Protein AF-A0A6P4FR26-F1 (afdb_monomer)

Sequence (409 aa):
MDYQFRILGRDRRLNGTLTLTEDVGGEHFSEEFQTYIDSSGSGEYKLLPFSLPRQPVCEAIESYWRYFAASVKFGENTNGPFGNDTCPLLKGHYFFKDIIINSDDWPLVMPRVCQCNGHARRCRFNLELYKLSGRVSGGVCYNCQHDTTGRYCHYCREGYYRDATKPPNHRKVCKRCDCHPVGSTGKTCNHLSGQCPCKEGVTGLTCNRCARGYQQTRSHVAPCIKVPTNANMIQAESAGGGGGGATGDYKEGGGSQVEEMKKYCGKCKASPKKLNLNKFCMEDYAILAKVIGHDRASQDISTEKFSIERQNEIYKYEINIQTIFKRNPMSGTTSSLLGRGNMMLLVPRKSIECQCPKIKLNKSYLILGRDSEAAPGYLAIGPSSVVLEWKDEWSLRMKRFQRRARKCS

Foldseek 3Di:
DWDWFFWDFPVLQWGWIWIWDQDPQQQWTFIDIDTFGPPPPPPDTDGDPDGDPTHGPLCVLAVCVVVCVVPWDDPPQWPAPRDNPRPPPDADWIGHRRTIGGCPVPLPDDPDPQQQLQQAPDWDFDPVVCVVVVNPGRIAGDDGALQFDDRNSQFHHWQWAADPVDDSSDSNRIDGQQADQLFAPDSTADRYQSAGHGDPQFDDSRSPGGDPQWDADPDSNPRIDGHDDDDDDDDDDDDDDDDDDDDDDDDDDDPPDPVVLPVLLDDQLQADPDDDLLLVLPFQWKFKKAFAAWDPPPPDDDDDDDDDDPDFDKIKTKIFTDDTLHHHCDPQFQRVVDDGGIAIEIETVSCVVSPHPVDDHRFIWIKTHYSVQDDGRYHYRDRSMYIGGDDPVVVVVSVVSSVCSVVSD

Secondary structure (DSSP, 8-state):
-EEEEEEE-TTSSSEEEEEEEE-TTSS-EEEEEEEEB-SSSSS--B-----PPP--HHHHHHHHHHHHGGG--BTTTB-S--STT--SPPSSEEEETTEEEE-TTS-----PPP--TTS-SEEEE-HHHHHHTTSS--EEEES--TTEETTTT-EEPTTEEE-TTS-TT-TT-EEE----TTTBS-SPPPTTT----BPTTEESTTS-EEPTTEEE-S-SSS-EEEPP---------------------------SHHHHHHHHS---SSS-S---HHHHHHSSEEEEEEEEEE----S--------S----PEEEEEEEEEEEEE---STTSGGGG--SEEEEEEEEHHHHHTT-S---TT-EEEEEE-GGGS-TT-EE--TT-EEEE--TTHHHHHHHHHHHGGG--

Structure (mmCIF, N/CA/C/O backbone):
data_AF-A0A6P4FR26-F1
#
_entry.id   AF-A0A6P4FR26-F1
#
loop_
_atom_site.group_PDB
_atom_site.id
_atom_site.type_symbol
_atom_site.label_atom_id
_atom_site.label_alt_id
_atom_site.label_comp_id
_atom_site.label_asym_id
_atom_site.label_entity_id
_atom_site.label_seq_id
_atom_site.pdbx_PDB_ins_code
_atom_site.Cartn_x
_atom_site.Cartn_y
_atom_site.Cartn_z
_atom_site.occupancy
_atom_site.B_iso_or_equiv
_atom_site.auth_seq_id
_atom_site.auth_comp_id
_atom_site.auth_asym_id
_atom_site.auth_atom_id
_atom_site.pdbx_PDB_model_num
ATOM 1 N N . MET A 1 1 ? -19.668 -15.085 22.085 1.00 39.44 1 MET A N 1
ATOM 2 C CA . MET A 1 1 ? -19.333 -13.837 22.802 1.00 39.44 1 MET A CA 1
ATOM 3 C C . MET A 1 1 ? -20.265 -13.821 23.985 1.00 39.44 1 MET A C 1
ATOM 5 O O . MET A 1 1 ? -21.469 -13.852 23.767 1.00 39.44 1 MET A O 1
ATOM 9 N N . ASP A 1 2 ? -19.721 -13.865 25.195 1.00 33.06 2 ASP A N 1
ATOM 10 C CA . ASP A 1 2 ? -20.525 -14.104 26.393 1.00 33.06 2 ASP A CA 1
ATOM 11 C C . ASP A 1 2 ? -20.702 -12.763 27.103 1.00 33.06 2 ASP A C 1
ATOM 13 O O . ASP A 1 2 ? -19.756 -12.198 27.650 1.00 33.06 2 ASP A O 1
ATOM 17 N N . TYR A 1 3 ? -21.902 -12.204 27.014 1.00 41.03 3 TYR A N 1
ATOM 18 C CA . TYR A 1 3 ? -22.288 -10.977 27.690 1.00 41.03 3 TYR A CA 1
ATOM 19 C C . TYR A 1 3 ? -22.886 -11.355 29.044 1.00 41.03 3 TYR A C 1
ATOM 21 O O . TYR A 1 3 ? -23.990 -11.890 29.110 1.00 41.03 3 TYR A O 1
ATOM 29 N N . GLN A 1 4 ? -22.158 -11.097 30.129 1.00 37.16 4 GLN A N 1
ATOM 30 C CA . GLN A 1 4 ? -22.671 -11.273 31.487 1.00 37.16 4 GLN A CA 1
ATOM 31 C C . GLN A 1 4 ? -23.270 -9.960 31.997 1.00 37.16 4 GLN A C 1
ATOM 33 O O . GLN A 1 4 ? -22.576 -8.954 32.137 1.00 37.16 4 GLN A O 1
ATOM 38 N N . PHE A 1 5 ? -24.561 -9.982 32.310 1.00 45.19 5 PHE A N 1
ATOM 39 C CA . PHE A 1 5 ? -25.280 -8.910 32.980 1.00 45.19 5 PHE A CA 1
ATOM 40 C C . PHE A 1 5 ? -25.512 -9.344 34.423 1.00 45.19 5 PHE A C 1
ATOM 42 O O . PHE A 1 5 ? -26.142 -10.369 34.691 1.00 45.19 5 PHE A O 1
ATOM 49 N N . ARG A 1 6 ? -25.014 -8.558 35.374 1.00 40.16 6 ARG A N 1
ATOM 50 C CA . ARG A 1 6 ? -25.309 -8.765 36.790 1.00 40.16 6 ARG A CA 1
ATOM 51 C C . ARG A 1 6 ? -26.491 -7.882 37.170 1.00 40.16 6 ARG A C 1
ATOM 53 O O . ARG A 1 6 ? -26.342 -6.669 37.269 1.00 40.16 6 ARG A O 1
ATOM 60 N N . ILE A 1 7 ? -27.653 -8.492 37.376 1.00 43.62 7 ILE A N 1
ATOM 61 C CA . ILE A 1 7 ? -28.880 -7.802 37.775 1.00 43.62 7 ILE A CA 1
ATOM 62 C C . ILE A 1 7 ? -28.896 -7.741 39.304 1.00 43.62 7 ILE A C 1
ATOM 64 O O . ILE A 1 7 ? -29.010 -8.766 39.979 1.00 43.62 7 ILE A O 1
ATOM 68 N N . LEU A 1 8 ? -28.741 -6.534 39.848 1.00 39.59 8 LEU A N 1
ATOM 69 C CA . LEU A 1 8 ? -28.839 -6.253 41.280 1.00 39.59 8 LEU A CA 1
ATOM 70 C C . LEU A 1 8 ? -30.077 -5.387 41.517 1.00 39.59 8 LEU A C 1
ATOM 72 O O . LEU A 1 8 ? -30.038 -4.184 41.270 1.00 39.59 8 LEU A O 1
ATOM 76 N N . GLY A 1 9 ? -31.174 -6.004 41.961 1.00 36.12 9 GLY A N 1
ATOM 77 C CA . GLY A 1 9 ? -32.396 -5.285 42.318 1.00 36.12 9 GLY A CA 1
ATOM 78 C C . GLY A 1 9 ? -32.255 -4.527 43.642 1.00 36.12 9 GLY A C 1
ATOM 79 O O . GLY A 1 9 ? -31.671 -5.039 44.600 1.00 36.12 9 GLY A O 1
ATOM 80 N N . ARG A 1 10 ? -32.843 -3.327 43.720 1.00 38.12 10 ARG A N 1
ATOM 81 C CA . ARG A 1 10 ? -32.767 -2.424 44.889 1.00 38.12 10 ARG A CA 1
ATOM 82 C C . ARG A 1 10 ? -33.295 -3.044 46.198 1.00 38.12 10 ARG A C 1
ATOM 84 O O . ARG A 1 10 ? -32.745 -2.756 47.255 1.00 38.12 10 ARG A O 1
ATOM 91 N N . ASP A 1 11 ? -34.253 -3.974 46.107 1.00 43.12 11 ASP A N 1
ATOM 92 C CA . ASP A 1 11 ? -34.912 -4.634 47.252 1.00 43.12 11 ASP A CA 1
ATOM 93 C C . ASP A 1 11 ? -34.631 -6.149 47.363 1.00 43.12 11 ASP A C 1
ATOM 95 O O . ASP A 1 11 ? -35.394 -6.879 47.991 1.00 43.12 11 ASP A O 1
ATOM 99 N N . ARG A 1 12 ? -33.578 -6.675 46.713 1.00 43.28 12 ARG A N 1
ATOM 100 C CA . ARG A 1 12 ? -33.248 -8.126 46.665 1.00 43.28 12 ARG A CA 1
ATOM 101 C C . ARG A 1 12 ? -34.364 -9.055 46.143 1.00 43.28 12 ARG A C 1
ATOM 103 O O . ARG A 1 12 ? -34.221 -10.270 46.221 1.00 43.28 12 ARG A O 1
ATOM 110 N N . ARG A 1 13 ? -35.446 -8.512 45.572 1.00 38.38 13 ARG A N 1
ATOM 111 C CA . ARG A 1 13 ? -36.573 -9.281 45.002 1.00 38.38 13 ARG A CA 1
ATOM 112 C C . ARG A 1 13 ? -36.241 -9.981 43.683 1.00 38.38 13 ARG A C 1
ATOM 114 O O . ARG A 1 13 ? -36.980 -10.867 43.271 1.00 38.38 13 ARG A O 1
ATOM 121 N N . LEU A 1 14 ? -35.164 -9.559 43.022 1.00 44.47 14 LEU A N 1
ATOM 122 C CA . LEU A 1 14 ? -34.669 -10.146 41.784 1.00 44.47 14 LEU A CA 1
ATOM 123 C C . LEU A 1 14 ? -33.152 -9.952 41.744 1.00 44.47 14 LEU A C 1
ATOM 125 O O . LEU A 1 14 ? -32.647 -8.897 41.364 1.00 44.47 14 LEU A O 1
ATOM 129 N N . ASN A 1 15 ? -32.428 -10.955 42.226 1.00 43.19 15 ASN A N 1
ATOM 130 C CA . ASN A 1 15 ? -30.992 -11.058 41.996 1.00 43.19 15 ASN A CA 1
ATOM 131 C C . ASN A 1 15 ? -30.774 -12.052 40.866 1.00 43.19 15 ASN A C 1
ATOM 133 O O . ASN A 1 15 ? -31.484 -13.053 40.789 1.00 43.19 15 ASN A O 1
ATOM 137 N N . GLY A 1 16 ? -29.805 -11.796 39.998 1.00 50.44 16 GLY A N 1
ATOM 138 C CA . GLY A 1 16 ? -29.464 -12.783 38.995 1.00 50.44 16 GLY A CA 1
ATOM 139 C C . GLY A 1 16 ? -28.285 -12.438 38.119 1.00 50.44 16 GLY A C 1
ATOM 140 O O . GLY A 1 16 ? -27.919 -11.273 37.967 1.00 50.44 16 GLY A O 1
ATOM 141 N N . THR A 1 17 ? -27.698 -13.475 37.536 1.00 44.38 17 THR A N 1
ATOM 142 C CA . THR A 1 17 ? -26.745 -13.326 36.440 1.00 44.38 17 THR A CA 1
ATOM 143 C C . THR A 1 17 ? -27.475 -13.738 35.179 1.00 44.38 17 THR A C 1
ATOM 145 O O . THR A 1 17 ? -27.977 -14.858 35.090 1.00 44.38 17 THR A O 1
ATOM 148 N N . LEU A 1 18 ? -27.563 -12.812 34.235 1.00 49.94 18 LEU A N 1
ATOM 149 C CA . LEU A 1 18 ? -28.014 -13.099 32.892 1.00 49.94 18 LEU A CA 1
ATOM 150 C C . LEU A 1 18 ? -26.780 -13.244 32.014 1.00 49.94 18 LEU A C 1
ATOM 152 O O . LEU A 1 18 ? -26.007 -12.299 31.895 1.00 49.94 18 LEU A O 1
ATOM 156 N N . THR A 1 19 ? -26.578 -14.415 31.420 1.00 44.03 19 THR A N 1
ATOM 157 C CA . THR A 1 19 ? -25.500 -14.601 30.443 1.00 44.03 19 THR A CA 1
ATOM 158 C C . THR A 1 19 ? -26.120 -14.725 29.059 1.00 44.03 19 THR A C 1
ATOM 160 O O . THR A 1 19 ? -26.747 -15.738 28.755 1.00 44.03 19 THR A O 1
ATOM 163 N N . LEU A 1 20 ? -25.961 -13.696 28.222 1.00 48.22 20 LEU A N 1
ATOM 164 C CA . LEU A 1 20 ? -26.293 -13.774 26.801 1.00 48.22 20 LEU A CA 1
ATOM 165 C C . LEU A 1 20 ? -25.066 -14.277 26.055 1.00 48.22 20 LEU A C 1
ATOM 167 O O . LEU A 1 20 ? -24.058 -13.582 25.944 1.00 48.22 20 LEU A O 1
ATOM 171 N N . THR A 1 21 ? -25.155 -15.488 25.529 1.00 41.09 21 THR A N 1
ATOM 172 C CA . THR A 1 21 ? -24.112 -16.048 24.668 1.00 41.09 21 THR A CA 1
ATOM 173 C C . THR A 1 21 ? -24.523 -15.862 23.212 1.00 41.09 21 THR A C 1
ATOM 175 O O . THR A 1 21 ? -25.489 -16.461 22.743 1.00 41.09 21 THR A O 1
ATOM 178 N N . GLU A 1 22 ? -23.827 -14.971 22.505 1.00 39.78 22 GLU A N 1
ATOM 179 C CA . GLU A 1 22 ? -24.005 -14.754 21.066 1.00 39.78 22 GLU A CA 1
ATOM 180 C C . GLU A 1 22 ? -23.028 -15.655 20.302 1.00 39.78 22 GLU A C 1
ATOM 182 O O . GLU A 1 22 ? -21.804 -15.526 20.459 1.00 39.78 22 GLU A O 1
ATOM 187 N N . ASP A 1 23 ? -23.547 -16.570 19.480 1.00 36.34 23 ASP A N 1
ATOM 188 C CA . ASP A 1 23 ? -22.703 -17.342 18.570 1.00 36.34 23 ASP A CA 1
ATOM 189 C C . ASP A 1 23 ? -22.172 -16.427 17.454 1.00 36.34 23 ASP A C 1
ATOM 191 O O . ASP A 1 23 ? -22.858 -15.541 16.947 1.00 36.34 23 ASP A O 1
ATOM 195 N N . VAL A 1 24 ? -20.925 -16.653 17.048 1.00 36.19 24 VAL A N 1
ATOM 196 C CA . VAL A 1 24 ? -20.094 -15.797 16.183 1.00 36.19 24 VAL A CA 1
ATOM 197 C C . VAL A 1 24 ? -20.706 -15.584 14.778 1.00 36.19 24 VAL A C 1
ATOM 199 O O . VAL A 1 24 ? -20.211 -14.770 13.994 1.00 36.19 24 VAL A O 1
ATOM 202 N N . GLY A 1 25 ? -21.786 -16.301 14.448 1.00 38.84 25 GLY A N 1
ATOM 203 C CA . GLY A 1 25 ? -22.571 -16.174 13.219 1.00 38.84 25 GLY A CA 1
ATOM 204 C C . GLY A 1 25 ? -23.761 -15.205 13.268 1.00 38.84 25 GLY A C 1
ATOM 205 O O . GLY A 1 25 ? -24.284 -14.896 12.202 1.00 38.84 25 GLY A O 1
ATOM 206 N N . GLY A 1 26 ? -24.183 -14.715 14.440 1.00 45.25 26 GLY A N 1
ATOM 207 C CA . GLY A 1 26 ? -25.345 -13.820 14.569 1.00 45.25 26 GLY A CA 1
ATOM 208 C C . GLY A 1 26 ? -26.707 -14.472 14.277 1.00 45.25 26 GLY A C 1
ATOM 209 O O . GLY A 1 26 ? -27.694 -13.762 14.114 1.00 45.25 26 GLY A O 1
ATOM 210 N N . GLU A 1 27 ? -26.775 -15.806 14.186 1.00 40.19 27 GLU A N 1
ATOM 211 C CA . GLU A 1 27 ? -28.015 -16.533 13.864 1.00 40.19 27 GLU A CA 1
ATOM 212 C C . GLU A 1 27 ? -28.794 -16.981 15.113 1.00 40.19 27 GLU A C 1
ATOM 214 O O . GLU A 1 27 ? -30.000 -17.189 15.033 1.00 40.19 27 GLU A O 1
ATOM 219 N N . HIS A 1 28 ? -28.144 -17.108 16.276 1.00 43.34 28 HIS A N 1
ATOM 220 C CA . HIS A 1 28 ? -28.774 -17.621 17.495 1.00 43.34 28 HIS A CA 1
ATOM 221 C C . HIS A 1 28 ? -28.118 -17.037 18.757 1.00 43.34 28 HIS A C 1
ATOM 223 O O . HIS A 1 28 ? -26.892 -16.924 18.822 1.00 43.34 28 HIS A O 1
ATOM 229 N N . PHE A 1 29 ? -28.925 -16.731 19.780 1.00 47.97 29 PHE A N 1
ATOM 230 C CA . PHE A 1 29 ? -28.448 -16.568 21.157 1.00 47.97 29 PHE A CA 1
ATOM 231 C C . PHE A 1 29 ? -28.978 -17.708 22.029 1.00 47.97 29 PHE A C 1
ATOM 233 O O . PHE A 1 29 ? -30.074 -18.223 21.785 1.00 47.97 29 PHE A O 1
ATOM 240 N N . SER A 1 30 ? -28.210 -18.103 23.042 1.00 38.31 30 SER A N 1
ATOM 241 C CA . SER A 1 30 ? -28.735 -18.841 24.192 1.00 38.31 30 SER A CA 1
ATOM 242 C C . SER A 1 30 ? -28.571 -18.017 25.455 1.00 38.31 30 SER A C 1
ATOM 244 O O . SER A 1 30 ? -27.558 -17.337 25.650 1.00 38.31 30 SER A O 1
ATOM 246 N N . GLU A 1 31 ? -29.599 -18.076 26.287 1.00 47.34 31 GLU A N 1
ATOM 247 C CA . GLU A 1 31 ? -29.729 -17.292 27.498 1.00 47.34 31 GLU A CA 1
ATOM 248 C C . GLU A 1 31 ? -29.866 -18.235 28.684 1.00 47.34 31 GLU A C 1
ATOM 250 O O . GLU A 1 31 ? -30.699 -19.142 28.673 1.00 47.34 31 GLU A O 1
ATOM 255 N N . GLU A 1 32 ? -29.026 -18.028 29.692 1.00 41.38 32 GLU A N 1
ATOM 256 C CA . GLU A 1 32 ? -29.137 -18.716 30.971 1.00 41.38 32 GLU A CA 1
ATOM 257 C C . GLU A 1 32 ? -29.489 -17.682 32.039 1.00 41.38 32 GLU A C 1
ATOM 259 O O . GLU A 1 32 ? -28.725 -16.747 32.308 1.00 41.38 32 GLU A O 1
ATOM 264 N N . PHE A 1 33 ? -30.683 -17.836 32.611 1.00 48.94 33 PHE A N 1
ATOM 265 C CA . PHE A 1 33 ? -31.174 -17.015 33.704 1.00 48.94 33 PHE A CA 1
ATOM 266 C C . PHE A 1 33 ? -30.990 -17.754 35.019 1.00 48.94 33 PHE A C 1
ATOM 268 O O . PHE A 1 33 ? -31.602 -18.795 35.250 1.00 48.94 33 PHE A O 1
ATOM 275 N N . GLN A 1 34 ? -30.238 -17.161 35.936 1.00 45.53 34 GLN A N 1
ATOM 276 C CA . GLN A 1 34 ? -30.389 -17.477 37.350 1.00 45.53 34 GLN A CA 1
ATOM 277 C C . GLN A 1 34 ? -31.103 -16.306 37.999 1.00 45.53 34 GLN A C 1
ATOM 279 O O . GLN A 1 34 ? -30.451 -15.347 38.382 1.00 45.53 34 GLN A O 1
ATOM 284 N N . THR A 1 35 ? -32.432 -16.334 38.075 1.00 47.00 35 THR A N 1
ATOM 285 C CA . THR A 1 35 ? -33.188 -15.336 38.846 1.00 47.00 35 THR A CA 1
ATOM 286 C C . THR A 1 35 ? -33.545 -15.908 40.211 1.00 47.00 35 THR A C 1
ATOM 288 O O . THR A 1 35 ? -34.102 -17.001 40.287 1.00 47.00 35 THR A O 1
ATOM 291 N N . TYR A 1 36 ? -33.296 -15.151 41.272 1.00 51.28 36 TYR A N 1
ATOM 292 C CA . TYR A 1 36 ? -33.743 -15.447 42.628 1.00 51.28 36 TYR A CA 1
ATOM 293 C C . TYR A 1 36 ? -34.931 -14.533 42.941 1.00 51.28 36 TYR A C 1
ATOM 295 O O . TYR A 1 36 ? -34.740 -13.326 43.095 1.00 51.28 36 TYR A O 1
ATOM 303 N N . ILE A 1 37 ? -36.144 -15.089 43.003 1.00 44.00 37 ILE A N 1
ATOM 304 C CA . ILE A 1 37 ? -37.329 -14.387 43.512 1.00 44.00 37 ILE A CA 1
ATOM 305 C C . ILE A 1 37 ? -37.726 -15.030 44.838 1.00 44.00 37 ILE A C 1
ATOM 307 O O . ILE A 1 37 ? -38.008 -16.224 44.884 1.00 44.00 37 ILE A O 1
ATOM 311 N N . ASP A 1 38 ? -37.770 -14.227 45.900 1.00 48.78 38 ASP A N 1
ATOM 312 C CA . ASP A 1 38 ? -38.436 -14.571 47.158 1.00 48.78 38 ASP A CA 1
ATOM 313 C C . ASP A 1 38 ? -39.694 -13.701 47.281 1.00 48.78 38 ASP A C 1
ATOM 315 O O . ASP A 1 38 ? -39.681 -12.613 47.856 1.00 48.78 38 ASP A O 1
ATOM 319 N N . SER A 1 39 ? -40.777 -14.141 46.640 1.00 45.34 39 SER A N 1
ATOM 320 C CA . SER A 1 39 ? -42.051 -13.412 46.611 1.00 45.34 39 SER A CA 1
ATOM 321 C C . SER A 1 39 ? -42.808 -13.464 47.942 1.00 45.34 39 SER A C 1
ATOM 323 O O . SER A 1 39 ? -43.712 -12.659 48.149 1.00 45.34 39 SER A O 1
ATOM 325 N N . SER A 1 40 ? -42.458 -14.401 48.829 1.00 50.25 40 SER A N 1
ATOM 326 C CA . SER A 1 40 ? -43.128 -14.662 50.112 1.00 50.25 40 SER A CA 1
ATOM 327 C C . SER A 1 40 ? -42.325 -14.221 51.340 1.00 50.25 40 SER A C 1
ATOM 329 O O . SER A 1 40 ? -42.866 -14.248 52.442 1.00 50.25 40 SER A O 1
ATOM 331 N N . GLY A 1 41 ? -41.062 -13.807 51.179 1.00 50.12 41 GLY A N 1
ATOM 332 C CA . GLY A 1 41 ? -40.163 -13.492 52.297 1.00 50.12 41 GLY A CA 1
ATOM 333 C C . GLY A 1 41 ? -39.760 -14.727 53.110 1.00 50.12 41 GLY A C 1
ATOM 334 O O . GLY A 1 41 ? -39.411 -14.609 54.283 1.00 50.12 41 GLY A O 1
ATOM 335 N N . SER A 1 42 ? -39.868 -15.916 52.512 1.00 50.75 42 SER A N 1
ATOM 336 C CA . SER A 1 42 ? -39.685 -17.214 53.171 1.00 50.75 42 SER A CA 1
ATOM 337 C C . SER A 1 42 ? -38.234 -17.699 53.183 1.00 50.75 42 SER A C 1
ATOM 339 O O . SER A 1 42 ? -37.941 -18.692 53.842 1.00 50.75 42 SER A O 1
ATOM 341 N N . GLY A 1 43 ? -37.328 -17.050 52.443 1.00 49.19 43 GLY A N 1
ATOM 342 C CA . GLY A 1 43 ? -35.930 -17.479 52.321 1.00 49.19 43 GLY A CA 1
ATOM 343 C C . GLY A 1 43 ? -35.704 -18.741 51.473 1.00 49.19 43 GLY A C 1
ATOM 344 O O . GLY A 1 43 ? -34.567 -19.188 51.353 1.00 49.19 43 GLY A O 1
ATOM 345 N N . GLU A 1 44 ? -36.749 -19.311 50.864 1.00 45.19 44 GLU A N 1
ATOM 346 C CA . GLU A 1 44 ? -36.656 -20.413 49.897 1.00 45.19 44 GLU A CA 1
ATOM 347 C C . GLU A 1 44 ? -36.673 -19.869 48.458 1.00 45.19 44 GLU A C 1
ATOM 349 O O . GLU A 1 44 ? -37.654 -19.277 48.006 1.00 45.19 44 GLU A O 1
ATOM 354 N N . TYR A 1 45 ? -35.567 -20.060 47.734 1.00 50.28 45 TYR A N 1
ATOM 355 C CA . TYR A 1 45 ? -35.316 -19.453 46.423 1.00 50.28 45 TYR A CA 1
ATOM 356 C C . TYR A 1 45 ? -35.669 -20.412 45.270 1.00 50.28 45 TYR A C 1
ATOM 358 O O . TYR A 1 45 ? -35.211 -21.554 45.261 1.00 50.28 45 TYR A O 1
ATOM 366 N N . LYS A 1 46 ? -36.427 -19.955 44.258 1.00 43.59 46 LYS A N 1
ATOM 367 C CA . LYS A 1 46 ? -36.763 -20.745 43.052 1.00 43.59 46 LYS A CA 1
ATOM 368 C C . LYS A 1 46 ? -36.239 -20.096 41.767 1.00 43.59 46 LYS A C 1
ATOM 370 O O . LYS A 1 46 ? -36.434 -18.901 41.558 1.00 43.59 46 LYS A O 1
ATOM 375 N N . LEU A 1 47 ? -35.627 -20.905 40.894 1.00 47.09 47 LEU A N 1
ATOM 376 C CA . LEU A 1 47 ? -35.295 -20.531 39.513 1.00 47.09 47 LEU A CA 1
ATOM 377 C C . LEU A 1 47 ? -36.592 -20.348 38.709 1.00 47.09 47 LEU A C 1
ATOM 379 O O . LEU A 1 47 ? -37.453 -21.228 38.734 1.00 47.09 47 LEU A O 1
ATOM 383 N N . LEU A 1 48 ? -36.730 -19.240 37.977 1.00 46.84 48 LEU A N 1
ATOM 384 C CA . LEU A 1 48 ? -37.826 -19.076 37.021 1.00 46.84 48 LEU A CA 1
ATOM 385 C C . LEU A 1 48 ? -37.482 -19.786 35.701 1.00 46.84 48 LEU A C 1
ATOM 387 O O . LEU A 1 48 ? -36.481 -19.431 35.077 1.00 46.84 48 LEU A O 1
ATOM 391 N N . PRO A 1 49 ? -38.310 -20.729 35.220 1.00 44.97 49 PRO A N 1
ATOM 392 C CA . PRO A 1 49 ? -38.116 -21.362 33.928 1.00 44.97 49 PRO A CA 1
ATOM 393 C C . PRO A 1 49 ? -38.868 -20.559 32.861 1.00 44.97 49 PRO A C 1
ATOM 395 O O . PRO A 1 49 ? -39.971 -20.926 32.464 1.00 44.97 49 PRO A O 1
ATOM 398 N N . PHE A 1 50 ? -38.310 -19.440 32.405 1.00 47.16 50 PHE A N 1
ATOM 399 C CA . PHE A 1 50 ? -38.776 -18.827 31.161 1.00 47.16 50 PHE A CA 1
ATOM 400 C C . PHE A 1 50 ? -37.682 -18.937 30.103 1.00 47.16 50 PHE A C 1
ATOM 402 O O . PHE A 1 50 ? -36.520 -18.638 30.355 1.00 47.16 50 PHE A O 1
ATOM 409 N N . SER A 1 51 ? -38.059 -19.420 28.921 1.00 46.97 51 SER A N 1
ATOM 410 C CA . SER A 1 51 ? -37.187 -19.506 27.752 1.00 46.97 51 SER A CA 1
ATOM 411 C C . SER A 1 51 ? -37.627 -18.452 26.745 1.00 46.97 51 SER A C 1
ATOM 413 O O . SER A 1 51 ? -38.755 -18.521 26.250 1.00 46.97 51 SER A O 1
ATOM 415 N N . LEU A 1 52 ? -36.764 -17.489 26.426 1.00 53.16 52 LEU A N 1
ATOM 416 C CA . LEU A 1 52 ? -37.021 -16.575 25.317 1.00 53.16 52 LEU A CA 1
ATOM 417 C C . LEU A 1 52 ? -36.717 -17.288 23.981 1.00 53.16 52 LEU A C 1
ATOM 419 O O . LEU A 1 52 ? -35.782 -18.092 23.908 1.00 53.16 52 LEU A O 1
ATOM 423 N N . PRO A 1 53 ? -37.502 -17.045 22.915 1.00 48.59 53 PRO A N 1
ATOM 424 C CA . PRO A 1 53 ? -37.190 -17.554 21.583 1.00 48.59 53 PRO A CA 1
ATOM 425 C C . PRO A 1 53 ? -35.843 -17.001 21.098 1.00 48.59 53 PRO A C 1
ATOM 427 O O . PRO A 1 53 ? -35.492 -15.859 21.387 1.00 48.59 53 PRO A O 1
ATOM 430 N N . ARG A 1 54 ? -35.088 -17.809 20.344 1.00 47.19 54 ARG A N 1
ATOM 431 C CA . ARG A 1 54 ? -33.776 -17.420 19.800 1.00 47.19 54 ARG A CA 1
ATOM 432 C C . ARG A 1 54 ? -33.953 -16.371 18.689 1.00 47.19 54 ARG A C 1
ATOM 434 O O . ARG A 1 54 ? -34.569 -16.671 17.674 1.00 47.19 54 ARG A O 1
ATOM 441 N N . GLN A 1 55 ? -33.405 -15.173 18.882 1.00 47.22 55 GLN A N 1
ATOM 442 C CA . GLN A 1 55 ? -33.503 -13.986 18.010 1.00 47.22 55 GLN A CA 1
ATOM 443 C C . GLN A 1 55 ? -32.371 -12.961 18.297 1.00 47.22 55 GLN A C 1
ATOM 445 O O . GLN A 1 55 ? -31.999 -12.771 19.444 1.00 47.22 55 GLN A O 1
ATOM 450 N N . PRO A 1 56 ? -31.789 -12.254 17.322 1.00 47.06 56 PRO A N 1
ATOM 451 C CA . PRO A 1 56 ? -30.730 -11.260 17.567 1.00 47.06 56 PRO A CA 1
ATOM 452 C C . PRO A 1 56 ? -31.026 -10.284 18.731 1.00 47.06 56 PRO A C 1
ATOM 454 O O . PRO A 1 56 ? -32.161 -9.844 18.890 1.00 47.06 56 PRO A O 1
ATOM 457 N N . VAL A 1 57 ? -30.014 -9.890 19.525 1.00 50.16 57 VAL A N 1
ATOM 458 C CA . VAL A 1 57 ? -30.189 -9.039 20.734 1.00 50.16 57 VAL A CA 1
ATOM 459 C C . VAL A 1 57 ? -30.966 -7.752 20.442 1.00 50.16 57 VAL A C 1
ATOM 461 O O . VAL A 1 57 ? -31.817 -7.357 21.233 1.00 50.16 57 VAL A O 1
ATOM 464 N N . CYS A 1 58 ? -30.722 -7.113 19.298 1.00 54.41 58 CYS A N 1
ATOM 465 C CA . CYS A 1 58 ? -31.452 -5.907 18.902 1.00 54.41 58 CYS A CA 1
ATOM 466 C C . CYS A 1 58 ? -32.937 -6.194 18.630 1.00 54.41 58 CYS A C 1
ATOM 468 O O . CYS A 1 58 ? -33.793 -5.420 19.038 1.00 54.41 58 CYS A O 1
ATOM 470 N N . GLU A 1 59 ? -33.245 -7.329 18.003 1.00 59.53 59 GLU A N 1
ATOM 471 C CA . GLU A 1 59 ? -34.618 -7.766 17.730 1.00 59.53 59 GLU A CA 1
ATOM 472 C C . GLU A 1 59 ? -35.332 -8.180 19.027 1.00 59.53 59 GLU A C 1
ATOM 474 O O . GLU A 1 59 ? -36.510 -7.880 19.219 1.00 59.53 59 GLU A O 1
ATOM 479 N N . ALA A 1 60 ? -34.606 -8.773 19.981 1.00 59.94 60 ALA A N 1
ATOM 480 C CA . ALA A 1 60 ? -35.102 -9.015 21.334 1.00 59.94 60 ALA A CA 1
ATOM 481 C C . ALA A 1 60 ? -35.409 -7.703 22.071 1.00 59.94 60 ALA A C 1
ATOM 483 O O . ALA A 1 60 ? -36.502 -7.538 22.607 1.00 59.94 60 ALA A O 1
ATOM 484 N N . ILE A 1 61 ? -34.476 -6.748 22.071 1.00 62.19 61 ILE A N 1
ATOM 485 C CA . ILE A 1 61 ? -34.683 -5.445 22.708 1.00 62.19 61 ILE A CA 1
ATOM 486 C C . ILE A 1 61 ? -35.893 -4.751 22.083 1.00 62.19 61 ILE A C 1
ATOM 488 O O . ILE A 1 61 ? -36.780 -4.365 22.830 1.00 62.19 61 ILE A O 1
ATOM 492 N N . GLU A 1 62 ? -35.999 -4.656 20.756 1.00 62.81 62 GLU A N 1
ATOM 493 C CA . GLU A 1 62 ? -37.137 -4.013 20.081 1.00 62.81 62 GLU A CA 1
ATOM 494 C C . GLU A 1 62 ? -38.477 -4.724 20.324 1.00 62.81 62 GLU A C 1
ATOM 496 O O . GLU A 1 62 ? -39.492 -4.068 20.586 1.00 62.81 62 GLU A O 1
ATOM 501 N N . SER A 1 63 ? -38.500 -6.060 20.256 1.00 65.31 63 SER A N 1
ATOM 502 C CA . SER A 1 63 ? -39.720 -6.849 20.467 1.00 65.31 63 SER A CA 1
ATOM 503 C C . SER A 1 63 ? -40.236 -6.708 21.896 1.00 65.31 63 SER A C 1
ATOM 505 O O . SER A 1 63 ? -41.432 -6.471 22.098 1.00 65.31 63 SER A O 1
ATOM 507 N N . TYR A 1 64 ? -39.341 -6.766 22.886 1.00 65.88 64 TYR A N 1
ATOM 508 C CA . TYR A 1 64 ? -39.721 -6.641 24.288 1.00 65.88 64 TYR A CA 1
ATOM 509 C C . TYR A 1 64 ? -39.857 -5.190 24.762 1.00 65.88 64 TYR A C 1
ATOM 511 O O . TYR A 1 64 ? -40.587 -4.930 25.722 1.00 65.88 64 TYR A O 1
ATOM 519 N N . TRP A 1 65 ? -39.240 -4.224 24.071 1.00 68.19 65 TRP A N 1
ATOM 520 C CA . TRP A 1 65 ? -39.309 -2.800 24.407 1.00 68.19 65 TRP A CA 1
ATOM 521 C C . TRP A 1 65 ? -40.749 -2.312 24.528 1.00 68.19 65 TRP A C 1
ATOM 523 O O . TRP A 1 65 ? -41.081 -1.573 25.453 1.00 68.19 65 TRP A O 1
ATOM 533 N N . ARG A 1 66 ? -41.638 -2.793 23.651 1.00 69.50 66 ARG A N 1
ATOM 534 C CA . ARG A 1 66 ? -43.064 -2.433 23.648 1.00 69.50 66 ARG A CA 1
ATOM 535 C C . ARG A 1 66 ? -43.769 -2.721 24.977 1.00 69.50 66 ARG A C 1
ATOM 537 O O . ARG A 1 66 ? -44.651 -1.954 25.351 1.00 69.50 66 ARG A O 1
ATOM 544 N N . TYR A 1 67 ? -43.370 -3.764 25.709 1.00 65.94 67 TYR A N 1
ATOM 545 C CA . TYR A 1 67 ? -43.962 -4.088 27.015 1.00 65.94 67 TYR A CA 1
ATOM 546 C C . TYR A 1 67 ? -43.536 -3.115 28.113 1.00 65.94 67 TYR A C 1
ATOM 548 O O . TYR A 1 67 ? -44.274 -2.897 29.073 1.00 65.94 67 TYR A O 1
ATOM 556 N N . PHE A 1 68 ? -42.352 -2.518 27.984 1.00 68.44 68 PHE A N 1
ATOM 557 C CA . PHE A 1 68 ? -41.802 -1.635 29.005 1.00 68.44 68 PHE A CA 1
ATOM 558 C C . PHE A 1 68 ? -41.947 -0.152 28.664 1.00 68.44 68 PHE A C 1
ATOM 560 O O . PHE A 1 68 ? -42.001 0.656 29.590 1.00 68.44 68 PHE A O 1
ATOM 567 N N . ALA A 1 69 ? -42.075 0.203 27.383 1.00 69.38 69 ALA A N 1
ATOM 568 C CA . ALA A 1 69 ? -42.067 1.574 26.872 1.00 69.38 69 ALA A CA 1
ATOM 569 C C . ALA A 1 69 ? -43.028 2.516 27.617 1.00 69.38 69 ALA A C 1
ATOM 571 O O . ALA A 1 69 ? -42.648 3.630 27.961 1.00 69.38 69 ALA A O 1
ATOM 572 N N . ALA A 1 70 ? -44.241 2.060 27.947 1.00 74.31 70 ALA A N 1
ATOM 573 C CA . ALA A 1 70 ? -45.235 2.872 28.664 1.00 74.31 70 ALA A CA 1
ATOM 574 C C . ALA A 1 70 ? -44.847 3.196 30.121 1.00 74.31 70 ALA A C 1
ATOM 576 O O . ALA A 1 70 ? -45.383 4.117 30.730 1.00 74.31 70 ALA A O 1
ATOM 577 N N . SER A 1 71 ? -43.928 2.422 30.694 1.00 71.94 71 SER A N 1
ATOM 578 C CA . SER A 1 71 ? -43.539 2.480 32.106 1.00 71.94 71 SER A CA 1
ATOM 579 C C . SER A 1 71 ? -42.129 3.027 32.331 1.00 71.94 71 SER A C 1
ATOM 581 O O . SER A 1 71 ? -41.664 3.046 33.470 1.00 71.94 71 SER A O 1
ATOM 583 N N . VAL A 1 72 ? -41.433 3.436 31.267 1.00 70.44 72 VAL A N 1
ATOM 584 C CA . VAL A 1 72 ? -40.040 3.890 31.303 1.00 70.44 72 VAL A CA 1
ATOM 585 C C . VAL A 1 72 ? -39.979 5.360 30.898 1.00 70.44 72 VAL A C 1
ATOM 587 O O . VAL A 1 72 ? -40.489 5.750 29.854 1.00 70.44 72 VAL A O 1
ATOM 590 N N . LYS A 1 73 ? -39.352 6.180 31.738 1.00 74.00 73 LYS A N 1
ATOM 591 C CA . LYS A 1 73 ? -39.221 7.627 31.600 1.00 74.00 73 LYS A CA 1
ATOM 592 C C . LYS A 1 73 ? -37.777 8.040 31.863 1.00 74.00 73 LYS A C 1
ATOM 594 O O . LYS A 1 73 ? -37.243 7.839 32.959 1.00 74.00 73 LYS A O 1
ATOM 599 N N . PHE A 1 74 ? -37.156 8.621 30.842 1.00 72.00 74 PHE A N 1
ATOM 600 C CA . PHE A 1 74 ? -35.789 9.125 30.920 1.00 72.00 74 PHE A CA 1
ATOM 601 C C . PHE A 1 74 ? -35.666 10.216 31.994 1.00 72.00 74 PHE A C 1
ATOM 603 O O . PHE A 1 74 ? -36.490 11.124 32.055 1.00 72.00 74 PHE A O 1
ATOM 610 N N . GLY A 1 75 ? -34.650 10.112 32.848 1.00 69.62 75 GLY A N 1
ATOM 611 C CA . GLY A 1 75 ? -34.407 11.003 33.984 1.00 69.62 75 GLY A CA 1
ATOM 612 C C . GLY A 1 75 ? -35.168 10.649 35.268 1.00 69.62 75 GLY A C 1
ATOM 613 O O . GLY A 1 75 ? -34.742 11.075 36.336 1.00 69.62 75 GLY A O 1
ATOM 614 N N . GLU A 1 76 ? -36.237 9.846 35.202 1.00 77.94 76 GLU A N 1
ATOM 615 C CA . GLU A 1 76 ? -36.981 9.392 36.391 1.00 77.94 76 GLU A CA 1
ATOM 616 C C . GLU A 1 76 ? -36.565 7.976 36.796 1.00 77.94 76 GLU A C 1
ATOM 618 O O . GLU A 1 76 ? -36.015 7.751 37.871 1.00 77.94 76 GLU A O 1
ATOM 623 N N . ASN A 1 77 ? -36.820 7.007 35.918 1.00 69.00 77 ASN A N 1
ATOM 624 C CA . ASN A 1 77 ? -36.569 5.593 36.182 1.00 69.00 77 ASN A CA 1
ATOM 625 C C . ASN A 1 77 ? -35.662 4.958 35.124 1.00 69.00 77 ASN A C 1
ATOM 627 O O . ASN A 1 77 ? -35.480 3.748 35.115 1.00 69.00 77 ASN A O 1
ATOM 631 N N . THR A 1 78 ? -35.049 5.757 34.253 1.00 73.94 78 THR A N 1
ATOM 632 C CA . THR A 1 78 ? -33.902 5.326 33.459 1.00 73.94 78 THR A CA 1
ATOM 633 C C . THR A 1 78 ? -32.993 6.495 33.082 1.00 73.94 78 THR A C 1
ATOM 635 O O . THR A 1 78 ? -33.460 7.623 32.975 1.00 73.94 78 THR A O 1
ATOM 638 N N . ASN A 1 79 ? -31.709 6.243 32.831 1.00 72.19 79 ASN A N 1
ATOM 639 C CA . ASN A 1 79 ? -30.772 7.195 32.210 1.00 72.19 79 ASN A CA 1
ATOM 640 C C . ASN A 1 79 ? -30.200 6.697 30.868 1.00 72.19 79 ASN A C 1
ATOM 642 O O . ASN A 1 79 ? -29.284 7.320 30.332 1.00 72.19 79 ASN A O 1
ATOM 646 N N . GLY A 1 80 ? -30.680 5.566 30.345 1.00 69.56 80 GLY A N 1
ATOM 647 C CA . GLY A 1 80 ? -30.206 5.009 29.078 1.00 69.56 80 GLY A CA 1
ATOM 648 C C . GLY A 1 80 ? -31.151 5.308 27.915 1.00 69.56 80 GLY A C 1
ATOM 649 O O . GLY A 1 80 ? -32.353 5.470 28.133 1.00 69.56 80 GLY A O 1
ATOM 650 N N . PRO A 1 81 ? -30.638 5.371 26.671 1.00 62.50 81 PRO A N 1
ATOM 651 C CA . PRO A 1 81 ? -31.438 5.600 25.470 1.00 62.50 81 PRO A CA 1
ATOM 652 C C . PRO A 1 81 ? -32.156 4.309 25.039 1.00 62.50 81 PRO A C 1
ATOM 654 O O . PRO A 1 81 ? -31.969 3.814 23.929 1.00 62.50 81 PRO A O 1
ATOM 657 N N . PHE A 1 82 ? -32.933 3.712 25.940 1.00 64.88 82 PHE A N 1
ATOM 658 C CA . PHE A 1 82 ? -33.693 2.496 25.666 1.00 64.88 82 PHE A CA 1
ATOM 659 C C . PHE A 1 82 ? -34.915 2.850 24.769 1.00 64.88 82 PHE A C 1
ATOM 661 O O . PHE A 1 82 ? -35.631 3.802 25.073 1.00 64.88 82 PHE A O 1
ATOM 668 N N . GLY A 1 83 ? -35.089 2.198 23.608 1.00 59.84 83 GLY A N 1
ATOM 669 C CA . GLY A 1 83 ? -35.873 2.684 22.457 1.00 59.84 83 GLY A CA 1
A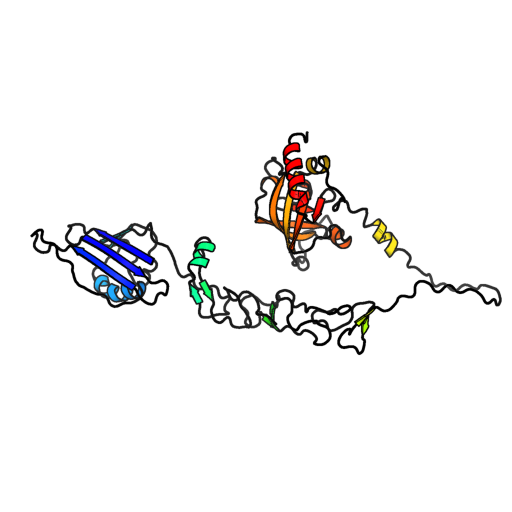TOM 670 C C . GLY A 1 83 ? -35.465 2.107 21.080 1.00 59.84 83 GLY A C 1
ATOM 671 O O . GLY A 1 83 ? -34.727 1.132 20.993 1.00 59.84 83 GLY A O 1
ATOM 672 N N . ASN A 1 84 ? -35.936 2.729 19.987 1.00 51.88 84 ASN A N 1
ATOM 673 C CA . ASN A 1 84 ? -35.679 2.286 18.597 1.00 51.88 84 ASN A CA 1
ATOM 674 C C . ASN A 1 84 ? -34.210 2.430 18.136 1.00 51.88 84 ASN A C 1
ATOM 676 O O . ASN A 1 84 ? -33.844 1.860 17.118 1.00 51.88 84 ASN A O 1
ATOM 680 N N . ASP A 1 85 ? -33.371 3.166 18.875 1.00 53.47 85 ASP A N 1
ATOM 681 C CA . ASP A 1 85 ? -31.959 3.425 18.537 1.00 53.47 85 ASP A CA 1
ATOM 682 C C . ASP A 1 85 ? -31.002 3.043 19.689 1.00 53.47 85 ASP A C 1
ATOM 684 O O . ASP A 1 85 ? -29.902 3.579 19.822 1.00 53.47 85 ASP A O 1
ATOM 688 N N . THR A 1 86 ? -31.410 2.124 20.572 1.00 54.09 86 THR A N 1
ATOM 689 C CA . THR A 1 86 ? -30.634 1.730 21.772 1.00 54.09 86 THR A CA 1
ATOM 690 C C . THR A 1 86 ? -29.323 1.036 21.456 1.00 54.09 86 THR A C 1
ATOM 692 O O . THR A 1 86 ? -28.436 0.961 22.310 1.00 54.09 86 THR A O 1
ATOM 695 N N . CYS A 1 87 ? -29.197 0.497 20.247 1.00 50.31 87 CYS A N 1
ATOM 696 C CA . CYS A 1 87 ? -28.094 -0.367 19.893 1.00 50.31 87 CYS A CA 1
ATOM 697 C C . CYS A 1 87 ? -27.079 0.323 18.963 1.00 50.31 87 CYS A C 1
ATOM 699 O O . CYS A 1 87 ? -27.455 0.864 17.924 1.00 50.31 87 CYS A O 1
ATOM 701 N N . PRO A 1 88 ? -25.773 0.217 19.270 1.00 53.72 88 PRO A N 1
ATOM 702 C CA . PRO A 1 88 ? -25.210 -0.405 20.468 1.00 53.72 88 PRO A CA 1
ATOM 703 C C . PRO A 1 88 ? -25.193 0.553 21.664 1.00 53.72 88 PRO A C 1
ATOM 705 O O . PRO A 1 88 ? -24.847 1.729 21.530 1.00 53.72 88 PRO A O 1
ATOM 708 N N . LEU A 1 89 ? -25.487 -0.002 22.843 1.00 55.75 89 LEU A N 1
ATOM 709 C CA . LEU A 1 89 ? -25.362 0.692 24.119 1.00 55.75 89 LEU A CA 1
ATOM 710 C C . LEU A 1 89 ? -23.901 1.145 24.278 1.00 55.75 89 LEU A C 1
ATOM 712 O O . LEU A 1 89 ? -22.978 0.329 24.191 1.00 55.75 89 LEU A O 1
ATOM 716 N N . LEU A 1 90 ? -23.682 2.452 24.438 1.00 57.47 90 LEU A N 1
ATOM 717 C CA . LEU A 1 90 ? -22.345 2.994 24.681 1.00 57.47 90 LEU A CA 1
ATOM 718 C C . LEU A 1 90 ? -21.832 2.510 26.041 1.00 57.47 90 LEU A C 1
ATOM 720 O O . LEU A 1 90 ? -22.606 2.043 26.863 1.00 57.47 90 LEU A O 1
ATOM 724 N N . LYS A 1 91 ? -20.524 2.623 26.284 1.00 60.28 91 LYS A N 1
ATOM 725 C CA . LYS A 1 91 ? -19.973 2.332 27.611 1.00 60.28 91 LYS A CA 1
ATOM 726 C C . LYS A 1 91 ? -20.541 3.298 28.647 1.00 60.28 91 LYS A C 1
ATOM 728 O O . LYS A 1 91 ? -20.585 4.505 28.404 1.00 60.28 91 LYS A O 1
ATOM 733 N N . GLY A 1 92 ? -20.905 2.759 29.799 1.00 65.62 92 GLY A N 1
ATOM 734 C CA . GLY A 1 92 ? -21.355 3.519 30.948 1.00 65.62 92 GLY A CA 1
ATOM 735 C C . GLY A 1 92 ? -22.241 2.721 31.896 1.00 65.62 92 GLY A C 1
ATOM 736 O O . GLY A 1 92 ? -22.550 1.540 31.686 1.00 65.62 92 GLY A O 1
ATOM 737 N N . HIS A 1 93 ? -22.665 3.422 32.945 1.00 71.88 93 HIS A N 1
ATOM 738 C CA . HIS A 1 93 ? -23.575 2.931 33.967 1.00 71.88 93 HIS A CA 1
ATOM 739 C C . HIS A 1 93 ? -24.993 3.393 33.665 1.00 71.88 93 HIS A C 1
ATOM 741 O O . HIS A 1 93 ? -25.335 4.567 33.840 1.00 71.88 93 HIS A O 1
ATOM 747 N N . TYR A 1 94 ? -25.827 2.454 33.245 1.00 69.44 94 TYR A N 1
ATOM 748 C CA . TYR A 1 94 ? -27.234 2.706 33.015 1.00 69.44 94 TYR A CA 1
ATOM 749 C C . TYR A 1 94 ? -28.071 2.127 34.144 1.00 69.44 94 TYR A C 1
ATOM 751 O O . TYR A 1 94 ? -27.757 1.069 34.679 1.00 69.44 94 TYR A O 1
ATOM 759 N N . PHE A 1 95 ? -29.157 2.798 34.495 1.00 69.19 95 PHE A N 1
ATOM 760 C CA . PHE A 1 95 ? -30.229 2.223 35.282 1.00 69.19 95 PHE A CA 1
ATOM 761 C C . PHE A 1 95 ? -31.490 2.140 34.430 1.00 69.19 95 PHE A C 1
ATOM 763 O O . PHE A 1 95 ? -31.764 3.003 33.594 1.00 69.19 95 PHE A O 1
ATOM 770 N N . PHE A 1 96 ? -32.244 1.072 34.626 1.00 67.06 96 PHE A N 1
ATOM 771 C CA . PHE A 1 96 ? -33.512 0.796 33.979 1.00 67.06 96 PHE A CA 1
ATOM 772 C C . PHE A 1 96 ? -34.459 0.241 35.038 1.00 67.06 96 PHE A C 1
ATOM 774 O O . PHE A 1 96 ? -34.338 -0.907 35.461 1.00 67.06 96 PHE A O 1
ATOM 781 N N . LYS A 1 97 ? -35.377 1.082 35.509 1.00 68.75 97 LYS A N 1
ATOM 782 C CA . LYS A 1 97 ? -36.147 0.883 36.739 1.00 68.75 97 LYS A CA 1
ATOM 783 C C . LYS A 1 97 ? -35.215 0.485 37.890 1.00 68.75 97 LYS A C 1
ATOM 785 O O . LYS A 1 97 ? -34.343 1.267 38.257 1.00 68.75 97 LYS A O 1
ATOM 790 N N . ASP A 1 98 ? -35.360 -0.734 38.401 1.00 58.16 98 ASP A N 1
ATOM 791 C CA . ASP A 1 98 ? -34.562 -1.279 39.503 1.00 58.16 98 ASP A CA 1
ATOM 792 C C . ASP A 1 98 ? -33.330 -2.073 39.035 1.00 58.16 98 ASP A C 1
ATOM 794 O O . ASP A 1 98 ? -32.669 -2.713 39.848 1.00 58.16 98 ASP A O 1
ATOM 798 N N . ILE A 1 99 ? -33.026 -2.063 37.732 1.00 53.56 99 ILE A N 1
ATOM 799 C CA . ILE A 1 99 ? -31.905 -2.785 37.119 1.00 53.56 99 ILE A CA 1
ATOM 800 C C . ILE A 1 99 ? -30.750 -1.817 36.875 1.00 53.56 99 ILE A C 1
ATOM 802 O O . ILE A 1 99 ? -30.953 -0.734 36.332 1.00 53.56 99 ILE A O 1
ATOM 806 N N . ILE A 1 100 ? -29.528 -2.228 37.212 1.00 57.34 100 ILE A N 1
ATOM 807 C CA . ILE A 1 100 ? -28.293 -1.520 36.856 1.00 57.34 100 ILE A CA 1
ATOM 808 C C . ILE A 1 100 ? -27.575 -2.310 35.757 1.00 57.34 100 ILE A C 1
ATOM 810 O O . 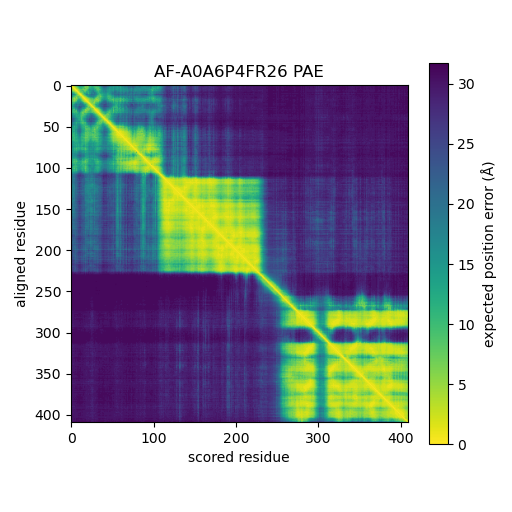ILE A 1 100 ? -27.349 -3.509 35.891 1.00 57.34 100 ILE A O 1
ATOM 814 N 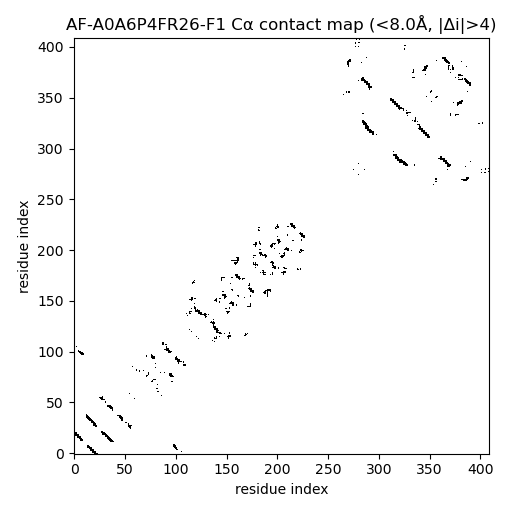N . ILE A 1 101 ? -27.196 -1.627 34.681 1.00 59.25 101 ILE A N 1
ATOM 815 C CA . ILE A 1 101 ? -26.434 -2.154 33.550 1.00 59.25 101 ILE A CA 1
ATOM 816 C C . ILE A 1 101 ? -25.080 -1.443 33.540 1.00 59.25 101 ILE A C 1
ATOM 818 O O . ILE A 1 101 ? -25.006 -0.247 33.266 1.00 59.25 101 ILE A O 1
ATOM 822 N N . ASN A 1 102 ? -24.005 -2.176 33.833 1.00 61.03 102 ASN A N 1
ATOM 823 C CA . ASN A 1 102 ? -22.641 -1.691 33.636 1.00 61.03 102 ASN A CA 1
ATOM 824 C C . ASN A 1 102 ? -22.087 -2.266 32.327 1.00 61.03 102 ASN A C 1
ATOM 826 O O . ASN A 1 102 ? -21.978 -3.483 32.180 1.00 61.03 102 ASN A O 1
ATOM 830 N N . SER A 1 103 ? -21.755 -1.380 31.393 1.00 58.94 103 SER A N 1
ATOM 831 C CA . SER A 1 103 ? -21.248 -1.727 30.063 1.00 58.94 103 SER A CA 1
ATOM 832 C C . SER A 1 103 ? -19.777 -1.350 29.849 1.00 58.94 103 SER A C 1
ATOM 834 O O . SER A 1 103 ? -19.279 -1.439 28.727 1.00 58.94 103 SER A O 1
ATOM 836 N N . ASP A 1 104 ? -19.050 -0.959 30.901 1.00 58.34 104 ASP A N 1
ATOM 837 C CA . ASP A 1 104 ? -17.654 -0.500 30.810 1.00 58.34 104 ASP A CA 1
ATOM 838 C C . ASP A 1 104 ? -16.712 -1.541 30.189 1.00 58.34 104 ASP A C 1
ATOM 840 O O . ASP A 1 104 ? -15.804 -1.194 29.421 1.00 58.34 104 ASP A O 1
ATOM 844 N N . ASP A 1 105 ? -16.980 -2.822 30.439 1.00 51.25 105 ASP A N 1
ATOM 845 C CA . ASP A 1 105 ? -16.196 -3.949 29.929 1.00 51.25 105 ASP A CA 1
ATOM 846 C C . ASP A 1 105 ? -16.754 -4.538 28.623 1.00 51.25 105 ASP A C 1
ATOM 848 O O . ASP A 1 105 ? -16.195 -5.492 28.074 1.00 51.25 105 ASP A O 1
ATOM 852 N N . TRP A 1 106 ? -17.836 -3.973 28.074 1.00 55.53 106 TRP A N 1
ATOM 853 C CA . TRP A 1 106 ? -18.465 -4.522 26.877 1.00 55.53 106 TRP A CA 1
ATOM 854 C C . TRP A 1 106 ? -17.658 -4.210 25.607 1.00 55.53 106 TRP A C 1
ATOM 856 O O . TRP A 1 106 ? -17.139 -3.098 25.420 1.00 55.53 106 TRP A O 1
ATOM 866 N N . PRO A 1 107 ? -17.555 -5.178 24.679 1.00 47.03 107 PRO A N 1
ATOM 867 C CA . PRO A 1 107 ? -16.936 -4.957 23.384 1.00 47.03 107 PRO A CA 1
ATOM 868 C C . PRO A 1 107 ? -17.850 -4.090 22.503 1.00 47.03 107 PRO A C 1
ATOM 870 O O . PRO A 1 107 ? -18.821 -4.567 21.924 1.00 47.03 107 PRO A O 1
ATOM 873 N N . LEU A 1 108 ? -17.508 -2.804 22.376 1.00 49.16 108 LEU A N 1
ATOM 874 C CA . LEU A 1 108 ? -18.091 -1.845 21.426 1.00 49.16 108 LEU A CA 1
ATOM 875 C C . LEU A 1 108 ? -17.855 -2.297 19.972 1.00 49.16 108 LEU A C 1
ATOM 877 O O . LEU A 1 108 ? -16.900 -1.862 19.327 1.00 49.16 108 LEU A O 1
ATOM 881 N N . VAL A 1 109 ? -18.716 -3.146 19.415 1.00 47.97 109 VAL A N 1
ATOM 882 C CA . VAL A 1 109 ? -18.745 -3.392 17.966 1.00 47.97 109 VAL A CA 1
ATOM 883 C C . VAL A 1 109 ? -20.004 -2.751 17.386 1.00 47.97 109 VAL A C 1
ATOM 885 O O . VAL A 1 109 ? -21.019 -3.403 17.194 1.00 47.97 109 VAL A O 1
ATOM 888 N N . MET A 1 110 ? -19.930 -1.449 17.082 1.00 43.16 110 MET A N 1
ATOM 889 C CA . MET A 1 110 ? -20.850 -0.832 16.117 1.00 43.16 110 MET A CA 1
ATOM 890 C C . MET A 1 110 ? -20.551 -1.394 14.723 1.00 43.16 110 MET A C 1
ATOM 892 O O . MET A 1 110 ? -19.420 -1.222 14.243 1.00 43.16 110 MET A O 1
ATOM 896 N N . PRO A 1 111 ? -21.531 -1.965 14.004 1.00 48.19 111 PRO A N 1
ATOM 897 C CA . PRO A 1 111 ? -21.417 -2.140 12.569 1.00 48.19 111 PRO A CA 1
ATOM 898 C C . PRO A 1 111 ? -21.477 -0.750 11.926 1.00 48.19 111 PRO A C 1
ATOM 900 O O . PRO A 1 111 ? -22.542 -0.197 11.672 1.00 48.19 111 PRO A O 1
ATOM 903 N N . ARG A 1 112 ? -20.318 -0.144 11.653 1.00 52.12 112 ARG A N 1
ATOM 904 C CA . ARG A 1 112 ? -20.269 0.941 10.666 1.00 52.12 112 ARG A CA 1
ATOM 905 C C . ARG A 1 112 ? -20.730 0.370 9.328 1.00 52.12 112 ARG A C 1
ATOM 907 O O . ARG A 1 112 ? -20.370 -0.764 8.998 1.00 52.12 112 ARG A O 1
ATOM 914 N N . VAL A 1 113 ? -21.476 1.159 8.550 1.00 66.00 113 VAL A N 1
ATOM 915 C CA . VAL A 1 113 ? -21.834 0.790 7.173 1.00 66.00 113 VAL A CA 1
ATOM 916 C C . VAL A 1 113 ? -20.565 0.334 6.454 1.00 66.00 113 VAL A C 1
ATOM 918 O O . VAL A 1 113 ? -19.535 1.011 6.486 1.00 66.00 113 VAL A O 1
ATOM 921 N N . CYS A 1 114 ? -20.612 -0.853 5.855 1.00 79.38 114 CYS A N 1
ATOM 922 C CA . CYS A 1 114 ? -19.441 -1.424 5.213 1.00 79.38 114 CYS A CA 1
ATOM 923 C C . CYS A 1 114 ? -18.959 -0.540 4.063 1.00 79.38 114 CYS A C 1
ATOM 925 O O . CYS A 1 114 ? -19.694 -0.255 3.117 1.00 79.38 114 CYS A O 1
ATOM 927 N N . GLN A 1 115 ? -17.685 -0.159 4.117 1.00 86.94 115 GLN A N 1
ATOM 928 C CA . GLN A 1 115 ? -17.059 0.649 3.081 1.00 86.94 115 GLN A CA 1
ATOM 929 C C . GLN A 1 115 ? -16.717 -0.217 1.863 1.00 86.94 115 GLN A C 1
ATOM 931 O O . GLN A 1 115 ? -15.611 -0.733 1.748 1.00 86.94 115 GLN A O 1
ATOM 936 N N . CYS A 1 116 ? -17.668 -0.376 0.943 1.00 93.06 116 CYS A N 1
ATOM 937 C CA . CYS A 1 116 ? -17.496 -1.179 -0.274 1.00 93.06 116 CYS A CA 1
ATOM 938 C C . CYS A 1 116 ? -17.313 -0.346 -1.551 1.00 93.06 116 CYS A C 1
ATOM 940 O O . CYS A 1 116 ? -17.543 -0.861 -2.643 1.00 93.06 116 CYS A O 1
ATOM 942 N N . ASN A 1 117 ? -16.986 0.948 -1.431 1.00 92.38 117 ASN A N 1
ATOM 943 C CA . ASN A 1 117 ? -16.827 1.886 -2.555 1.00 92.38 117 ASN A CA 1
ATOM 944 C C . ASN A 1 117 ? -18.020 1.896 -3.537 1.00 92.38 117 ASN A C 1
ATOM 946 O O . ASN A 1 117 ? -17.859 2.130 -4.726 1.00 92.38 117 ASN A O 1
ATOM 950 N N . GLY A 1 118 ? -19.238 1.608 -3.068 1.00 93.50 118 GLY A N 1
ATOM 951 C CA . GLY A 1 118 ? -20.414 1.512 -3.946 1.00 93.50 118 GLY A CA 1
ATOM 952 C C . GLY A 1 118 ? -20.367 0.339 -4.938 1.00 93.50 118 GLY A C 1
ATOM 953 O O . GLY A 1 118 ? -21.045 0.364 -5.965 1.00 93.50 118 GLY A O 1
ATOM 954 N N . HIS A 1 119 ? -19.556 -0.685 -4.668 1.00 96.06 119 HIS A N 1
ATOM 955 C CA . HIS A 1 119 ? -19.383 -1.857 -5.530 1.00 96.06 119 HIS A CA 1
ATOM 956 C C . HIS A 1 119 ? -19.926 -3.152 -4.930 1.00 96.06 119 HIS A C 1
ATOM 958 O O . HIS A 1 119 ? -20.005 -4.154 -5.629 1.00 96.06 119 HIS A O 1
ATOM 964 N N . ALA A 1 120 ? -20.363 -3.143 -3.674 1.00 94.12 120 ALA A N 1
ATOM 965 C CA . ALA A 1 120 ? -21.119 -4.238 -3.082 1.00 94.12 120 ALA A CA 1
ATOM 966 C C . ALA A 1 120 ? -22.260 -3.684 -2.228 1.00 94.12 120 ALA A C 1
ATOM 968 O O . ALA A 1 120 ? -22.131 -2.622 -1.620 1.00 94.12 120 ALA A O 1
ATOM 969 N N . ARG A 1 121 ? -23.375 -4.419 -2.192 1.00 86.12 121 ARG A N 1
ATOM 970 C CA . ARG A 1 121 ? -24.547 -4.116 -1.349 1.00 86.12 121 ARG A CA 1
ATOM 971 C C . ARG A 1 121 ? -24.614 -4.970 -0.082 1.00 86.12 121 ARG A C 1
ATOM 973 O O . ARG A 1 121 ? -25.471 -4.740 0.757 1.00 86.12 121 ARG A O 1
ATOM 980 N N . ARG A 1 122 ? -23.755 -5.986 0.027 1.00 83.56 122 ARG A N 1
ATOM 981 C CA . ARG A 1 122 ? -23.712 -6.934 1.143 1.00 83.56 122 ARG A CA 1
ATOM 982 C C . ARG A 1 122 ? -22.289 -7.036 1.675 1.00 83.56 122 ARG A C 1
ATOM 984 O O . ARG A 1 122 ? -21.325 -6.949 0.911 1.00 83.56 122 ARG A O 1
ATOM 991 N N . CYS A 1 123 ? -22.164 -7.251 2.975 1.00 85.19 123 CYS A N 1
ATOM 992 C CA . CYS A 1 123 ? -20.896 -7.479 3.649 1.00 85.19 123 CYS A CA 1
ATOM 993 C C . CYS A 1 123 ? -21.091 -8.402 4.856 1.00 85.19 123 CYS A C 1
ATOM 995 O O . CYS A 1 123 ? -22.213 -8.593 5.315 1.00 85.19 123 CYS A O 1
ATOM 997 N N . ARG A 1 124 ? -19.991 -8.955 5.368 1.00 81.25 124 ARG A N 1
ATOM 998 C CA . ARG A 1 124 ? -19.948 -9.749 6.602 1.00 81.25 124 ARG A CA 1
ATOM 999 C C . ARG A 1 124 ? -18.932 -9.147 7.557 1.00 81.25 124 ARG A C 1
ATOM 1001 O O . ARG A 1 124 ? -17.917 -8.595 7.125 1.00 81.25 124 ARG A O 1
ATOM 1008 N N . PHE A 1 125 ? -19.176 -9.302 8.848 1.00 75.56 125 PHE A N 1
ATOM 1009 C CA . PHE A 1 125 ? -18.196 -8.987 9.873 1.00 75.56 125 PHE A CA 1
ATOM 1010 C C . PHE A 1 125 ? -17.159 -10.110 10.032 1.00 75.56 125 PHE A C 1
ATOM 1012 O O . PHE A 1 125 ? -17.477 -11.296 9.956 1.00 75.56 125 PHE A O 1
ATOM 1019 N N . ASN A 1 126 ? -15.904 -9.729 10.263 1.00 76.38 126 ASN A N 1
ATOM 1020 C CA . ASN A 1 126 ? -14.810 -10.627 10.597 1.00 76.38 126 ASN A CA 1
ATOM 1021 C C . ASN A 1 126 ? -14.085 -10.108 11.852 1.00 76.38 126 ASN A C 1
ATOM 1023 O O . ASN A 1 126 ? -13.454 -9.044 11.828 1.00 76.38 126 ASN A O 1
ATOM 1027 N N . LEU A 1 127 ? -14.175 -10.881 12.938 1.00 70.75 127 LEU A N 1
ATOM 1028 C CA . LEU A 1 127 ? -13.628 -10.531 14.251 1.00 70.75 127 LEU A CA 1
ATOM 1029 C C . LEU A 1 127 ? -12.097 -10.422 14.255 1.00 70.75 127 LEU A C 1
ATOM 1031 O O . LEU A 1 127 ? -11.540 -9.541 14.908 1.00 70.75 127 LEU A O 1
ATOM 1035 N N . GLU A 1 128 ? -11.412 -11.287 13.513 1.00 75.69 128 GLU A N 1
ATOM 1036 C CA . GLU A 1 128 ? -9.949 -11.305 13.463 1.00 75.69 128 GLU A CA 1
ATOM 1037 C C . GLU A 1 128 ? -9.410 -10.040 12.790 1.00 75.69 128 GLU A C 1
ATOM 1039 O O . GLU A 1 128 ? -8.543 -9.343 13.318 1.00 75.69 128 GLU A O 1
ATOM 1044 N N . LEU A 1 129 ? -10.018 -9.659 11.665 1.00 76.94 129 LEU A N 1
ATOM 1045 C CA . LEU A 1 129 ? -9.692 -8.418 10.968 1.00 76.94 129 LEU A CA 1
ATOM 1046 C C . LEU A 1 129 ? -10.000 -7.175 11.807 1.00 76.94 129 LEU A C 1
ATOM 1048 O O . LEU A 1 129 ? -9.271 -6.186 11.720 1.00 76.94 129 LEU A O 1
ATOM 1052 N N . TYR A 1 130 ? -11.049 -7.221 12.627 1.00 71.00 130 TYR A N 1
ATOM 1053 C CA . TYR A 1 130 ? -11.362 -6.151 13.566 1.00 71.00 130 TYR A CA 1
ATOM 1054 C C . TYR A 1 130 ? -10.265 -5.991 14.625 1.00 71.00 130 TYR A C 1
ATOM 1056 O O . TYR A 1 130 ? -9.759 -4.881 14.805 1.00 71.00 130 TYR A O 1
ATOM 1064 N N . LYS A 1 131 ? -9.830 -7.086 15.262 1.00 67.12 131 LYS A N 1
ATOM 1065 C CA . LYS A 1 131 ? -8.722 -7.067 16.233 1.00 67.12 131 LYS A CA 1
ATOM 1066 C C . LYS A 1 131 ? -7.436 -6.524 15.603 1.00 67.12 131 LYS A C 1
ATOM 1068 O O . LYS A 1 131 ? -6.846 -5.592 16.148 1.00 67.12 131 LYS A O 1
ATOM 1073 N N . LEU A 1 132 ? -7.063 -7.028 14.424 1.00 75.62 132 LEU A N 1
ATOM 1074 C CA . LEU A 1 132 ? -5.870 -6.594 13.685 1.00 75.62 132 LEU A CA 1
ATOM 1075 C C . LEU A 1 132 ? -5.923 -5.122 13.258 1.00 75.62 132 LEU A C 1
ATOM 1077 O O . LEU A 1 132 ? -4.892 -4.463 13.191 1.00 75.62 132 LEU A O 1
ATOM 1081 N N . SER A 1 133 ? -7.117 -4.584 13.003 1.00 70.19 133 SER A N 1
ATOM 1082 C CA . SER A 1 133 ? -7.302 -3.166 12.669 1.00 70.19 133 SER A CA 1
ATOM 1083 C C . SER A 1 133 ? -7.184 -2.215 13.867 1.00 70.19 133 SER A C 1
ATOM 1085 O O . SER A 1 133 ? -7.477 -1.033 13.721 1.00 70.19 133 SER A O 1
ATOM 1087 N N . GLY A 1 134 ? -6.824 -2.710 15.057 1.00 66.56 134 GLY A N 1
ATOM 1088 C CA . GLY A 1 134 ? -6.841 -1.911 16.282 1.00 66.56 134 GLY A CA 1
ATOM 1089 C C . GLY A 1 134 ? -8.261 -1.623 16.766 1.00 66.56 134 GLY A C 1
ATOM 1090 O O . GLY A 1 134 ? -8.511 -0.558 17.316 1.00 66.56 134 GLY A O 1
ATOM 1091 N N . ARG A 1 135 ? -9.192 -2.565 16.547 1.00 63.78 135 ARG A N 1
ATOM 1092 C CA . ARG A 1 135 ? -10.620 -2.424 16.881 1.00 63.78 135 ARG A CA 1
ATOM 1093 C C . ARG A 1 135 ? -11.323 -1.291 16.117 1.00 63.78 135 ARG A C 1
ATOM 1095 O O . ARG A 1 135 ? -12.244 -0.662 16.629 1.00 63.78 135 ARG A O 1
ATOM 1102 N N . VAL A 1 136 ? -10.911 -1.051 14.868 1.00 67.06 136 VAL A N 1
ATOM 1103 C CA . VAL A 1 136 ? -11.462 0.016 14.013 1.00 67.06 136 VAL A CA 1
ATOM 1104 C C . VAL A 1 136 ? -12.480 -0.512 12.997 1.00 67.06 136 VAL A C 1
ATOM 1106 O O . VAL A 1 136 ? -13.543 0.081 12.831 1.00 67.06 136 VAL A O 1
ATOM 1109 N N . SER A 1 137 ? -12.184 -1.605 12.285 1.00 72.38 137 SER A N 1
ATOM 1110 C CA . SER A 1 137 ? -13.062 -2.142 11.235 1.00 72.38 137 SER A CA 1
ATOM 1111 C C . SER A 1 137 ? -12.862 -3.640 11.011 1.00 72.38 137 SER A C 1
ATOM 1113 O O . SER A 1 137 ? -11.752 -4.096 10.733 1.00 72.38 137 SER A O 1
ATOM 1115 N N . GLY A 1 138 ? -13.961 -4.403 11.051 1.00 78.44 138 GLY A N 1
ATOM 1116 C CA . GLY A 1 138 ? -14.021 -5.842 10.746 1.00 78.44 138 GLY A CA 1
ATOM 1117 C C . GLY A 1 138 ? -14.785 -6.196 9.467 1.00 78.44 138 GLY A C 1
ATOM 1118 O O . GLY A 1 138 ? -14.848 -7.362 9.102 1.00 78.44 138 GLY A O 1
ATOM 1119 N N . GLY A 1 139 ? -15.361 -5.215 8.764 1.00 83.69 139 GLY A N 1
ATOM 1120 C CA . GLY A 1 139 ? -16.237 -5.475 7.614 1.00 83.69 139 GLY A CA 1
ATOM 1121 C C . GLY A 1 139 ? -15.490 -6.003 6.386 1.00 83.69 139 GLY A C 1
ATOM 1122 O O . GLY A 1 139 ? -14.402 -5.518 6.065 1.00 83.69 139 GLY A O 1
ATOM 1123 N N . VAL A 1 140 ? -16.081 -6.981 5.698 1.00 88.69 140 VAL A N 1
ATOM 1124 C CA . VAL A 1 140 ? -15.602 -7.560 4.435 1.00 88.69 140 VAL A CA 1
ATOM 1125 C C . VAL A 1 140 ? -16.755 -7.590 3.434 1.00 88.69 140 VAL A C 1
ATOM 1127 O O . VAL A 1 140 ? -17.802 -8.174 3.703 1.00 88.69 140 VAL A O 1
ATOM 1130 N N . CYS A 1 141 ? -16.577 -6.949 2.283 1.00 90.94 141 CYS A N 1
ATOM 1131 C CA . CYS A 1 141 ? -17.580 -6.878 1.223 1.00 90.94 141 CYS A CA 1
ATOM 1132 C C . CYS A 1 141 ? -17.738 -8.220 0.495 1.00 90.94 141 CYS A C 1
ATOM 1134 O O . CYS A 1 141 ? -16.755 -8.920 0.258 1.00 90.94 141 CYS A O 1
ATOM 1136 N N . TYR A 1 142 ? -18.971 -8.550 0.103 1.00 89.62 142 TYR A N 1
ATOM 1137 C CA . TYR A 1 142 ? -19.299 -9.755 -0.664 1.00 89.62 142 TYR A CA 1
ATOM 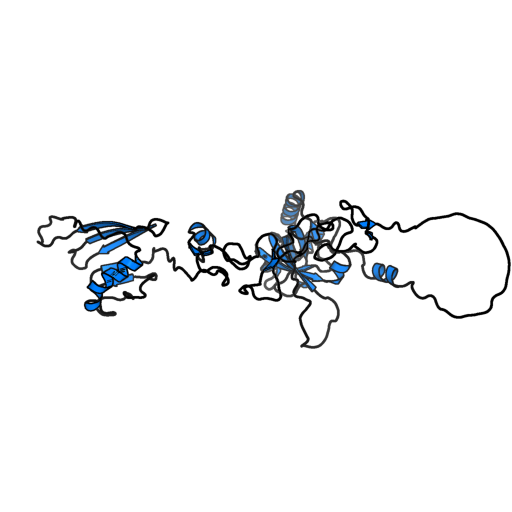1138 C C . TYR A 1 142 ? -19.782 -9.403 -2.067 1.00 89.62 142 TYR A C 1
ATOM 1140 O O . TYR A 1 142 ? -20.505 -8.425 -2.251 1.00 89.62 142 TYR A O 1
ATOM 1148 N N . ASN A 1 143 ? -19.427 -10.241 -3.046 1.00 92.75 143 ASN A N 1
ATOM 1149 C CA . ASN A 1 143 ? -19.826 -10.101 -4.450 1.00 92.75 143 ASN A CA 1
ATOM 1150 C C . ASN A 1 143 ? -19.545 -8.699 -5.013 1.00 92.75 143 ASN A C 1
ATOM 1152 O O . ASN A 1 143 ? -20.454 -8.015 -5.487 1.00 92.75 143 ASN A O 1
ATOM 1156 N N . CYS A 1 144 ? -18.279 -8.272 -4.942 1.00 95.50 144 CYS A N 1
ATOM 1157 C CA . CYS A 1 144 ? -17.828 -7.026 -5.554 1.00 95.50 144 CYS A CA 1
ATOM 1158 C C . CYS A 1 144 ? -18.194 -6.994 -7.049 1.00 95.50 144 CYS A C 1
ATOM 1160 O O . CYS A 1 144 ? -17.824 -7.876 -7.823 1.00 95.50 144 CYS A O 1
ATOM 1162 N N . GLN A 1 145 ? -18.947 -5.971 -7.438 1.00 96.38 145 GLN A N 1
ATOM 1163 C CA . GLN A 1 145 ? -19.379 -5.702 -8.806 1.00 96.38 145 GLN A CA 1
ATOM 1164 C C . GLN A 1 145 ? -18.369 -4.789 -9.516 1.00 96.38 145 GLN A C 1
ATOM 1166 O O . GLN A 1 145 ? -17.370 -4.363 -8.933 1.00 96.38 145 GLN A O 1
ATOM 1171 N N . HIS A 1 146 ? -18.639 -4.462 -10.782 1.00 97.12 146 HIS A N 1
ATOM 1172 C CA . HIS A 1 146 ? -17.827 -3.522 -11.571 1.00 97.12 146 HIS A CA 1
ATOM 1173 C C . HIS A 1 146 ? -16.360 -3.952 -11.744 1.00 97.12 146 HIS A C 1
ATOM 1175 O O . HIS A 1 146 ? -15.461 -3.112 -11.783 1.00 97.12 146 HIS A O 1
ATOM 1181 N N . ASP A 1 147 ? -16.124 -5.267 -11.804 1.00 96.81 147 ASP A N 1
ATOM 1182 C CA . ASP A 1 147 ? -14.798 -5.886 -11.934 1.00 96.81 147 ASP A CA 1
ATOM 1183 C C . ASP A 1 147 ? -13.807 -5.499 -10.824 1.00 96.81 147 ASP A C 1
ATOM 1185 O O . ASP A 1 147 ? -12.589 -5.627 -10.969 1.00 96.81 147 ASP A O 1
ATOM 1189 N N . THR A 1 148 ? -14.339 -5.060 -9.684 1.00 95.75 148 THR A N 1
ATOM 1190 C CA . THR A 1 148 ? -13.570 -4.777 -8.472 1.00 95.75 148 THR A CA 1
ATOM 1191 C C . THR A 1 148 ? -13.454 -6.020 -7.594 1.00 95.75 148 THR A C 1
ATOM 1193 O O . THR A 1 148 ? -14.219 -6.976 -7.717 1.00 95.75 148 THR A O 1
ATOM 1196 N N . THR A 1 149 ? -12.468 -6.035 -6.705 1.00 94.12 149 THR A N 1
ATOM 1197 C CA . THR A 1 149 ? -12.246 -7.112 -5.745 1.00 94.12 149 THR A CA 1
ATOM 1198 C C . THR A 1 149 ? -11.513 -6.603 -4.496 1.00 94.12 149 THR A C 1
ATOM 1200 O O . THR A 1 149 ? -11.203 -5.413 -4.348 1.00 94.12 149 THR A O 1
ATOM 1203 N N . GLY A 1 150 ? -11.289 -7.513 -3.552 1.00 91.88 150 GLY A N 1
ATOM 1204 C CA . GLY A 1 150 ? -10.703 -7.242 -2.249 1.00 91.88 150 GLY A CA 1
ATOM 1205 C C . GLY A 1 150 ? -11.721 -6.849 -1.185 1.00 91.88 150 GLY A C 1
ATOM 1206 O O . GLY A 1 150 ? -12.895 -6.615 -1.456 1.00 91.88 150 GLY A O 1
ATOM 1207 N N . ARG A 1 151 ? -11.232 -6.726 0.053 1.00 90.75 151 ARG A N 1
ATOM 1208 C CA . ARG A 1 151 ? -12.043 -6.513 1.264 1.00 90.75 151 ARG A CA 1
ATOM 1209 C C . ARG A 1 151 ? -13.056 -5.371 1.165 1.00 90.75 151 ARG A C 1
ATOM 1211 O O . ARG A 1 151 ? -14.158 -5.495 1.681 1.00 90.75 151 ARG A O 1
ATOM 1218 N N . TYR A 1 152 ? -12.656 -4.283 0.517 1.00 91.50 152 TYR A N 1
ATOM 1219 C CA . TYR A 1 152 ? -13.452 -3.066 0.337 1.00 91.50 152 TYR A CA 1
ATOM 1220 C C . TYR A 1 152 ? -13.870 -2.834 -1.121 1.00 91.50 152 TYR A C 1
ATOM 1222 O O . TYR A 1 152 ? -14.250 -1.723 -1.473 1.00 91.50 152 TYR A O 1
ATOM 1230 N N . CYS A 1 153 ? -13.725 -3.838 -1.996 1.00 95.19 153 CYS A N 1
ATOM 1231 C CA . CYS A 1 153 ? -13.897 -3.675 -3.443 1.00 95.19 153 CYS A CA 1
ATOM 1232 C C . CYS A 1 153 ? -13.062 -2.497 -3.996 1.00 95.19 153 CYS A C 1
ATOM 1234 O O . CYS A 1 153 ? -13.565 -1.636 -4.705 1.00 95.19 153 CYS A O 1
ATOM 1236 N N . HIS A 1 154 ? -11.798 -2.389 -3.575 1.00 91.81 154 HIS A N 1
ATOM 1237 C CA . HIS A 1 154 ? -10.980 -1.173 -3.737 1.00 91.81 154 HIS A CA 1
ATOM 1238 C C . HIS A 1 154 ? -9.914 -1.285 -4.832 1.00 91.81 154 HIS A C 1
ATOM 1240 O O . HIS A 1 154 ? -9.271 -0.292 -5.167 1.00 91.81 154 HIS A O 1
ATOM 1246 N N . TYR A 1 155 ? -9.718 -2.474 -5.399 1.00 92.81 155 TYR A N 1
ATOM 1247 C CA . TYR A 1 155 ? -8.827 -2.694 -6.535 1.00 92.81 155 TYR A CA 1
ATOM 1248 C C . TYR A 1 155 ? -9.501 -3.576 -7.581 1.00 92.81 155 TYR A C 1
ATOM 1250 O O . TYR A 1 155 ? -10.530 -4.193 -7.318 1.00 92.81 155 TYR A O 1
ATOM 1258 N N . CYS A 1 156 ? -8.941 -3.609 -8.786 1.00 95.19 156 CYS A N 1
ATOM 1259 C CA . CYS A 1 156 ? -9.506 -4.362 -9.900 1.00 95.19 156 CYS A CA 1
ATOM 1260 C C . CYS A 1 156 ? -9.122 -5.836 -9.839 1.00 95.19 156 CYS A C 1
ATOM 1262 O O . CYS A 1 156 ? -8.016 -6.186 -9.425 1.00 95.19 156 CYS A O 1
ATOM 1264 N N . ARG A 1 157 ? -10.042 -6.702 -10.267 1.00 94.44 157 ARG A N 1
ATOM 1265 C CA . ARG A 1 157 ? -9.774 -8.132 -10.406 1.00 94.44 157 ARG A CA 1
ATOM 1266 C C . ARG A 1 157 ? -8.729 -8.397 -11.489 1.00 94.44 157 ARG A C 1
ATOM 1268 O O . ARG A 1 157 ? -8.474 -7.564 -12.356 1.00 94.44 157 ARG A O 1
ATOM 1275 N N . GLU A 1 158 ? -8.151 -9.590 -11.458 1.00 92.69 158 GLU A N 1
ATOM 1276 C CA . GLU A 1 158 ? -7.175 -10.018 -12.455 1.00 92.69 158 GLU A CA 1
ATOM 1277 C C . GLU A 1 158 ? -7.737 -9.927 -13.888 1.00 92.69 158 GLU A C 1
ATOM 1279 O O . GLU A 1 158 ? -8.897 -10.254 -14.141 1.00 92.69 158 GLU A O 1
ATOM 1284 N N . GLY A 1 159 ? -6.919 -9.429 -14.822 1.00 93.06 159 GLY A N 1
ATOM 1285 C CA . GLY A 1 159 ? -7.353 -9.109 -16.188 1.00 93.06 159 GLY A CA 1
ATOM 1286 C C . GLY A 1 159 ? -7.997 -7.724 -16.344 1.00 93.06 159 GLY A C 1
ATOM 1287 O O . GLY A 1 159 ? -8.391 -7.366 -17.455 1.00 93.06 159 GLY A O 1
ATOM 1288 N N . TYR A 1 160 ? -8.065 -6.932 -15.271 1.00 95.69 160 TYR A N 1
ATOM 1289 C CA . TYR A 1 160 ? -8.501 -5.538 -15.275 1.00 95.69 160 TYR A CA 1
ATOM 1290 C C . TYR A 1 160 ? -7.483 -4.643 -14.557 1.00 95.69 160 TYR A C 1
ATOM 1292 O O . TYR A 1 160 ? -6.723 -5.091 -13.699 1.00 95.69 160 TYR A O 1
ATOM 1300 N N . TYR A 1 161 ? -7.485 -3.356 -14.892 1.00 93.19 161 TYR A N 1
ATOM 1301 C CA . TYR A 1 161 ? -6.640 -2.340 -14.276 1.00 93.19 161 TYR A CA 1
ATOM 1302 C C . TYR A 1 161 ? -7.427 -1.076 -13.928 1.00 93.19 161 TYR A C 1
ATOM 1304 O O . TYR A 1 161 ? -8.505 -0.814 -14.468 1.00 93.19 161 TYR A O 1
ATOM 1312 N N . ARG A 1 162 ? -6.885 -0.292 -12.998 1.00 92.81 162 ARG A N 1
ATOM 1313 C CA . ARG A 1 162 ? -7.501 0.925 -12.471 1.00 92.81 162 ARG A CA 1
ATOM 1314 C C . ARG A 1 162 ? -7.453 2.069 -13.491 1.00 92.81 162 ARG A C 1
ATOM 1316 O O . ARG A 1 162 ? -6.381 2.502 -13.897 1.00 92.81 162 ARG A O 1
ATOM 1323 N N . ASP A 1 163 ? -8.614 2.620 -13.840 1.00 91.44 163 ASP A N 1
ATOM 1324 C CA . ASP A 1 163 ? -8.739 3.809 -14.696 1.00 91.44 163 ASP A CA 1
ATOM 1325 C C . ASP A 1 163 ? -8.637 5.101 -13.871 1.00 91.44 163 ASP A C 1
ATOM 1327 O O . ASP A 1 163 ? -9.644 5.604 -13.371 1.00 91.44 163 ASP A O 1
ATOM 1331 N N . ALA A 1 164 ? -7.425 5.636 -13.715 1.00 89.31 164 ALA A N 1
ATOM 1332 C CA . ALA A 1 164 ? -7.136 6.789 -12.853 1.00 89.31 164 ALA A CA 1
ATOM 1333 C C . ALA A 1 164 ? -7.997 8.042 -13.123 1.00 89.31 164 ALA A C 1
ATOM 1335 O O . ALA A 1 164 ? -8.143 8.867 -12.228 1.00 89.31 164 ALA A O 1
ATOM 1336 N N . THR A 1 165 ? -8.614 8.161 -14.304 1.00 91.62 165 THR A N 1
ATOM 1337 C CA . THR A 1 165 ? -9.500 9.285 -14.657 1.00 91.62 165 THR A CA 1
ATOM 1338 C C . THR A 1 165 ? -10.834 9.276 -13.905 1.00 91.62 165 THR A C 1
ATOM 1340 O O . THR A 1 165 ? -11.548 10.274 -13.886 1.00 91.62 165 THR A O 1
ATOM 1343 N N . LYS A 1 166 ? -11.195 8.146 -13.286 1.00 90.75 166 LYS A N 1
ATOM 1344 C CA . LYS A 1 166 ? -12.489 7.950 -12.623 1.00 90.75 166 LYS A CA 1
ATOM 1345 C C . LYS A 1 166 ? -12.323 7.820 -11.120 1.00 90.75 166 LYS A C 1
ATOM 1347 O O . LYS A 1 166 ? -11.337 7.221 -10.683 1.00 90.75 166 LYS A O 1
ATOM 1352 N N . PRO A 1 167 ? -13.286 8.293 -10.314 1.00 92.50 167 PRO A N 1
ATOM 1353 C CA . PRO A 1 167 ? -13.225 8.130 -8.870 1.00 92.50 167 PRO A CA 1
ATOM 1354 C C . PRO A 1 167 ? -13.361 6.648 -8.463 1.00 92.50 167 PRO A C 1
ATOM 1356 O O . PRO A 1 167 ? -13.917 5.848 -9.223 1.00 92.50 167 PRO A O 1
ATOM 1359 N N . PRO A 1 168 ? -12.874 6.260 -7.267 1.00 88.56 168 PRO A N 1
ATOM 1360 C CA . PRO A 1 168 ? -12.879 4.870 -6.803 1.00 88.56 168 PRO A CA 1
ATOM 1361 C C . PRO A 1 168 ? -14.254 4.206 -6.711 1.00 88.56 168 PRO A C 1
ATOM 1363 O O . PRO A 1 168 ? -14.309 2.990 -6.687 1.00 88.56 168 PRO A O 1
ATOM 1366 N N . ASN A 1 169 ? -15.339 4.980 -6.650 1.00 91.56 169 ASN A N 1
ATOM 1367 C CA . ASN A 1 169 ? -16.713 4.483 -6.552 1.00 91.56 169 ASN A CA 1
ATOM 1368 C C . ASN A 1 169 ? -17.427 4.342 -7.909 1.00 91.56 169 ASN A C 1
ATOM 1370 O O . ASN A 1 169 ? -18.600 3.968 -7.973 1.00 91.56 169 ASN A O 1
ATOM 1374 N N . HIS A 1 170 ? -16.750 4.655 -9.016 1.00 96.69 170 HIS A N 1
ATOM 1375 C CA . HIS A 1 170 ? -17.364 4.671 -10.337 1.00 96.69 170 HIS A CA 1
ATOM 1376 C C . HIS A 1 170 ? -17.605 3.252 -10.888 1.00 96.69 170 HIS A C 1
ATOM 1378 O O . HIS A 1 170 ? -16.735 2.390 -10.839 1.00 96.69 170 HIS A O 1
ATOM 1384 N N . ARG A 1 171 ? -18.740 2.999 -11.552 1.00 95.69 171 ARG A N 1
ATOM 1385 C CA . ARG A 1 171 ? -19.080 1.662 -12.107 1.00 95.69 171 ARG A CA 1
ATOM 1386 C C . ARG A 1 171 ? -18.124 1.115 -13.177 1.00 95.69 171 ARG A C 1
ATOM 1388 O O . ARG A 1 171 ? -18.168 -0.053 -13.526 1.00 95.69 171 ARG A O 1
ATOM 1395 N N . LYS A 1 172 ? -17.311 1.990 -13.761 1.00 95.50 172 LYS A N 1
ATOM 1396 C CA . LYS A 1 172 ? -16.310 1.682 -14.803 1.00 95.50 172 LYS A CA 1
ATOM 1397 C C . LYS A 1 172 ? -14.893 2.034 -14.347 1.00 95.50 172 LYS A C 1
ATOM 1399 O O . LYS A 1 172 ? -14.084 2.458 -15.164 1.00 95.50 172 LYS A O 1
ATOM 1404 N N . VAL A 1 173 ? -14.656 1.972 -13.036 1.00 94.56 173 VAL A N 1
ATOM 1405 C CA . VAL A 1 173 ? -13.362 2.251 -12.397 1.00 94.56 173 VAL A CA 1
ATOM 1406 C C . VAL A 1 173 ? -12.282 1.248 -12.822 1.00 94.56 173 VAL A C 1
ATOM 1408 O O . VAL A 1 173 ? -11.099 1.591 -12.850 1.00 94.56 173 VAL A O 1
ATOM 1411 N N . CYS A 1 174 ? -12.702 0.036 -13.193 1.00 96.06 174 CYS A N 1
ATOM 1412 C CA . CYS A 1 174 ? -11.857 -1.026 -13.715 1.00 96.06 174 CYS A CA 1
ATOM 1413 C C . CYS A 1 174 ? -12.031 -1.163 -15.225 1.00 96.06 174 CYS A C 1
ATOM 1415 O O . CYS A 1 174 ? -13.141 -1.327 -15.732 1.00 96.06 174 CYS A O 1
ATOM 1417 N N . LYS A 1 175 ? -10.912 -1.097 -15.946 1.00 95.19 175 LYS A N 1
ATOM 1418 C CA . LYS A 1 175 ? -10.841 -1.257 -17.396 1.00 95.19 175 LYS A CA 1
ATOM 1419 C C . LYS A 1 175 ? -10.149 -2.572 -17.728 1.00 95.19 175 LYS A C 1
ATOM 1421 O O . LYS A 1 175 ? -9.175 -2.944 -17.083 1.00 95.19 175 LYS A O 1
ATOM 1426 N N . ARG A 1 176 ? -10.669 -3.294 -18.717 1.00 96.25 176 ARG A N 1
ATOM 1427 C CA . ARG A 1 176 ? -10.128 -4.595 -19.124 1.00 96.25 176 ARG A CA 1
ATOM 1428 C C . ARG A 1 176 ? -8.722 -4.435 -19.708 1.00 96.25 176 ARG A C 1
ATOM 1430 O O . ARG A 1 176 ? -8.472 -3.497 -20.464 1.00 96.25 176 ARG A O 1
ATOM 1437 N N . CYS A 1 177 ? -7.826 -5.355 -19.367 1.00 95.19 177 CYS A N 1
ATOM 1438 C CA . CYS A 1 177 ? -6.521 -5.473 -20.004 1.00 95.19 177 CYS A CA 1
ATOM 1439 C C . CYS A 1 177 ? -6.702 -5.901 -21.465 1.00 95.19 177 CYS A C 1
ATOM 1441 O O . CYS A 1 177 ? -7.381 -6.891 -21.741 1.00 95.19 177 CYS A O 1
ATOM 1443 N N . ASP A 1 178 ? -6.059 -5.186 -22.381 1.00 96.00 178 ASP A N 1
ATOM 1444 C CA . ASP A 1 178 ? -6.084 -5.484 -23.815 1.00 96.00 178 ASP A CA 1
ATOM 1445 C C . ASP A 1 178 ? -4.677 -5.848 -24.302 1.00 96.00 178 ASP A C 1
ATOM 1447 O O . ASP A 1 178 ? -4.057 -5.149 -25.097 1.00 96.00 178 ASP A O 1
ATOM 1451 N N . CYS A 1 179 ? -4.096 -6.893 -23.709 1.00 96.50 179 CYS A N 1
ATOM 1452 C CA . CYS A 1 179 ? -2.730 -7.299 -24.026 1.00 96.50 179 CYS A CA 1
ATOM 1453 C C . CYS A 1 179 ? -2.657 -7.981 -25.393 1.00 96.50 179 CYS A C 1
ATOM 1455 O O . CYS A 1 179 ? -3.383 -8.940 -25.656 1.00 96.50 179 CYS A O 1
ATOM 1457 N N . HIS A 1 180 ? -1.729 -7.526 -26.235 1.00 96.69 180 HIS A N 1
ATOM 1458 C CA . HIS A 1 180 ? -1.550 -8.046 -27.582 1.00 96.69 180 HIS A CA 1
ATOM 1459 C C . HIS A 1 180 ? -1.120 -9.524 -27.544 1.00 96.69 180 HIS A C 1
ATOM 1461 O O . HIS A 1 180 ? -0.078 -9.829 -26.957 1.00 96.69 180 HIS A O 1
ATOM 1467 N N . PRO A 1 181 ? -1.844 -10.445 -28.210 1.00 94.94 181 PRO A N 1
ATOM 1468 C CA . PRO A 1 181 ? -1.675 -11.891 -28.026 1.00 94.94 181 PRO A CA 1
ATOM 1469 C C . PRO A 1 181 ? -0.291 -12.406 -28.434 1.00 94.94 181 PRO A C 1
ATOM 1471 O O . PRO A 1 181 ? 0.208 -13.370 -27.863 1.00 94.94 181 PRO A O 1
ATOM 1474 N N . VAL A 1 182 ? 0.343 -11.756 -29.413 1.00 95.75 182 VAL A N 1
ATOM 1475 C CA . VAL A 1 182 ? 1.689 -12.120 -29.881 1.00 95.75 182 VAL A CA 1
ATOM 1476 C C . VAL A 1 182 ? 2.777 -11.351 -29.133 1.00 95.75 182 VAL A C 1
ATOM 1478 O O . VAL A 1 182 ? 3.865 -11.881 -28.918 1.00 95.75 182 VAL A O 1
ATOM 1481 N N . GLY A 1 183 ? 2.497 -10.105 -28.749 1.00 93.62 183 GLY A N 1
ATOM 1482 C CA . GLY A 1 183 ? 3.503 -9.168 -28.244 1.00 93.62 183 GLY A CA 1
ATOM 1483 C C . GLY A 1 183 ? 3.683 -9.211 -26.729 1.00 93.62 183 GLY A C 1
ATOM 1484 O O . GLY A 1 183 ? 4.739 -8.819 -26.229 1.00 93.62 183 GLY A O 1
ATOM 1485 N N . SER A 1 184 ? 2.687 -9.707 -25.993 1.00 95.94 184 SER A N 1
ATOM 1486 C CA . SER A 1 184 ? 2.791 -9.948 -24.557 1.00 95.94 184 SER A CA 1
ATOM 1487 C C . SER A 1 184 ? 3.106 -11.415 -24.247 1.00 95.94 184 SER A C 1
ATOM 1489 O O . SER A 1 184 ? 2.929 -12.313 -25.072 1.00 95.94 184 SER A O 1
ATOM 1491 N N . THR A 1 185 ? 3.594 -11.663 -23.036 1.00 93.25 185 THR A N 1
ATOM 1492 C CA . THR A 1 185 ? 3.767 -13.007 -22.473 1.00 93.25 185 THR A CA 1
ATOM 1493 C C . THR A 1 185 ? 2.510 -13.511 -21.759 1.00 93.25 185 THR A C 1
ATOM 1495 O O . THR A 1 185 ? 2.441 -14.684 -21.406 1.00 93.25 185 THR A O 1
ATOM 1498 N N . GLY A 1 186 ? 1.504 -12.654 -21.553 1.00 91.06 186 GLY A N 1
ATOM 1499 C CA . GLY A 1 186 ? 0.283 -12.990 -20.822 1.00 91.06 186 GLY A CA 1
ATOM 1500 C C . GLY A 1 186 ? -0.860 -11.993 -21.032 1.00 91.06 186 GLY A C 1
ATOM 1501 O O . GLY A 1 186 ? -0.652 -10.854 -21.452 1.00 91.06 186 GLY A O 1
ATOM 1502 N N . LYS A 1 187 ? -2.089 -12.430 -20.730 1.00 90.69 187 LYS A N 1
ATOM 1503 C CA . LYS A 1 187 ? -3.318 -11.621 -20.872 1.00 90.69 187 LYS A CA 1
ATOM 1504 C C . LYS A 1 187 ? -3.578 -10.693 -19.679 1.00 90.69 187 LYS A C 1
ATOM 1506 O O . LYS A 1 187 ? -4.436 -9.818 -19.755 1.00 90.69 187 LYS A O 1
ATOM 1511 N N . THR A 1 188 ? -2.864 -10.898 -18.576 1.00 91.56 188 THR A N 1
ATOM 1512 C CA . THR A 1 188 ? -3.012 -10.134 -17.339 1.00 91.56 188 THR A CA 1
ATOM 1513 C C . THR A 1 188 ? -2.028 -8.973 -17.335 1.00 91.56 188 THR A C 1
ATOM 1515 O O . THR A 1 188 ? -0.834 -9.138 -17.573 1.00 91.56 188 THR A O 1
ATOM 1518 N N . CYS A 1 189 ? -2.548 -7.771 -17.115 1.00 91.19 189 CYS A N 1
ATOM 1519 C CA . CYS A 1 189 ? -1.759 -6.552 -17.035 1.00 91.19 189 CYS A CA 1
ATOM 1520 C C . CYS A 1 189 ? -1.593 -6.104 -15.580 1.00 91.19 189 CYS A C 1
ATOM 1522 O O . CYS A 1 189 ? -2.260 -6.597 -14.669 1.00 91.19 189 CYS A O 1
ATOM 1524 N N . ASN A 1 190 ? -0.684 -5.162 -15.349 1.00 87.75 190 ASN A N 1
ATOM 1525 C CA . ASN A 1 190 ? -0.513 -4.552 -14.039 1.00 87.75 190 ASN A CA 1
ATOM 1526 C C . ASN A 1 190 ? -1.812 -3.843 -13.602 1.00 87.75 190 ASN A C 1
ATOM 1528 O O . ASN A 1 190 ? -2.286 -2.943 -14.289 1.00 87.75 190 ASN A O 1
ATOM 1532 N N . HIS A 1 191 ? -2.353 -4.209 -12.437 1.00 82.00 191 HIS A N 1
ATOM 1533 C CA . HIS A 1 191 ? -3.643 -3.714 -11.941 1.00 82.00 191 HIS A CA 1
ATOM 1534 C C . HIS A 1 191 ? -3.682 -2.195 -11.667 1.00 82.00 191 HIS A C 1
ATOM 1536 O O . HIS A 1 191 ? -4.768 -1.621 -11.616 1.00 82.00 191 HIS A O 1
ATOM 1542 N N . LEU A 1 192 ? -2.528 -1.533 -11.507 1.00 81.19 192 LEU A N 1
ATOM 1543 C CA . LEU A 1 192 ? -2.430 -0.080 -11.319 1.00 81.19 192 LEU A CA 1
ATOM 1544 C C . LEU A 1 192 ? -2.131 0.657 -12.625 1.00 81.19 192 LEU A C 1
ATOM 1546 O O . LEU A 1 192 ? -2.779 1.652 -12.919 1.00 81.19 192 LEU A O 1
ATOM 1550 N N . SER A 1 193 ? -1.133 0.205 -13.392 1.00 85.81 193 SER A N 1
ATOM 1551 C CA . SER A 1 193 ? -0.684 0.934 -14.588 1.00 85.81 193 SER A CA 1
ATOM 1552 C C . SER A 1 193 ? -1.359 0.500 -15.884 1.00 85.81 193 SER A C 1
ATOM 1554 O O . SER A 1 193 ? -1.253 1.212 -16.875 1.00 85.81 193 SER A O 1
ATOM 1556 N N . GLY A 1 194 ? -1.985 -0.677 -15.919 1.00 90.25 194 GLY A N 1
ATOM 1557 C CA . GLY A 1 194 ? -2.489 -1.291 -17.148 1.00 90.25 194 GLY A CA 1
ATOM 1558 C C . GLY A 1 194 ? -1.400 -1.849 -18.067 1.00 90.25 194 GLY A C 1
ATOM 1559 O O . GLY A 1 194 ? -1.713 -2.334 -19.150 1.00 90.25 194 GLY A O 1
ATOM 1560 N N . GLN A 1 195 ? -0.124 -1.803 -17.661 1.00 93.19 195 GLN A N 1
ATOM 1561 C CA . GLN A 1 195 ? 0.987 -2.284 -18.482 1.00 93.19 195 GLN A CA 1
ATOM 1562 C C . GLN A 1 195 ? 0.956 -3.808 -18.599 1.00 93.19 195 GLN A C 1
ATOM 1564 O O . GLN A 1 195 ? 1.041 -4.521 -17.596 1.00 93.19 195 GLN A O 1
ATOM 1569 N N . CYS A 1 196 ? 0.876 -4.294 -19.832 1.00 94.50 196 CYS A N 1
ATOM 1570 C CA . CYS A 1 196 ? 0.999 -5.705 -20.160 1.00 94.50 196 CYS A CA 1
ATOM 1571 C C . CYS A 1 196 ? 2.463 -6.171 -20.077 1.00 94.50 196 CYS A C 1
ATOM 1573 O O . CYS A 1 196 ? 3.381 -5.380 -20.328 1.00 94.50 196 CYS A O 1
ATOM 1575 N N . PRO A 1 197 ? 2.710 -7.447 -19.742 1.00 94.06 197 PRO A N 1
ATOM 1576 C CA . PRO A 1 197 ? 4.056 -8.000 -19.703 1.00 94.06 197 PRO A CA 1
ATOM 1577 C C . PRO A 1 197 ? 4.548 -8.246 -21.136 1.00 94.06 197 PRO A C 1
ATOM 1579 O O . PRO A 1 197 ? 4.130 -9.197 -21.789 1.00 94.06 197 PRO A O 1
ATOM 1582 N N . CYS A 1 198 ? 5.388 -7.354 -21.660 1.00 95.75 198 CYS A N 1
ATOM 1583 C CA . CYS A 1 198 ? 5.841 -7.420 -23.052 1.00 95.75 198 CYS A CA 1
ATOM 1584 C C . CYS A 1 198 ? 6.996 -8.406 -23.249 1.00 95.75 198 CYS A C 1
ATOM 1586 O O . CYS A 1 198 ? 7.842 -8.567 -22.369 1.00 95.75 198 CYS A O 1
ATOM 1588 N N . LYS A 1 199 ? 7.040 -9.040 -24.427 1.00 94.12 199 LYS A N 1
ATOM 1589 C CA . LYS A 1 199 ? 8.187 -9.839 -24.879 1.00 94.12 199 LYS A CA 1
ATOM 1590 C C . LYS A 1 199 ? 9.397 -8.950 -25.181 1.00 94.12 199 LYS A C 1
ATOM 1592 O O . LYS A 1 199 ? 9.279 -7.730 -25.309 1.00 94.12 199 LYS A O 1
ATOM 1597 N N . GLU A 1 200 ? 10.569 -9.566 -25.303 1.00 94.25 200 GLU A N 1
ATOM 1598 C CA . GLU A 1 200 ? 11.811 -8.857 -25.612 1.00 94.25 200 GLU A CA 1
ATOM 1599 C C . GLU A 1 200 ? 11.691 -8.050 -26.913 1.00 94.25 200 GLU A C 1
ATOM 1601 O O . GLU A 1 200 ? 11.117 -8.504 -27.903 1.00 94.25 200 GLU A O 1
ATOM 1606 N N . GLY A 1 201 ? 12.174 -6.807 -26.887 1.00 92.19 201 GLY A N 1
ATOM 1607 C CA . GLY A 1 201 ? 12.070 -5.897 -28.026 1.00 92.19 201 GLY A CA 1
ATOM 1608 C C . GLY A 1 201 ? 10.667 -5.346 -28.302 1.00 92.19 201 GLY A C 1
ATOM 1609 O O . GLY A 1 201 ? 10.534 -4.522 -29.202 1.00 92.19 201 GLY A O 1
ATOM 1610 N N . VAL A 1 202 ? 9.632 -5.739 -27.548 1.00 96.19 202 VAL A N 1
ATOM 1611 C CA . VAL A 1 202 ? 8.253 -5.235 -27.672 1.00 96.19 202 VAL A CA 1
ATOM 1612 C C . VAL A 1 202 ? 7.985 -4.152 -26.620 1.00 96.19 202 VAL A C 1
ATOM 1614 O O . VAL A 1 202 ? 8.460 -4.218 -25.489 1.00 96.19 202 VAL A O 1
ATOM 1617 N N . THR A 1 203 ? 7.211 -3.128 -26.975 1.00 93.50 203 THR A N 1
ATOM 1618 C CA . THR A 1 203 ? 6.849 -2.006 -26.102 1.00 93.50 203 THR A CA 1
ATOM 1619 C C . THR A 1 203 ? 5.405 -1.530 -26.334 1.00 93.50 203 THR A C 1
ATOM 1621 O O . THR A 1 203 ? 4.680 -2.053 -27.182 1.00 93.50 203 THR A O 1
ATOM 1624 N N . GLY A 1 204 ? 4.981 -0.518 -25.572 1.00 92.44 204 GLY A N 1
ATOM 1625 C CA . GLY A 1 204 ? 3.611 -0.001 -25.524 1.00 92.44 204 GLY A CA 1
ATOM 1626 C C . GLY A 1 204 ? 2.801 -0.589 -24.365 1.00 92.44 204 GLY A C 1
ATOM 1627 O O . GLY A 1 204 ? 3.120 -1.664 -23.861 1.00 92.44 204 GLY A O 1
ATOM 1628 N N . LEU A 1 205 ? 1.735 0.110 -23.955 1.00 90.56 205 LEU A N 1
ATOM 1629 C CA . LEU A 1 205 ? 0.875 -0.293 -22.830 1.00 90.56 205 LEU A CA 1
ATOM 1630 C C . LEU A 1 205 ? 0.313 -1.712 -23.018 1.00 90.56 205 LEU A C 1
ATOM 1632 O O . LEU A 1 205 ? 0.300 -2.514 -22.089 1.00 90.56 205 LEU A O 1
ATOM 1636 N N . THR A 1 206 ? -0.080 -2.021 -24.253 1.00 95.12 206 THR A N 1
ATOM 1637 C CA . THR A 1 206 ? -0.662 -3.297 -24.679 1.00 95.12 206 THR A CA 1
ATOM 1638 C C . THR A 1 206 ? 0.338 -4.222 -25.377 1.00 95.12 206 THR A C 1
ATOM 1640 O O . THR A 1 206 ? -0.052 -5.282 -25.850 1.00 95.12 206 THR A O 1
ATOM 1643 N N . CYS A 1 207 ? 1.629 -3.868 -25.434 1.00 97.12 207 CYS A N 1
ATOM 1644 C CA . CYS A 1 207 ? 2.669 -4.627 -26.146 1.00 97.12 207 CYS A CA 1
ATOM 1645 C C . CYS A 1 207 ? 2.407 -4.786 -27.655 1.00 97.12 207 CYS A C 1
ATOM 1647 O O . CYS A 1 207 ? 2.590 -5.861 -28.222 1.00 97.12 207 CYS A O 1
ATOM 1649 N N . ASN A 1 208 ? 1.954 -3.719 -28.312 1.00 95.69 208 ASN A N 1
ATOM 1650 C CA . ASN A 1 208 ? 1.504 -3.743 -29.704 1.00 95.69 208 ASN A CA 1
ATOM 1651 C C . ASN A 1 208 ? 2.544 -3.260 -30.733 1.00 95.69 208 ASN A C 1
ATOM 1653 O O . ASN A 1 208 ? 2.230 -3.196 -31.918 1.00 95.69 208 ASN A O 1
ATOM 1657 N N . ARG A 1 209 ? 3.766 -2.893 -30.324 1.00 94.81 209 ARG A N 1
ATOM 1658 C CA . ARG A 1 209 ? 4.800 -2.372 -31.241 1.00 94.81 209 ARG A CA 1
ATOM 1659 C C . ARG A 1 209 ? 6.213 -2.749 -30.811 1.00 94.81 209 ARG A C 1
ATOM 1661 O O . ARG A 1 209 ? 6.444 -2.986 -29.629 1.00 94.81 209 ARG A O 1
ATOM 1668 N N . CYS A 1 210 ? 7.170 -2.748 -31.738 1.00 94.50 210 CYS A N 1
ATOM 1669 C CA . CYS A 1 210 ? 8.581 -2.930 -31.388 1.00 94.50 210 CYS A CA 1
ATOM 1670 C C . CYS A 1 210 ? 9.183 -1.665 -30.760 1.00 94.50 210 CYS A C 1
ATOM 1672 O O . CYS A 1 210 ? 8.782 -0.537 -31.055 1.00 94.50 210 CYS A O 1
ATOM 1674 N N . ALA A 1 211 ? 10.149 -1.864 -29.868 1.00 93.00 211 ALA A N 1
ATOM 1675 C CA . ALA A 1 211 ? 10.972 -0.811 -29.300 1.00 93.00 211 ALA A CA 1
ATOM 1676 C C . ALA A 1 211 ? 11.905 -0.209 -30.365 1.00 93.00 211 ALA A C 1
ATOM 1678 O O . ALA A 1 211 ? 12.178 -0.813 -31.401 1.00 93.00 211 ALA A O 1
ATOM 1679 N N . ARG A 1 212 ? 12.427 0.994 -30.106 1.00 92.62 212 ARG A N 1
ATOM 1680 C CA . ARG A 1 212 ? 13.404 1.626 -31.007 1.00 92.62 212 ARG A CA 1
ATOM 1681 C C . ARG A 1 212 ? 14.647 0.739 -31.150 1.00 92.62 212 ARG A C 1
ATOM 1683 O O . ARG A 1 212 ? 15.140 0.212 -30.156 1.00 92.62 212 ARG A O 1
ATOM 1690 N N . GLY A 1 213 ? 15.142 0.591 -32.380 1.00 89.56 213 GLY A N 1
ATOM 1691 C CA . GLY A 1 213 ? 16.257 -0.308 -32.702 1.00 89.56 213 GLY A CA 1
ATOM 1692 C C . GLY A 1 213 ? 15.864 -1.785 -32.835 1.00 89.56 213 GLY A C 1
ATOM 1693 O O . GLY A 1 213 ? 16.750 -2.628 -32.948 1.00 89.56 213 GLY A O 1
ATOM 1694 N N . TYR A 1 214 ? 14.564 -2.102 -32.825 1.00 93.69 214 TYR A N 1
ATOM 1695 C CA . TYR A 1 214 ? 14.029 -3.431 -33.115 1.00 93.69 214 TYR A CA 1
ATOM 1696 C C . TYR A 1 214 ? 13.108 -3.390 -34.339 1.00 93.69 214 TYR A C 1
ATOM 1698 O O . TYR A 1 214 ? 12.406 -2.404 -34.559 1.00 93.69 214 TYR A O 1
ATOM 1706 N N . GLN A 1 215 ? 13.084 -4.477 -35.106 1.00 91.62 215 GLN A N 1
ATOM 1707 C CA . GLN A 1 215 ? 12.216 -4.667 -36.270 1.00 91.62 215 GLN A CA 1
ATOM 1708 C C . GLN A 1 215 ? 11.247 -5.832 -36.054 1.00 91.62 215 GLN A C 1
ATOM 1710 O O . GLN A 1 215 ? 11.603 -6.818 -35.402 1.00 91.62 215 GLN A O 1
ATOM 1715 N N . GLN A 1 216 ? 10.030 -5.717 -36.598 1.00 94.06 216 GLN A N 1
ATOM 1716 C CA . GLN A 1 216 ? 9.035 -6.788 -36.535 1.00 94.06 216 GLN A CA 1
ATOM 1717 C C . GLN A 1 216 ? 9.464 -7.985 -37.382 1.00 94.06 216 GLN A C 1
ATOM 1719 O O . GLN A 1 216 ? 10.000 -7.830 -38.477 1.00 94.06 216 GLN A O 1
ATOM 1724 N N . THR A 1 217 ? 9.184 -9.185 -36.886 1.00 93.06 217 THR A N 1
ATOM 1725 C CA . THR A 1 217 ? 9.391 -10.438 -37.614 1.00 93.06 217 THR A CA 1
ATOM 1726 C C . THR A 1 217 ? 8.071 -11.183 -37.789 1.00 93.06 217 THR A C 1
ATOM 1728 O O . THR A 1 217 ? 7.046 -10.826 -37.212 1.00 93.06 217 THR A O 1
ATOM 1731 N N . ARG A 1 218 ? 8.096 -12.264 -38.573 1.00 92.50 218 ARG A N 1
ATOM 1732 C CA . ARG A 1 218 ? 6.951 -13.178 -38.725 1.00 92.50 218 ARG A CA 1
ATOM 1733 C C . ARG A 1 218 ? 6.845 -14.211 -37.592 1.00 92.50 218 ARG A C 1
ATOM 1735 O O . ARG A 1 218 ? 5.932 -15.030 -37.604 1.00 92.50 218 ARG A O 1
ATOM 1742 N N . SER A 1 219 ? 7.770 -14.210 -36.629 1.00 91.19 219 SER A N 1
ATOM 1743 C CA . SER A 1 219 ? 7.766 -15.172 -35.524 1.00 91.19 219 SER A CA 1
ATOM 1744 C C . SER A 1 219 ? 6.798 -14.745 -34.424 1.00 91.19 219 SER A C 1
ATOM 1746 O O . SER A 1 219 ? 6.880 -13.641 -33.893 1.00 91.19 219 SER A O 1
ATOM 1748 N N . HIS A 1 220 ? 5.917 -15.655 -34.011 1.00 90.06 220 HIS A N 1
ATOM 1749 C CA . HIS A 1 220 ? 5.038 -15.447 -32.860 1.00 90.06 220 HIS A CA 1
ATOM 1750 C C . HIS A 1 220 ? 5.783 -15.589 -31.518 1.00 90.06 220 HIS A C 1
ATOM 1752 O O . HIS A 1 220 ? 5.334 -15.065 -30.495 1.00 90.06 220 HIS A O 1
ATOM 1758 N N . VAL A 1 221 ? 6.930 -16.279 -31.506 1.00 92.06 221 VAL A N 1
ATOM 1759 C CA . VAL A 1 221 ? 7.774 -16.457 -30.314 1.00 92.06 221 VAL A CA 1
ATOM 1760 C C . VAL A 1 221 ? 8.638 -15.219 -30.082 1.00 92.06 221 VAL A C 1
ATOM 1762 O O . VAL A 1 221 ? 8.639 -14.683 -28.976 1.00 92.06 221 VAL A O 1
ATOM 1765 N N . ALA A 1 222 ? 9.297 -14.724 -31.134 1.00 92.12 222 ALA A N 1
ATOM 1766 C CA . ALA A 1 222 ? 10.179 -13.557 -31.102 1.00 92.12 222 ALA A CA 1
ATOM 1767 C C . ALA A 1 222 ? 9.718 -12.493 -32.120 1.00 92.12 222 ALA A C 1
ATOM 1769 O O . ALA A 1 222 ? 10.333 -12.337 -33.179 1.00 92.12 222 ALA A O 1
ATOM 1770 N N . PRO A 1 223 ? 8.626 -11.761 -31.829 1.00 92.88 223 PRO A N 1
ATOM 1771 C CA . PRO A 1 223 ? 8.014 -10.841 -32.789 1.00 92.88 223 PRO A CA 1
ATOM 1772 C C . PRO A 1 223 ? 8.854 -9.599 -33.092 1.00 92.88 223 PRO A C 1
ATOM 1774 O O . PRO A 1 223 ? 8.596 -8.946 -34.096 1.00 92.88 223 PRO A O 1
ATOM 1777 N N . CYS A 1 224 ? 9.848 -9.267 -32.263 1.00 94.75 224 CYS A N 1
ATOM 1778 C CA . CYS A 1 224 ? 10.750 -8.136 -32.465 1.00 94.75 224 CYS A CA 1
ATOM 1779 C C . CYS A 1 224 ? 12.205 -8.581 -32.283 1.00 94.75 224 CYS A C 1
ATOM 1781 O O . CYS A 1 224 ? 12.537 -9.168 -31.257 1.00 94.75 224 CYS A O 1
ATOM 1783 N N . ILE A 1 225 ? 13.082 -8.264 -33.241 1.00 94.19 225 ILE A N 1
ATOM 1784 C CA . ILE A 1 225 ? 14.528 -8.550 -33.161 1.00 94.19 225 ILE A CA 1
ATOM 1785 C C . ILE A 1 225 ? 15.345 -7.270 -33.298 1.00 94.19 225 ILE A C 1
ATOM 1787 O O . ILE A 1 225 ? 14.927 -6.337 -33.982 1.00 94.19 225 ILE A O 1
ATOM 1791 N N . LYS A 1 226 ? 16.504 -7.214 -32.642 1.00 91.56 226 LYS A N 1
ATOM 1792 C CA . LYS A 1 226 ? 17.375 -6.036 -32.656 1.00 91.56 226 LYS A CA 1
ATOM 1793 C C . LYS A 1 226 ? 18.015 -5.860 -34.034 1.00 91.56 226 LYS A C 1
ATOM 1795 O O . LYS A 1 226 ? 18.535 -6.818 -34.600 1.00 91.56 226 LYS A O 1
ATOM 1800 N N . VAL A 1 227 ? 18.007 -4.637 -34.551 1.00 89.69 227 VAL A N 1
ATOM 1801 C CA . VAL A 1 227 ? 18.704 -4.290 -35.793 1.00 89.69 227 VAL A CA 1
ATOM 1802 C C . VAL A 1 227 ? 20.205 -4.165 -35.489 1.00 89.69 227 VAL A C 1
ATOM 1804 O O . VAL A 1 227 ? 20.566 -3.421 -34.569 1.00 89.69 227 VAL A O 1
ATOM 1807 N N . PRO A 1 228 ? 21.094 -4.891 -36.193 1.00 79.75 228 PRO A N 1
ATOM 1808 C CA . PRO A 1 228 ? 22.532 -4.736 -36.018 1.00 79.75 228 PRO A CA 1
ATOM 1809 C C . PRO A 1 228 ? 22.973 -3.352 -36.509 1.00 79.75 228 PRO A C 1
ATOM 1811 O O . PRO A 1 228 ? 22.693 -2.953 -37.635 1.00 79.75 228 PRO A O 1
ATOM 1814 N N . THR A 1 229 ? 23.655 -2.600 -35.647 1.00 65.12 229 THR A N 1
ATOM 1815 C CA . THR A 1 229 ? 24.321 -1.348 -36.019 1.00 65.12 229 THR A CA 1
ATOM 1816 C C . THR A 1 229 ? 25.735 -1.687 -36.479 1.00 65.12 229 THR A C 1
ATOM 1818 O O . THR A 1 229 ? 26.556 -2.076 -35.647 1.00 65.12 229 THR A O 1
ATOM 1821 N N . ASN A 1 230 ? 26.022 -1.568 -37.776 1.00 52.22 230 ASN A N 1
ATOM 1822 C CA . ASN A 1 230 ? 27.365 -1.787 -38.318 1.00 52.22 230 ASN A CA 1
ATOM 1823 C C . ASN A 1 230 ? 28.322 -0.694 -37.814 1.00 52.22 230 ASN A C 1
ATOM 1825 O O . ASN A 1 230 ? 28.411 0.381 -38.398 1.00 52.22 230 ASN A O 1
ATOM 1829 N N . ALA A 1 231 ? 29.043 -0.975 -36.730 1.00 51.91 231 ALA A N 1
ATOM 1830 C CA . ALA A 1 231 ? 30.299 -0.312 -36.408 1.00 51.91 231 ALA A CA 1
ATOM 1831 C C . ALA A 1 231 ? 31.422 -1.303 -36.747 1.00 51.91 231 ALA A C 1
ATOM 1833 O O . ALA A 1 231 ? 31.483 -2.372 -36.143 1.00 51.91 231 ALA A O 1
ATOM 1834 N N . ASN A 1 232 ? 32.270 -0.920 -37.708 1.00 44.47 232 ASN A N 1
ATOM 1835 C CA . ASN A 1 232 ? 33.431 -1.631 -38.270 1.00 44.47 232 ASN A CA 1
ATOM 1836 C C . ASN A 1 232 ? 33.161 -2.519 -39.500 1.00 44.47 232 ASN A C 1
ATOM 1838 O O . ASN A 1 232 ? 32.980 -3.727 -39.397 1.00 44.47 232 ASN A O 1
ATOM 1842 N N . MET A 1 233 ? 33.277 -1.906 -40.680 1.00 37.84 233 MET A N 1
ATOM 1843 C CA . MET A 1 233 ? 33.847 -2.541 -41.872 1.00 37.84 233 MET A CA 1
ATOM 1844 C C . MET A 1 233 ? 35.048 -1.681 -42.285 1.00 37.84 233 MET A C 1
ATOM 1846 O O . MET A 1 233 ? 34.873 -0.578 -42.793 1.00 37.84 233 MET A O 1
ATOM 1850 N N . ILE A 1 234 ? 36.261 -2.156 -41.987 1.00 44.47 234 ILE A N 1
ATOM 1851 C CA . ILE A 1 234 ? 37.489 -1.695 -42.642 1.00 44.47 234 ILE A CA 1
ATOM 1852 C C . ILE A 1 234 ? 37.650 -2.567 -43.883 1.00 44.47 234 ILE A C 1
ATOM 1854 O O . ILE A 1 234 ? 37.771 -3.782 -43.748 1.00 44.47 234 ILE A O 1
ATOM 1858 N N . GLN A 1 235 ? 37.710 -1.952 -45.060 1.00 39.88 235 GLN A N 1
ATOM 1859 C CA . GLN A 1 235 ? 38.511 -2.465 -46.166 1.00 3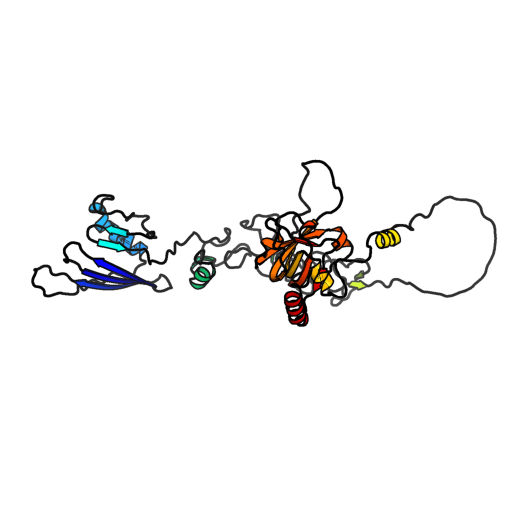9.88 235 GLN A CA 1
ATOM 1860 C C . GLN A 1 235 ? 38.972 -1.304 -47.044 1.00 39.88 235 GLN A C 1
ATOM 1862 O O . GLN A 1 235 ? 38.217 -0.378 -47.339 1.00 39.88 235 GLN A O 1
ATOM 1867 N N . ALA A 1 236 ? 40.260 -1.352 -47.355 1.00 37.59 236 ALA A N 1
ATOM 1868 C CA . ALA A 1 236 ? 41.024 -0.352 -48.063 1.00 37.59 236 ALA A CA 1
ATOM 1869 C C . ALA A 1 236 ? 40.953 -0.547 -49.590 1.00 37.59 236 ALA A C 1
ATOM 1871 O O . ALA A 1 236 ? 40.777 -1.661 -50.071 1.00 37.59 236 ALA A O 1
ATOM 1872 N N . GLU A 1 237 ? 41.189 0.575 -50.276 1.00 37.47 237 GLU A N 1
ATOM 1873 C CA . GLU A 1 237 ? 41.775 0.747 -51.614 1.00 37.47 237 GLU A CA 1
ATOM 1874 C C . GLU A 1 237 ? 40.978 0.371 -52.875 1.00 37.47 237 GLU A C 1
ATOM 1876 O O . GLU A 1 237 ? 40.857 -0.783 -53.273 1.00 37.47 237 GLU A O 1
ATOM 1881 N N . SER A 1 238 ? 40.614 1.412 -53.634 1.00 39.75 238 SER A N 1
ATOM 1882 C CA . SER A 1 238 ? 41.114 1.595 -55.005 1.00 39.75 238 SER A CA 1
ATOM 1883 C C . SER A 1 238 ? 41.086 3.078 -55.392 1.00 39.75 238 SER A C 1
ATOM 1885 O O . SER A 1 238 ? 40.122 3.794 -55.134 1.00 39.75 238 SER A O 1
ATOM 1887 N N . ALA A 1 239 ? 42.205 3.525 -55.956 1.00 34.56 239 ALA A N 1
ATOM 1888 C CA . ALA A 1 239 ? 42.533 4.891 -56.338 1.00 34.56 239 ALA A CA 1
ATOM 1889 C C . ALA A 1 239 ? 41.768 5.389 -57.577 1.00 34.56 239 ALA A C 1
ATOM 1891 O O . ALA A 1 239 ? 41.424 4.603 -58.457 1.00 34.56 239 ALA A O 1
ATOM 1892 N N . GLY A 1 240 ? 41.608 6.714 -57.692 1.00 31.62 240 GLY A N 1
ATOM 1893 C CA . GLY A 1 240 ? 41.217 7.345 -58.955 1.00 31.62 240 GLY A CA 1
ATOM 1894 C C . GLY A 1 240 ? 40.786 8.813 -58.874 1.00 31.62 240 GLY A C 1
ATOM 1895 O O . GLY A 1 240 ? 39.599 9.090 -58.930 1.00 31.62 240 GLY A O 1
ATOM 1896 N N . GLY A 1 241 ? 41.758 9.734 -58.829 1.00 29.98 241 GLY A N 1
ATOM 1897 C CA . GLY A 1 241 ? 41.726 10.982 -59.616 1.00 29.98 241 GLY A CA 1
ATOM 1898 C C . GLY A 1 241 ? 40.947 12.213 -59.114 1.00 29.98 241 GLY A C 1
ATOM 1899 O O . GLY A 1 241 ? 39.734 12.282 -59.235 1.00 29.98 241 GLY A O 1
ATOM 1900 N N . GLY A 1 242 ? 41.699 13.268 -58.767 1.00 28.80 242 GLY A N 1
ATOM 1901 C CA . GLY A 1 242 ? 41.548 14.575 -59.435 1.00 28.80 242 GLY A CA 1
ATOM 1902 C C . GLY A 1 242 ? 40.660 15.663 -58.810 1.00 28.80 242 GLY A C 1
ATOM 1903 O O . GLY A 1 242 ? 39.505 15.797 -59.178 1.00 28.80 242 GLY A O 1
ATOM 1904 N N . GLY A 1 243 ? 41.280 16.533 -58.001 1.00 28.19 243 GLY A N 1
ATOM 1905 C CA . GLY A 1 243 ? 41.392 17.977 -58.283 1.00 28.19 243 GLY A CA 1
ATOM 1906 C C . GLY A 1 243 ? 40.186 18.922 -58.121 1.00 28.19 243 GLY A C 1
ATOM 1907 O O . GLY A 1 243 ? 39.223 18.854 -58.869 1.00 28.19 243 GLY A O 1
ATOM 1908 N N . GLY A 1 244 ? 40.388 19.956 -57.289 1.00 28.62 244 GLY A N 1
ATOM 1909 C CA . GLY A 1 244 ? 39.912 21.322 -57.561 1.00 28.62 244 GLY A CA 1
ATOM 1910 C C . GLY A 1 244 ? 38.589 21.726 -56.911 1.00 28.62 244 GLY A C 1
ATOM 1911 O O . GLY A 1 244 ? 37.519 21.349 -57.369 1.00 28.62 244 GLY A O 1
ATOM 1912 N N . GLY A 1 245 ? 38.664 22.542 -55.858 1.00 29.06 245 GLY A N 1
ATOM 1913 C CA . GLY A 1 245 ? 37.493 23.074 -55.169 1.00 29.06 245 GLY A CA 1
ATOM 1914 C C . GLY A 1 245 ? 36.721 24.146 -55.943 1.00 29.06 245 GLY A C 1
ATOM 1915 O O . GLY A 1 245 ? 37.291 24.932 -56.693 1.00 29.06 245 GLY A O 1
ATOM 1916 N N . ALA A 1 246 ? 35.426 24.226 -55.645 1.00 28.05 246 ALA A N 1
ATOM 1917 C CA . ALA A 1 246 ? 34.665 25.466 -55.597 1.00 28.05 246 ALA A CA 1
ATOM 1918 C C . ALA A 1 246 ? 33.541 25.311 -54.559 1.00 28.05 246 ALA A C 1
ATOM 1920 O O . ALA A 1 246 ? 32.774 24.354 -54.559 1.00 28.05 246 ALA A O 1
ATOM 1921 N N . THR A 1 247 ? 33.539 26.264 -53.641 1.00 35.03 247 THR A N 1
ATOM 1922 C CA . THR A 1 247 ? 32.645 26.546 -52.515 1.00 35.03 247 THR A CA 1
ATOM 1923 C C . THR A 1 247 ? 31.149 26.288 -52.733 1.00 35.03 247 THR A C 1
ATOM 1925 O O . THR A 1 247 ? 30.562 26.783 -53.693 1.00 35.03 247 THR A O 1
ATOM 1928 N N . GLY A 1 248 ? 30.519 25.645 -51.745 1.00 30.53 248 GLY A N 1
ATOM 1929 C CA . GLY A 1 248 ? 29.069 25.600 -51.553 1.00 30.53 248 GLY A CA 1
ATOM 1930 C C . GLY A 1 248 ? 28.731 25.229 -50.107 1.00 30.53 248 GLY A C 1
ATOM 1931 O O . GLY A 1 248 ? 28.779 24.061 -49.737 1.00 30.53 248 GLY A O 1
ATOM 1932 N N . ASP A 1 249 ? 28.461 26.248 -49.293 1.00 40.22 249 ASP A N 1
ATOM 1933 C CA . ASP A 1 249 ? 28.036 26.205 -47.889 1.00 40.22 249 ASP A CA 1
ATOM 1934 C C . ASP A 1 249 ? 26.902 25.199 -47.617 1.00 40.22 249 ASP A C 1
ATOM 1936 O O . ASP A 1 249 ? 25.778 25.425 -48.047 1.00 40.22 249 ASP A O 1
ATOM 1940 N N . TYR A 1 250 ? 27.164 24.172 -46.801 1.00 29.61 250 TYR A N 1
ATOM 1941 C CA . TYR A 1 250 ? 26.181 23.586 -45.879 1.00 29.61 250 TYR A CA 1
ATOM 1942 C C . TYR A 1 250 ? 26.915 23.085 -44.629 1.00 29.61 250 TYR A C 1
ATOM 1944 O O . TYR A 1 250 ? 27.528 22.021 -44.615 1.00 29.61 250 TYR A O 1
ATOM 1952 N N . LYS A 1 251 ? 26.890 23.905 -43.572 1.00 32.91 251 LYS A N 1
ATOM 1953 C CA . LYS A 1 251 ? 27.503 23.618 -42.270 1.00 32.91 251 LYS A CA 1
ATOM 1954 C C . LYS A 1 251 ? 26.891 22.378 -41.620 1.00 32.91 251 LYS A C 1
ATOM 1956 O O . LYS A 1 251 ? 25.722 22.366 -41.239 1.00 32.91 251 LYS A O 1
ATOM 1961 N N . GLU A 1 252 ? 27.742 21.386 -41.412 1.00 31.25 252 GLU A N 1
ATOM 1962 C CA . GLU A 1 252 ? 27.547 20.260 -40.513 1.00 31.25 252 GLU A CA 1
ATOM 1963 C C . GLU A 1 252 ? 27.726 20.746 -39.061 1.00 31.25 252 GLU A C 1
ATOM 1965 O O . GLU A 1 252 ? 28.785 21.239 -38.671 1.00 31.25 252 GLU A O 1
ATOM 1970 N N . GLY A 1 253 ? 26.665 20.669 -38.257 1.00 41.41 253 GLY A N 1
ATOM 1971 C CA . GLY A 1 253 ? 26.668 21.067 -36.850 1.00 41.41 253 GLY A CA 1
ATOM 1972 C C . GLY A 1 253 ? 25.942 20.029 -36.007 1.00 41.41 253 GLY A C 1
ATOM 1973 O O . GLY A 1 253 ? 24.717 20.022 -35.954 1.00 41.41 253 GLY A O 1
ATOM 1974 N N . GLY A 1 254 ? 26.690 19.144 -35.345 1.00 37.44 254 GLY A N 1
ATOM 1975 C CA . GLY A 1 254 ? 26.097 18.074 -34.535 1.00 37.44 254 GLY A CA 1
ATOM 1976 C C . GLY A 1 254 ? 27.052 17.386 -33.560 1.00 37.44 254 GLY A C 1
ATOM 1977 O O . GLY A 1 254 ? 26.861 16.218 -33.248 1.00 37.44 254 GLY A O 1
ATOM 1978 N N . GLY A 1 255 ? 28.087 18.087 -33.091 1.00 44.50 255 GLY A N 1
ATOM 1979 C CA . GLY A 1 255 ? 29.128 17.555 -32.203 1.00 44.50 255 GLY A CA 1
ATOM 1980 C C . GLY A 1 255 ? 29.012 17.936 -30.720 1.00 44.50 255 GLY A C 1
ATOM 1981 O O . GLY A 1 255 ? 30.037 17.957 -30.053 1.00 44.50 255 GLY A O 1
ATOM 1982 N N . SER A 1 256 ? 27.831 18.273 -30.177 1.00 49.94 256 SER A N 1
ATOM 1983 C CA . SER A 1 256 ? 27.735 18.791 -28.790 1.00 49.94 256 SER A CA 1
ATOM 1984 C C . SER A 1 256 ? 27.048 17.878 -27.763 1.00 49.94 256 SER A C 1
ATOM 1986 O O . SER A 1 256 ? 27.464 17.849 -26.609 1.00 49.94 256 SER A O 1
ATOM 1988 N N . GLN A 1 257 ? 26.040 17.076 -28.119 1.00 45.59 257 GLN A N 1
ATOM 1989 C CA . GLN A 1 257 ? 25.154 16.502 -27.086 1.00 45.59 257 GLN A CA 1
ATOM 1990 C C . GLN A 1 257 ? 25.740 15.330 -26.275 1.00 45.59 257 GLN A C 1
ATOM 1992 O O . GLN A 1 257 ? 25.373 15.133 -25.115 1.00 45.59 257 GLN A O 1
ATOM 1997 N N . VAL A 1 258 ? 26.656 14.538 -26.839 1.00 48.22 258 VAL A N 1
ATOM 1998 C CA . VAL A 1 258 ? 27.205 13.354 -26.143 1.00 48.22 258 VAL A CA 1
ATOM 1999 C C . VAL A 1 258 ? 28.303 13.735 -25.143 1.00 48.22 258 VAL A C 1
ATOM 2001 O O . VAL A 1 258 ? 28.400 13.138 -24.066 1.00 48.22 258 VAL A O 1
ATOM 2004 N N . GLU A 1 259 ? 29.108 14.748 -25.459 1.00 49.31 259 GLU A N 1
ATOM 2005 C CA . GLU A 1 259 ? 30.126 15.270 -24.543 1.00 49.31 259 GLU A CA 1
ATOM 2006 C C . GLU A 1 259 ? 29.518 16.161 -23.458 1.00 49.31 259 GLU A C 1
ATOM 2008 O O . GLU A 1 259 ? 29.913 16.070 -22.294 1.00 49.31 259 GLU A O 1
ATOM 2013 N N . GLU A 1 260 ? 28.492 16.943 -23.795 1.00 47.56 260 GLU A N 1
ATOM 2014 C CA . GLU A 1 260 ? 27.791 17.804 -22.845 1.00 47.56 260 GLU A CA 1
ATOM 2015 C C . GLU A 1 260 ? 27.094 16.983 -21.747 1.00 47.56 260 GLU A C 1
ATOM 2017 O O . GLU A 1 260 ? 27.204 17.322 -20.570 1.00 47.56 260 GLU A O 1
ATOM 2022 N N . MET A 1 261 ? 26.514 15.823 -22.081 1.00 48.09 261 MET A N 1
ATOM 2023 C CA . MET A 1 261 ? 25.865 14.928 -21.110 1.00 48.09 261 MET A CA 1
ATOM 2024 C C . MET A 1 261 ? 26.862 14.186 -20.192 1.00 48.09 261 MET A C 1
ATOM 2026 O O . MET A 1 261 ? 26.569 13.958 -19.015 1.00 48.09 261 MET A O 1
ATOM 2030 N N . LYS A 1 262 ? 28.078 13.875 -20.675 1.00 52.69 262 LYS A N 1
ATOM 2031 C CA . LYS A 1 262 ? 29.188 13.350 -19.846 1.00 52.69 262 LYS A CA 1
ATOM 2032 C C . LYS A 1 262 ? 29.824 14.423 -18.954 1.00 52.69 262 LYS A C 1
ATOM 2034 O O . LYS A 1 262 ? 30.295 14.098 -17.866 1.00 52.69 262 LYS A O 1
ATOM 2039 N N . LYS A 1 263 ? 29.822 15.687 -19.387 1.00 52.44 263 LYS A N 1
ATOM 2040 C CA . LYS A 1 263 ? 30.235 16.848 -18.582 1.00 52.44 263 LYS A CA 1
ATOM 2041 C C . LYS A 1 263 ? 29.197 17.178 -17.497 1.00 52.44 263 LYS A C 1
ATOM 2043 O O . LYS A 1 263 ? 29.580 17.584 -16.403 1.00 52.44 263 LYS A O 1
ATOM 2048 N N . TYR A 1 264 ? 27.909 16.949 -17.782 1.00 55.97 264 TYR A N 1
ATOM 2049 C CA . TYR A 1 264 ? 26.776 17.209 -16.883 1.00 55.97 264 TYR A CA 1
ATOM 2050 C C . TYR A 1 264 ? 26.621 16.170 -15.763 1.00 55.97 264 TYR A C 1
ATOM 2052 O O . TYR A 1 264 ? 26.491 16.524 -14.591 1.00 55.97 264 TYR A O 1
ATOM 2060 N N . CYS A 1 265 ? 26.653 14.877 -16.097 1.00 61.69 265 CYS A N 1
ATOM 2061 C CA . CYS A 1 265 ? 26.624 13.804 -15.107 1.00 61.69 265 CYS A CA 1
ATOM 2062 C C . CYS A 1 265 ? 28.056 13.515 -14.627 1.00 61.69 265 CYS A C 1
ATOM 2064 O O . CYS A 1 265 ? 28.724 12.607 -15.119 1.00 61.69 265 CYS A O 1
ATOM 2066 N N . GLY A 1 266 ? 28.545 14.296 -13.658 1.00 63.81 266 GLY A N 1
ATOM 2067 C CA . GLY A 1 266 ? 29.817 14.018 -12.980 1.00 63.81 266 GLY A CA 1
ATOM 2068 C C . GLY A 1 266 ? 29.848 12.643 -12.279 1.00 63.81 266 GLY A C 1
ATOM 2069 O O . GLY A 1 266 ? 28.872 11.892 -12.268 1.00 63.81 266 GLY A O 1
ATOM 2070 N N . LYS A 1 267 ? 30.970 12.286 -11.629 1.00 60.56 267 LYS A N 1
ATOM 2071 C CA . LYS A 1 267 ? 31.063 11.033 -10.844 1.00 60.56 267 LYS A CA 1
ATOM 2072 C C . LYS A 1 267 ? 29.978 11.011 -9.752 1.00 60.56 267 LYS A C 1
ATOM 2074 O O . LYS A 1 267 ? 30.003 11.841 -8.847 1.00 60.56 267 LYS A O 1
ATOM 2079 N N . CYS A 1 268 ? 29.059 10.045 -9.824 1.00 62.75 268 CYS A N 1
ATOM 2080 C CA . CYS A 1 268 ? 27.959 9.872 -8.871 1.00 62.75 268 CYS A CA 1
ATOM 2081 C C . CYS A 1 268 ? 28.485 9.684 -7.436 1.00 62.75 268 CYS A C 1
ATOM 2083 O O . CYS A 1 268 ? 29.068 8.648 -7.108 1.00 62.75 268 CYS A O 1
ATOM 2085 N N . LYS A 1 269 ? 28.279 10.690 -6.575 1.00 61.38 269 LYS A N 1
ATOM 2086 C CA . LYS A 1 269 ? 28.690 10.659 -5.158 1.00 61.38 269 LYS A CA 1
ATOM 2087 C C . LYS A 1 269 ? 27.675 9.945 -4.256 1.00 61.38 269 LYS A C 1
ATOM 2089 O O . LYS A 1 269 ? 28.075 9.422 -3.221 1.00 61.38 269 LYS A O 1
ATOM 2094 N N . ALA A 1 270 ? 26.418 9.836 -4.706 1.00 58.81 270 ALA A N 1
ATOM 2095 C CA . ALA A 1 270 ? 25.326 9.173 -3.989 1.00 58.81 270 ALA A CA 1
ATOM 2096 C C . ALA A 1 270 ? 25.451 7.638 -3.919 1.00 58.81 270 ALA A C 1
ATOM 2098 O O . ALA A 1 270 ? 24.829 6.989 -3.080 1.00 58.81 270 ALA A O 1
ATOM 2099 N N . SER A 1 271 ? 26.270 7.035 -4.787 1.00 61.53 271 SER A N 1
ATOM 2100 C CA . SER A 1 271 ? 26.533 5.592 -4.817 1.00 61.53 271 SER A CA 1
ATOM 2101 C C . SER A 1 271 ? 28.028 5.304 -4.618 1.00 61.53 271 SER A C 1
ATOM 2103 O O . SER A 1 271 ? 28.721 4.917 -5.568 1.00 61.53 271 SER A O 1
ATOM 2105 N N . PRO A 1 272 ? 28.586 5.514 -3.413 1.00 60.12 272 PRO A N 1
ATOM 2106 C CA . PRO A 1 272 ? 29.968 5.137 -3.150 1.00 60.12 272 PRO A CA 1
ATOM 2107 C C . PRO A 1 272 ? 30.121 3.618 -3.267 1.00 60.12 272 PRO A C 1
ATOM 2109 O O . PRO A 1 272 ? 29.298 2.857 -2.775 1.00 60.12 272 PRO A O 1
ATOM 2112 N N . LYS A 1 273 ? 31.213 3.135 -3.868 1.00 58.44 273 LYS A N 1
ATOM 2113 C CA . LYS A 1 273 ? 31.458 1.684 -3.985 1.00 58.44 273 LYS A CA 1
ATOM 2114 C C . LYS A 1 273 ? 31.668 0.995 -2.622 1.00 58.44 273 LYS A C 1
ATOM 2116 O O . LYS A 1 273 ? 31.558 -0.226 -2.544 1.00 58.44 273 LYS A O 1
ATOM 2121 N N . LYS A 1 274 ? 32.003 1.743 -1.557 1.00 67.69 274 LYS A N 1
ATOM 2122 C CA . LYS A 1 274 ? 32.275 1.228 -0.200 1.00 67.69 274 LYS A CA 1
ATOM 2123 C C . LYS A 1 274 ? 31.899 2.263 0.876 1.00 67.69 274 LYS A C 1
ATOM 2125 O O . LYS A 1 274 ? 32.248 3.429 0.744 1.00 67.69 274 LYS A O 1
ATOM 2130 N N . LEU A 1 275 ? 31.262 1.819 1.965 1.00 84.88 275 LEU A N 1
ATOM 2131 C CA . LEU A 1 275 ? 30.948 2.630 3.155 1.00 84.88 275 LEU A CA 1
ATOM 2132 C C . LEU A 1 275 ? 31.978 2.389 4.273 1.00 84.88 275 LEU A C 1
ATOM 2134 O O . LEU A 1 275 ? 32.151 1.252 4.715 1.00 84.88 275 LEU A O 1
ATOM 2138 N N . ASN A 1 276 ? 32.655 3.430 4.758 1.00 87.38 276 ASN A N 1
ATOM 2139 C CA . ASN A 1 276 ? 33.599 3.355 5.883 1.00 87.38 276 ASN A CA 1
ATOM 2140 C C . ASN A 1 276 ? 33.053 4.074 7.135 1.00 87.38 276 ASN A C 1
ATOM 2142 O O . ASN A 1 276 ? 32.001 4.710 7.081 1.00 87.38 276 ASN A O 1
ATOM 2146 N N . LEU A 1 277 ? 33.754 3.942 8.269 1.00 88.31 277 LEU A N 1
ATOM 2147 C CA . LEU A 1 277 ? 33.309 4.525 9.539 1.00 88.31 277 LEU A CA 1
ATOM 2148 C C . LEU A 1 277 ? 33.280 6.058 9.490 1.00 88.31 277 LEU A C 1
ATOM 2150 O O . LEU A 1 277 ? 32.297 6.638 9.926 1.00 88.31 277 LEU A O 1
ATOM 2154 N N . ASN A 1 278 ? 34.300 6.704 8.918 1.00 87.69 278 ASN A N 1
ATOM 2155 C CA . ASN A 1 278 ? 34.352 8.168 8.826 1.00 87.69 278 ASN A CA 1
ATOM 2156 C C . ASN A 1 278 ? 33.169 8.717 8.023 1.00 87.69 278 ASN A C 1
ATOM 2158 O O . ASN A 1 278 ? 32.539 9.683 8.435 1.00 87.69 278 ASN A O 1
ATOM 2162 N N . LYS A 1 279 ? 32.800 8.051 6.923 1.00 87.50 279 LYS A N 1
ATOM 2163 C CA . LYS A 1 279 ? 31.616 8.423 6.152 1.00 87.50 279 LYS A CA 1
ATOM 2164 C C . LYS A 1 279 ? 30.339 8.230 6.969 1.00 87.50 279 LYS A C 1
ATOM 2166 O O . LYS A 1 279 ? 29.501 9.109 6.960 1.00 87.50 279 LYS A O 1
ATOM 2171 N N . PHE A 1 280 ? 30.215 7.148 7.740 1.00 90.06 280 PHE A N 1
ATOM 2172 C CA . PHE A 1 280 ? 29.096 6.972 8.679 1.00 90.06 280 PHE A CA 1
ATOM 2173 C C . PHE A 1 280 ? 29.058 8.051 9.788 1.00 90.06 280 PHE A C 1
ATOM 2175 O O . PHE A 1 280 ? 27.985 8.459 10.230 1.00 90.06 280 PHE A O 1
ATOM 2182 N N . CYS A 1 281 ? 30.218 8.536 10.240 1.00 88.62 281 CYS A N 1
ATOM 2183 C CA . CYS A 1 281 ? 30.324 9.611 11.228 1.00 88.62 281 CYS A CA 1
ATOM 2184 C C . CYS A 1 281 ? 29.841 10.966 10.697 1.00 88.62 281 CYS A C 1
ATOM 2186 O O . CYS A 1 281 ? 29.212 11.697 11.450 1.00 88.62 281 CYS A O 1
ATOM 2188 N N . MET A 1 282 ? 30.105 11.274 9.426 1.00 87.81 282 MET A N 1
ATOM 2189 C CA . MET A 1 282 ? 29.804 12.580 8.823 1.00 87.81 282 MET A CA 1
ATOM 2190 C C . MET A 1 282 ? 28.328 12.796 8.455 1.00 87.81 282 MET A C 1
ATOM 2192 O O . MET A 1 282 ? 27.933 13.931 8.219 1.00 87.81 282 MET A O 1
ATOM 2196 N N . GLU A 1 283 ? 27.527 11.733 8.367 1.00 89.06 283 GLU A N 1
ATOM 2197 C CA . GLU A 1 283 ? 26.106 11.824 7.993 1.00 89.06 283 GLU A CA 1
ATOM 2198 C C . GLU A 1 283 ? 25.215 11.963 9.230 1.00 89.06 283 GLU A C 1
ATOM 2200 O O . GLU A 1 283 ? 25.476 11.317 10.243 1.00 89.06 283 GLU A O 1
ATOM 2205 N N . ASP A 1 284 ? 24.142 12.744 9.161 1.00 90.00 284 ASP A N 1
ATOM 2206 C CA . ASP A 1 284 ? 23.266 13.003 10.314 1.00 90.00 284 ASP A CA 1
ATOM 2207 C C . ASP A 1 284 ? 22.417 11.777 10.669 1.00 90.00 284 ASP A C 1
ATOM 2209 O O . ASP A 1 284 ? 22.178 11.469 11.840 1.00 90.00 284 ASP A O 1
ATOM 2213 N N . TYR A 1 285 ? 22.022 11.011 9.650 1.00 91.75 285 TYR A N 1
ATOM 2214 C CA . TYR A 1 285 ? 21.226 9.804 9.814 1.00 91.75 285 TYR A CA 1
ATOM 2215 C C . TYR A 1 285 ? 21.725 8.644 8.960 1.00 91.75 285 TYR A C 1
ATOM 2217 O O . TYR A 1 285 ? 22.400 8.798 7.943 1.00 91.75 285 TYR A O 1
ATOM 2225 N N . ALA A 1 286 ? 21.363 7.439 9.395 1.00 93.44 286 ALA A N 1
ATOM 2226 C CA . ALA A 1 286 ? 21.629 6.201 8.678 1.00 93.44 286 ALA A CA 1
ATOM 2227 C C . ALA A 1 286 ? 20.475 5.229 8.915 1.00 93.44 286 ALA A C 1
ATOM 2229 O O . ALA A 1 286 ? 20.192 4.884 10.063 1.00 93.44 286 ALA A O 1
ATOM 2230 N N . ILE A 1 287 ? 19.826 4.764 7.852 1.00 94.81 287 ILE A N 1
ATOM 2231 C CA . ILE A 1 287 ? 18.631 3.918 7.923 1.00 94.81 287 ILE A CA 1
ATOM 2232 C C . ILE A 1 287 ? 18.713 2.737 6.955 1.00 94.81 287 ILE A C 1
ATOM 2234 O O . ILE A 1 287 ? 19.306 2.825 5.884 1.00 94.81 287 ILE A O 1
ATOM 2238 N N . LEU A 1 288 ? 18.084 1.628 7.331 1.00 95.88 288 LEU A N 1
ATOM 2239 C CA . LEU A 1 288 ? 17.678 0.567 6.419 1.00 95.88 288 LEU A CA 1
ATOM 2240 C C . LEU A 1 288 ? 16.217 0.799 6.061 1.00 95.88 288 LEU A C 1
ATOM 2242 O O . LEU A 1 288 ? 15.355 0.719 6.942 1.00 95.88 288 LEU A O 1
ATOM 2246 N N . ALA A 1 289 ? 15.941 1.046 4.786 1.00 96.19 289 ALA A N 1
ATOM 2247 C CA . ALA A 1 289 ? 14.586 1.263 4.312 1.00 96.19 289 ALA A CA 1
ATOM 2248 C C . ALA A 1 289 ? 14.291 0.460 3.046 1.00 96.19 289 ALA A C 1
ATOM 2250 O O . ALA A 1 289 ? 15.134 0.341 2.155 1.00 96.19 289 ALA A O 1
ATOM 2251 N N . LYS A 1 290 ? 13.080 -0.090 2.964 1.00 96.06 290 LYS A N 1
ATOM 2252 C CA . LYS A 1 290 ? 12.567 -0.760 1.771 1.00 96.06 290 LYS A CA 1
ATOM 2253 C C . LYS A 1 290 ? 11.811 0.239 0.917 1.00 96.06 290 LYS A C 1
ATOM 2255 O O . LYS A 1 290 ? 10.910 0.905 1.410 1.00 96.06 290 LYS A O 1
ATOM 2260 N N . VAL A 1 291 ? 12.144 0.318 -0.362 1.00 94.62 291 VAL A N 1
ATOM 2261 C CA . VAL A 1 291 ? 11.434 1.197 -1.293 1.00 94.62 291 VAL A CA 1
ATOM 2262 C C . VAL A 1 291 ? 10.121 0.528 -1.673 1.00 94.62 291 VAL A C 1
ATOM 2264 O O . VAL A 1 291 ? 10.126 -0.543 -2.279 1.00 94.62 291 VAL A O 1
ATOM 2267 N N . ILE A 1 292 ? 9.005 1.134 -1.281 1.00 92.25 292 ILE A N 1
ATOM 2268 C CA . ILE A 1 292 ? 7.656 0.598 -1.490 1.00 92.25 292 ILE A CA 1
ATOM 2269 C C . ILE A 1 292 ? 7.103 1.105 -2.822 1.00 92.25 292 ILE A C 1
ATOM 2271 O O . ILE A 1 292 ? 6.582 0.331 -3.622 1.00 92.25 292 ILE A O 1
ATOM 2275 N N . GLY A 1 293 ? 7.268 2.403 -3.075 1.00 87.69 293 GLY A N 1
ATOM 2276 C CA . GLY A 1 293 ? 6.650 3.094 -4.197 1.00 87.69 293 GLY A CA 1
ATOM 2277 C C . GLY A 1 293 ? 7.373 4.384 -4.562 1.00 87.69 293 GLY A C 1
ATOM 2278 O O . GLY A 1 293 ? 8.394 4.739 -3.977 1.00 87.69 293 GLY A O 1
ATOM 2279 N N . HIS A 1 294 ? 6.843 5.082 -5.557 1.00 83.31 294 HIS A N 1
ATOM 2280 C CA . HIS A 1 294 ? 7.198 6.460 -5.874 1.00 83.31 294 HIS A CA 1
ATOM 2281 C C . HIS A 1 294 ? 5.934 7.216 -6.265 1.00 83.31 294 HIS A C 1
ATOM 2283 O O . HIS A 1 294 ? 5.013 6.634 -6.841 1.00 83.31 294 HIS A O 1
ATOM 2289 N N . ASP A 1 295 ? 5.899 8.497 -5.937 1.00 68.81 295 ASP A N 1
ATOM 2290 C CA . ASP A 1 295 ? 4.815 9.390 -6.295 1.00 68.81 295 ASP A CA 1
ATOM 2291 C C . ASP A 1 295 ? 4.878 9.686 -7.801 1.00 68.81 295 ASP A C 1
ATOM 2293 O O . ASP A 1 295 ? 5.937 10.023 -8.339 1.00 68.81 295 ASP A O 1
ATOM 2297 N N . ARG A 1 296 ? 3.750 9.510 -8.492 1.00 55.09 296 ARG A N 1
ATOM 2298 C CA . ARG A 1 296 ? 3.586 9.838 -9.919 1.00 55.09 296 ARG A CA 1
ATOM 2299 C C . ARG A 1 296 ? 2.921 11.205 -10.124 1.00 55.09 296 ARG A C 1
ATOM 2301 O O . ARG A 1 296 ? 2.751 11.613 -11.266 1.00 55.09 296 ARG A O 1
ATOM 2308 N N . ALA A 1 297 ? 2.555 11.905 -9.047 1.00 45.69 297 ALA A N 1
ATOM 2309 C CA . ALA A 1 297 ? 1.727 13.111 -9.078 1.00 45.69 297 ALA A CA 1
ATOM 2310 C C . ALA A 1 297 ? 2.487 14.437 -9.312 1.00 45.69 297 ALA A C 1
ATOM 2312 O O . ALA A 1 297 ? 1.998 15.496 -8.935 1.00 45.69 297 ALA A O 1
ATOM 2313 N N . SER A 1 298 ? 3.668 14.428 -9.938 1.00 44.00 298 SER A N 1
ATOM 2314 C CA . SER A 1 298 ? 4.424 15.652 -10.269 1.00 44.00 298 SER A CA 1
ATOM 2315 C C . SER A 1 298 ? 4.435 15.980 -11.767 1.00 44.00 298 SER A C 1
ATOM 2317 O O . SER A 1 298 ? 5.445 16.440 -12.297 1.00 44.00 298 SER A O 1
ATOM 2319 N N . GLN A 1 299 ? 3.310 15.759 -12.456 1.00 40.75 299 GLN A N 1
ATOM 2320 C CA . GLN A 1 299 ? 3.074 16.344 -13.786 1.00 40.75 299 GLN A CA 1
ATOM 2321 C C . GLN A 1 299 ? 1.868 17.288 -13.878 1.00 40.75 299 GLN A C 1
ATOM 2323 O O . GLN A 1 299 ? 1.757 17.960 -14.893 1.00 40.75 299 GLN A O 1
ATOM 2328 N N . ASP A 1 300 ? 1.067 17.458 -12.820 1.00 37.06 300 ASP A N 1
ATOM 2329 C CA . ASP A 1 300 ? -0.062 18.399 -12.828 1.00 37.06 300 ASP A CA 1
ATOM 2330 C C . ASP A 1 300 ? -0.032 19.327 -11.604 1.00 37.06 300 ASP A C 1
ATOM 2332 O O . ASP A 1 300 ? -0.754 19.108 -10.639 1.00 37.06 300 ASP A O 1
ATOM 2336 N N . ILE A 1 301 ? 0.797 20.376 -11.638 1.00 37.19 301 ILE A N 1
ATOM 2337 C CA . ILE A 1 301 ? 0.569 21.610 -10.864 1.00 37.19 301 ILE A CA 1
ATOM 2338 C C . ILE A 1 301 ? 0.793 22.785 -11.820 1.00 37.19 301 ILE A C 1
ATOM 2340 O O . ILE A 1 301 ? 1.921 23.151 -12.155 1.00 37.19 301 ILE A O 1
ATOM 2344 N N . SER A 1 302 ? -0.314 23.360 -12.281 1.00 35.50 302 SER A N 1
ATOM 2345 C CA . SER A 1 302 ? -0.359 24.692 -12.869 1.00 35.50 302 SER A CA 1
ATOM 2346 C C . SER A 1 302 ? -0.051 25.724 -11.782 1.00 35.50 302 SER A C 1
ATOM 2348 O O . SER A 1 302 ? -0.759 25.807 -10.782 1.00 35.50 302 SER A O 1
ATOM 2350 N N . THR A 1 303 ? 1.044 26.451 -11.992 1.00 39.50 303 THR A N 1
ATOM 2351 C CA . THR A 1 303 ? 1.234 27.881 -11.707 1.00 39.50 303 THR A CA 1
ATOM 2352 C C . THR A 1 303 ? 0.349 28.494 -10.617 1.00 39.50 303 THR A C 1
ATOM 2354 O O . THR A 1 303 ? -0.804 28.801 -10.875 1.00 39.50 303 THR A O 1
ATOM 2357 N N . GLU A 1 304 ? 0.932 28.774 -9.446 1.00 36.78 304 GLU A N 1
ATOM 2358 C CA . GLU A 1 304 ? 0.971 30.130 -8.867 1.00 36.78 304 GLU A CA 1
ATOM 2359 C C . GLU A 1 304 ? 1.739 30.159 -7.533 1.00 36.78 304 GLU A C 1
ATOM 2361 O O . GLU A 1 304 ? 1.201 29.878 -6.466 1.00 36.78 304 GLU A O 1
ATOM 2366 N N . LYS A 1 305 ? 3.032 30.507 -7.604 1.00 33.38 305 LYS A N 1
ATOM 2367 C CA . LYS A 1 305 ? 3.648 31.650 -6.894 1.00 33.38 305 LYS A CA 1
ATOM 2368 C C . LYS A 1 305 ? 5.167 31.654 -7.094 1.00 33.38 305 LYS A C 1
ATOM 2370 O O . LYS A 1 305 ? 5.926 30.982 -6.415 1.00 33.38 305 LYS A O 1
ATOM 2375 N N . PHE A 1 306 ? 5.534 32.408 -8.123 1.00 29.62 306 PHE A N 1
ATOM 2376 C CA . PHE A 1 306 ? 6.649 33.345 -8.221 1.00 29.62 306 PHE A CA 1
ATOM 2377 C C . PHE A 1 306 ? 7.997 33.048 -7.525 1.00 29.62 306 PHE A C 1
ATOM 2379 O O . PHE A 1 306 ? 8.136 33.089 -6.307 1.00 29.62 306 PHE A O 1
ATOM 2386 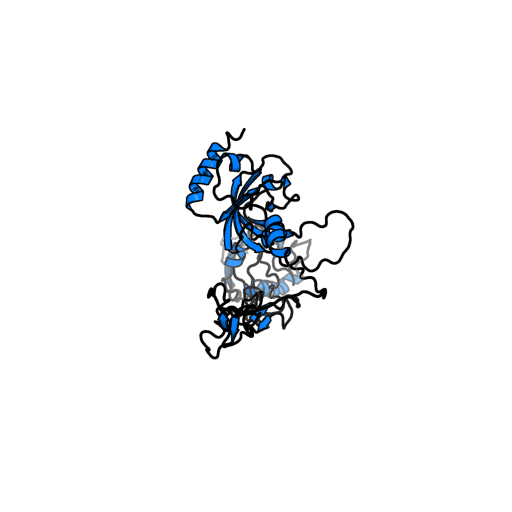N N . SER A 1 307 ? 9.006 32.992 -8.405 1.00 35.00 307 SER A N 1
ATOM 2387 C CA . SER A 1 307 ? 10.397 33.457 -8.273 1.00 35.00 307 SER A CA 1
ATOM 2388 C C . SER A 1 307 ? 11.397 32.661 -7.416 1.00 35.00 307 SER A C 1
ATOM 2390 O O . SER A 1 307 ? 11.323 32.629 -6.198 1.00 35.00 307 SER A O 1
ATOM 2392 N N . ILE A 1 308 ? 12.433 32.187 -8.131 1.00 32.62 308 ILE A N 1
ATOM 2393 C CA . ILE A 1 308 ? 13.753 31.707 -7.672 1.00 32.62 308 ILE A CA 1
ATOM 2394 C C . ILE A 1 308 ? 13.805 30.223 -7.256 1.00 32.62 308 ILE A C 1
ATOM 2396 O O . ILE A 1 308 ? 13.867 29.884 -6.089 1.00 32.62 308 ILE A O 1
ATOM 2400 N N . GLU A 1 309 ? 13.788 29.323 -8.247 1.00 33.97 309 GLU A N 1
ATOM 2401 C CA . GLU A 1 309 ? 14.907 28.404 -8.563 1.00 33.97 309 GLU A CA 1
ATOM 2402 C C . GLU A 1 309 ? 14.465 27.356 -9.591 1.00 33.97 309 GLU A C 1
ATOM 2404 O O . GLU A 1 309 ? 13.802 26.360 -9.312 1.00 33.97 309 GLU A O 1
ATOM 2409 N N . ARG A 1 310 ? 14.873 27.573 -10.840 1.00 40.00 310 ARG A N 1
ATOM 2410 C CA . ARG A 1 310 ? 14.578 26.706 -11.983 1.00 40.00 310 ARG A CA 1
ATOM 2411 C C . ARG A 1 310 ? 15.495 25.464 -12.027 1.00 40.00 310 ARG A C 1
ATOM 2413 O O . ARG A 1 310 ? 15.955 25.095 -13.104 1.00 40.00 310 ARG A O 1
ATOM 2420 N N . GLN A 1 311 ? 15.821 24.831 -10.890 1.00 42.28 311 GLN A N 1
ATOM 2421 C CA . GLN A 1 311 ? 16.762 23.695 -10.848 1.00 42.28 311 GLN A CA 1
ATOM 2422 C C . GLN A 1 311 ? 16.503 22.662 -9.734 1.00 42.28 311 GLN A C 1
ATOM 2424 O O . GLN A 1 311 ? 17.304 22.526 -8.820 1.00 42.28 311 GLN A O 1
ATOM 2429 N N . ASN A 1 312 ? 15.450 21.859 -9.865 1.00 51.94 312 ASN A N 1
ATOM 2430 C CA . ASN A 1 312 ? 15.431 20.413 -9.574 1.00 51.94 312 ASN A CA 1
ATOM 2431 C C . ASN A 1 312 ? 13.974 19.994 -9.433 1.00 51.94 312 ASN A C 1
ATOM 2433 O O . ASN A 1 312 ? 13.384 20.131 -8.367 1.00 51.94 312 ASN A O 1
ATOM 2437 N N . GLU A 1 313 ? 13.391 19.426 -10.483 1.00 65.06 313 GLU A N 1
ATOM 2438 C CA . GLU A 1 313 ? 12.206 18.599 -10.277 1.00 65.06 313 GLU A CA 1
ATOM 2439 C C . GLU A 1 313 ? 12.575 17.490 -9.276 1.00 65.06 313 GLU A C 1
ATOM 2441 O O . GLU A 1 313 ? 13.613 16.844 -9.413 1.00 65.06 313 GLU A O 1
ATOM 2446 N N . ILE A 1 314 ? 11.786 17.313 -8.220 1.00 74.38 314 ILE A N 1
ATOM 2447 C CA . ILE A 1 314 ? 12.051 16.332 -7.163 1.00 74.38 314 ILE A CA 1
ATOM 2448 C C . ILE A 1 314 ? 11.144 15.125 -7.396 1.00 74.38 314 ILE A C 1
ATOM 2450 O O . ILE A 1 314 ? 9.924 15.260 -7.467 1.00 74.38 314 ILE A O 1
ATOM 2454 N N . TYR A 1 315 ? 11.729 13.933 -7.470 1.00 82.12 315 TYR A N 1
ATOM 2455 C CA . TYR A 1 315 ? 11.004 12.667 -7.405 1.00 82.12 315 TYR A CA 1
ATOM 2456 C C . TYR A 1 315 ? 10.845 12.231 -5.957 1.00 82.12 315 TYR A C 1
ATOM 2458 O O . TYR A 1 315 ? 11.802 12.257 -5.186 1.00 82.12 315 TYR A O 1
ATOM 2466 N N . LYS A 1 316 ? 9.648 11.780 -5.589 1.00 86.25 316 LYS A N 1
ATOM 2467 C CA . LYS A 1 316 ? 9.363 11.318 -4.230 1.00 86.25 316 LYS A CA 1
ATOM 2468 C C . LYS A 1 316 ? 9.225 9.801 -4.228 1.00 86.25 316 LYS A C 1
ATOM 2470 O O . LYS A 1 316 ? 8.380 9.263 -4.931 1.00 86.25 316 LYS A O 1
ATOM 2475 N N . TYR A 1 317 ? 10.037 9.107 -3.443 1.00 90.00 317 TYR A N 1
ATOM 2476 C CA . TYR A 1 317 ? 9.907 7.677 -3.178 1.00 90.00 317 TYR A CA 1
ATOM 2477 C C . TYR A 1 317 ? 9.212 7.463 -1.839 1.00 90.00 317 TYR A C 1
ATOM 2479 O O . TYR A 1 317 ? 9.582 8.084 -0.848 1.00 90.00 317 TYR A O 1
ATOM 2487 N N . GLU A 1 318 ? 8.243 6.558 -1.794 1.00 92.06 318 GLU A N 1
ATOM 2488 C CA . GLU A 1 318 ? 7.702 6.067 -0.531 1.00 92.06 318 GLU A CA 1
ATOM 2489 C C . GLU A 1 318 ? 8.587 4.919 -0.043 1.00 92.06 318 GLU A C 1
ATOM 2491 O O . GLU A 1 318 ? 8.763 3.902 -0.727 1.00 92.06 318 GLU A O 1
ATOM 2496 N N . ILE A 1 319 ? 9.167 5.091 1.140 1.00 94.50 319 ILE A N 1
ATOM 2497 C CA . ILE A 1 319 ? 10.058 4.121 1.764 1.00 94.50 319 ILE A CA 1
ATOM 2498 C C . ILE A 1 319 ? 9.483 3.650 3.101 1.00 94.50 319 ILE A C 1
ATOM 2500 O O . ILE A 1 319 ? 8.930 4.434 3.863 1.00 94.50 319 ILE A O 1
ATOM 2504 N N . ASN A 1 320 ? 9.643 2.364 3.408 1.00 95.94 320 ASN A N 1
ATOM 2505 C CA . ASN A 1 320 ? 9.361 1.791 4.720 1.00 95.94 320 ASN A CA 1
ATOM 2506 C C . ASN A 1 320 ? 10.670 1.669 5.499 1.00 95.94 320 ASN A C 1
ATOM 2508 O O . ASN A 1 320 ? 11.530 0.858 5.145 1.00 95.94 320 ASN A O 1
ATOM 2512 N N . ILE A 1 321 ? 10.835 2.460 6.554 1.00 95.50 321 ILE A N 1
ATOM 2513 C CA . ILE A 1 321 ? 12.000 2.406 7.433 1.00 95.50 321 ILE A CA 1
ATOM 2514 C C . ILE A 1 321 ? 11.899 1.172 8.328 1.00 95.50 321 ILE A C 1
ATOM 2516 O O . ILE A 1 321 ? 11.043 1.086 9.209 1.00 95.50 321 ILE A O 1
ATOM 2520 N N . GLN A 1 322 ? 12.824 0.234 8.128 1.00 94.62 322 GLN A N 1
ATOM 2521 C CA . GLN A 1 322 ? 12.892 -1.029 8.861 1.00 94.62 322 GLN A CA 1
ATOM 2522 C C . GLN A 1 322 ? 13.778 -0.891 10.107 1.00 94.62 322 GLN A C 1
ATOM 2524 O O . GLN A 1 322 ? 13.400 -1.279 11.213 1.00 94.62 322 GLN A O 1
ATOM 2529 N N . THR A 1 323 ? 14.972 -0.313 9.942 1.00 93.69 323 THR A N 1
ATOM 2530 C CA . THR A 1 323 ? 15.943 -0.120 11.030 1.00 93.69 323 THR A CA 1
ATOM 2531 C C . THR A 1 323 ? 16.568 1.261 10.946 1.00 93.69 323 THR A C 1
ATOM 2533 O O . THR A 1 323 ? 16.908 1.724 9.863 1.00 93.69 323 THR A O 1
ATOM 2536 N N . ILE A 1 324 ? 16.769 1.902 12.095 1.00 93.12 324 ILE A N 1
ATOM 2537 C CA . ILE A 1 324 ? 17.468 3.182 12.191 1.00 93.12 324 ILE A CA 1
ATOM 2538 C C . ILE A 1 324 ? 18.796 2.930 12.896 1.00 93.12 324 ILE A C 1
ATOM 2540 O O . ILE A 1 324 ? 18.820 2.455 14.030 1.00 93.12 324 ILE A O 1
ATOM 2544 N N . PHE A 1 325 ? 19.897 3.206 12.203 1.00 91.88 325 PHE A N 1
ATOM 2545 C CA . PHE A 1 325 ? 21.248 3.000 12.710 1.00 91.88 325 PHE A CA 1
ATOM 2546 C C . PHE A 1 325 ? 21.835 4.255 13.364 1.00 91.88 325 PHE A C 1
ATOM 2548 O O . PHE A 1 325 ? 22.608 4.132 14.313 1.00 91.88 325 PHE A O 1
ATOM 2555 N N . LYS A 1 326 ? 21.478 5.448 12.878 1.00 91.06 326 LYS A N 1
ATOM 2556 C CA . LYS A 1 326 ? 21.937 6.742 13.405 1.00 91.06 326 LYS A CA 1
ATOM 2557 C C . LYS A 1 326 ? 20.828 7.786 13.287 1.00 91.06 326 LYS A C 1
ATOM 2559 O O . LYS A 1 326 ? 20.053 7.727 12.332 1.00 91.06 326 LYS A O 1
ATOM 2564 N N . ARG A 1 327 ? 20.778 8.707 14.251 1.00 89.12 327 ARG A N 1
ATOM 2565 C CA . ARG A 1 327 ? 19.907 9.890 14.288 1.00 89.12 327 ARG A CA 1
ATOM 2566 C C . ARG A 1 327 ? 20.723 11.089 14.761 1.00 89.12 327 ARG A C 1
ATOM 2568 O O . ARG A 1 327 ? 21.644 10.894 15.561 1.00 89.12 327 ARG A O 1
ATOM 2575 N N . ASN A 1 328 ? 20.346 12.289 14.337 1.00 81.81 328 ASN A N 1
ATOM 2576 C CA . ASN A 1 328 ? 20.854 13.517 14.925 1.00 81.81 328 ASN A CA 1
ATOM 2577 C C . ASN A 1 328 ? 20.114 13.787 16.250 1.00 81.81 328 ASN A C 1
ATOM 2579 O O . ASN A 1 328 ? 18.881 13.765 16.267 1.00 81.81 328 ASN A O 1
ATOM 2583 N N . PRO A 1 329 ? 20.821 14.006 17.371 1.00 72.81 329 PRO A N 1
ATOM 2584 C CA . PRO A 1 329 ? 20.186 14.337 18.645 1.00 72.81 329 PRO A CA 1
ATOM 2585 C C . PRO A 1 329 ? 19.647 15.776 18.712 1.00 72.81 329 PRO A C 1
ATOM 2587 O O . PRO A 1 329 ? 18.952 16.107 19.669 1.00 72.81 329 PRO A O 1
ATOM 2590 N N . MET A 1 330 ? 19.954 16.641 17.736 1.00 72.31 330 MET A N 1
ATOM 2591 C CA . MET A 1 330 ? 19.511 18.035 17.746 1.00 72.31 330 MET A CA 1
ATOM 2592 C C . MET A 1 330 ? 18.002 18.148 17.473 1.00 72.31 330 MET A C 1
ATOM 2594 O O . MET A 1 330 ? 17.515 17.757 16.406 1.00 72.31 330 MET A O 1
ATOM 2598 N N . SER A 1 331 ? 17.271 18.688 18.453 1.00 60.62 331 SER A N 1
ATOM 2599 C CA . SER A 1 331 ? 15.821 18.910 18.385 1.00 60.62 331 SER A CA 1
ATOM 2600 C C . SER A 1 331 ? 15.449 19.824 17.212 1.00 60.62 331 SER A C 1
ATOM 2602 O O . SER A 1 331 ? 16.135 20.810 16.949 1.00 60.62 331 SER A O 1
ATOM 2604 N N . GLY A 1 332 ? 14.369 19.488 16.500 1.00 63.62 332 GLY A N 1
ATOM 2605 C CA . GLY A 1 332 ? 13.877 20.238 15.335 1.00 63.62 332 GLY A CA 1
ATOM 2606 C C . GLY A 1 332 ? 14.376 19.736 13.973 1.00 63.62 332 GLY A C 1
ATOM 2607 O O . GLY A 1 332 ? 13.959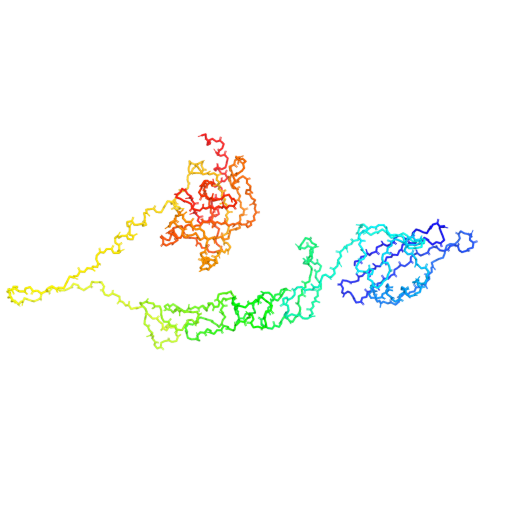 20.263 12.945 1.00 63.62 332 GLY A O 1
ATOM 2608 N N . THR A 1 333 ? 15.222 18.701 13.938 1.00 74.38 333 THR A N 1
ATOM 2609 C CA . THR A 1 333 ? 15.679 18.060 12.689 1.00 74.38 333 THR A CA 1
ATOM 2610 C C . THR A 1 333 ? 14.792 16.872 12.302 1.00 74.38 333 THR A C 1
ATOM 2612 O O . THR A 1 333 ? 14.284 16.167 13.179 1.00 74.38 333 THR A O 1
ATOM 2615 N N . THR A 1 334 ? 14.620 16.592 11.002 1.00 76.81 334 THR A N 1
ATOM 2616 C CA . THR A 1 334 ? 13.828 15.434 10.539 1.00 76.81 334 THR A CA 1
ATOM 2617 C C . THR A 1 334 ? 14.378 14.122 11.100 1.00 76.81 334 THR A C 1
ATOM 2619 O O . THR A 1 334 ? 13.605 13.261 11.525 1.00 76.81 334 THR A O 1
ATOM 2622 N N . SER A 1 335 ? 15.706 13.969 11.167 1.00 79.62 335 SER A N 1
ATOM 2623 C CA . SER A 1 335 ? 16.314 12.738 11.666 1.00 79.62 335 SER A CA 1
ATOM 2624 C C . SER A 1 335 ? 16.077 12.460 13.154 1.00 79.62 335 SER A C 1
ATOM 2626 O O . SER A 1 335 ? 16.022 11.290 13.552 1.00 79.62 335 SER A O 1
ATOM 2628 N N . SER A 1 336 ? 15.884 13.505 13.970 1.00 79.31 336 SER A N 1
ATOM 2629 C CA . SER A 1 336 ? 15.570 13.368 15.399 1.00 79.31 336 SER A CA 1
ATOM 2630 C C . SER A 1 336 ? 14.210 12.693 15.634 1.00 79.31 336 SER A C 1
ATOM 2632 O O . SER A 1 336 ? 14.055 11.908 16.573 1.00 79.31 336 SER A O 1
ATOM 2634 N N . LEU A 1 337 ? 13.260 12.907 14.717 1.00 80.44 337 LEU A N 1
ATOM 2635 C CA . LEU A 1 337 ? 11.890 12.387 14.764 1.00 80.44 337 LEU A CA 1
ATOM 2636 C C . LEU A 1 337 ? 11.712 11.055 14.014 1.00 80.44 337 LEU A C 1
ATOM 2638 O O . LEU A 1 337 ? 10.595 10.548 13.919 1.00 80.44 337 LEU A O 1
ATOM 2642 N N . LEU A 1 338 ? 12.788 10.462 13.477 1.00 85.06 338 LEU A N 1
ATOM 2643 C CA . LEU A 1 338 ? 12.688 9.232 12.686 1.00 85.06 338 LEU A CA 1
ATOM 2644 C C . LEU A 1 338 ? 12.096 8.072 13.497 1.00 85.06 338 LEU A C 1
ATOM 2646 O O . LEU A 1 338 ? 12.694 7.577 14.458 1.00 85.06 338 LEU A O 1
ATOM 2650 N N . GLY A 1 339 ? 10.948 7.578 13.041 1.00 85.50 339 GLY A N 1
ATOM 2651 C CA . GLY A 1 339 ? 10.304 6.351 13.504 1.00 85.50 339 GLY A CA 1
ATOM 2652 C C . GLY A 1 339 ? 10.448 5.204 12.503 1.00 85.50 339 GLY A C 1
ATOM 2653 O O . GLY A 1 339 ? 10.816 5.404 11.347 1.00 85.50 339 GLY A O 1
ATOM 2654 N N . ARG A 1 340 ? 10.151 3.973 12.936 1.00 90.12 340 ARG A N 1
ATOM 2655 C CA . ARG A 1 340 ? 9.888 2.879 11.985 1.00 90.12 340 ARG A CA 1
ATOM 2656 C C . ARG A 1 340 ? 8.533 3.126 11.325 1.00 90.12 340 ARG A C 1
ATOM 2658 O O . ARG A 1 340 ? 7.610 3.561 12.005 1.00 90.12 340 ARG A O 1
ATOM 2665 N N . GLY A 1 341 ? 8.406 2.803 10.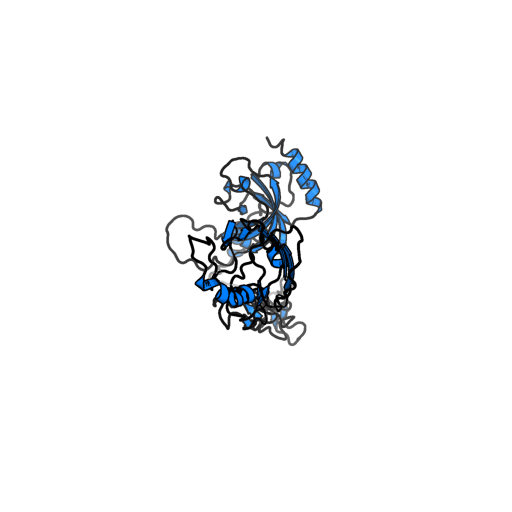044 1.00 88.81 341 GLY A N 1
ATOM 2666 C CA . GLY A 1 341 ? 7.173 3.038 9.288 1.00 88.81 341 GLY A CA 1
ATOM 2667 C C . GLY A 1 341 ? 7.420 3.710 7.945 1.00 88.81 341 GLY A C 1
ATOM 2668 O O . GLY A 1 341 ? 8.552 3.747 7.462 1.00 88.81 341 GLY A O 1
ATOM 2669 N N . ASN A 1 342 ? 6.350 4.195 7.322 1.00 91.25 342 ASN A N 1
ATOM 2670 C CA . ASN A 1 342 ? 6.416 4.790 5.992 1.00 91.25 342 ASN A CA 1
ATOM 2671 C C . ASN A 1 342 ? 6.835 6.257 6.064 1.00 91.25 342 ASN A C 1
ATOM 2673 O O . ASN A 1 342 ? 6.433 6.987 6.966 1.00 91.25 342 ASN A O 1
ATOM 2677 N N . MET A 1 343 ? 7.634 6.682 5.094 1.00 88.62 343 MET A N 1
ATOM 2678 C CA . MET A 1 343 ? 8.111 8.052 4.973 1.00 88.62 343 MET A CA 1
ATOM 2679 C C . MET A 1 343 ? 8.470 8.356 3.518 1.00 88.62 343 MET A C 1
ATOM 2681 O O . MET A 1 343 ? 8.745 7.450 2.729 1.00 88.62 343 MET A O 1
ATOM 2685 N N . MET A 1 344 ? 8.502 9.640 3.172 1.00 88.06 344 MET A N 1
ATOM 2686 C CA . MET A 1 344 ? 8.868 10.108 1.841 1.00 88.06 344 MET A CA 1
ATOM 2687 C C . MET A 1 344 ? 10.363 10.441 1.742 1.00 88.06 344 MET A C 1
ATOM 2689 O O . MET A 1 344 ? 10.913 11.175 2.565 1.00 88.06 344 MET A O 1
ATOM 2693 N N . LEU A 1 345 ? 11.000 9.920 0.694 1.00 89.94 345 LEU A N 1
ATOM 2694 C CA . LEU A 1 345 ? 12.384 10.177 0.306 1.00 89.94 345 LEU A CA 1
ATOM 2695 C C . LEU A 1 345 ? 12.423 10.979 -0.999 1.00 89.94 345 LEU A C 1
ATOM 2697 O O . LEU A 1 345 ? 11.970 10.516 -2.042 1.00 89.94 345 LEU A O 1
ATOM 2701 N N . LEU A 1 346 ? 12.995 12.170 -0.944 1.00 89.00 346 LEU A N 1
ATOM 2702 C CA . LEU A 1 346 ? 13.130 13.106 -2.049 1.00 89.00 346 LEU A CA 1
ATOM 2703 C C . LEU A 1 346 ? 14.414 12.820 -2.834 1.00 89.00 346 LEU A C 1
ATOM 2705 O O . LEU A 1 346 ? 15.494 12.675 -2.269 1.00 89.00 346 LEU A O 1
ATOM 2709 N N . VAL A 1 347 ? 14.317 12.741 -4.154 1.00 86.88 347 VAL A N 1
ATOM 2710 C CA . VAL A 1 347 ? 15.447 12.458 -5.041 1.00 86.88 347 VAL A CA 1
ATOM 2711 C C . VAL A 1 347 ? 15.417 13.458 -6.187 1.00 86.88 347 VAL A C 1
ATOM 2713 O O . VAL A 1 347 ? 14.427 13.504 -6.915 1.00 86.88 347 VAL A O 1
ATOM 2716 N N . PRO A 1 348 ? 16.473 14.258 -6.390 1.00 83.12 348 PRO A N 1
ATOM 2717 C CA . PRO A 1 348 ? 16.526 15.168 -7.524 1.00 83.12 348 PRO A CA 1
ATOM 2718 C C . PRO A 1 348 ? 16.389 14.417 -8.853 1.00 83.12 348 PRO A C 1
ATOM 2720 O O . PRO A 1 348 ? 17.056 13.405 -9.082 1.00 83.12 348 PRO A O 1
ATOM 2723 N N . ARG A 1 349 ? 15.552 14.925 -9.759 1.00 74.69 349 ARG A N 1
ATOM 2724 C CA . ARG A 1 349 ? 15.297 14.338 -11.082 1.00 74.69 349 ARG A CA 1
ATOM 2725 C C . ARG A 1 349 ? 16.567 14.189 -11.906 1.00 74.69 349 ARG A C 1
ATOM 2727 O O . ARG A 1 349 ? 16.770 13.138 -12.503 1.00 74.69 349 ARG A O 1
ATOM 2734 N N . LYS A 1 350 ? 17.461 15.181 -11.848 1.00 70.62 350 LYS A N 1
ATOM 2735 C CA . LYS A 1 350 ? 18.781 15.128 -12.496 1.00 70.62 350 LYS A CA 1
ATOM 2736 C C . LYS A 1 350 ? 19.575 13.885 -12.074 1.00 70.62 350 LYS A C 1
ATOM 2738 O O . LYS A 1 350 ? 20.234 13.251 -12.891 1.00 70.62 350 LYS A O 1
ATOM 2743 N N . SER A 1 351 ? 19.473 13.489 -10.806 1.00 75.19 351 SER A N 1
ATOM 2744 C CA . SER A 1 351 ? 20.144 12.301 -10.276 1.00 75.19 351 SER A CA 1
ATOM 2745 C C . SER A 1 351 ? 19.553 11.016 -10.886 1.00 75.19 351 SER A C 1
ATOM 2747 O O . SER A 1 351 ? 20.293 10.114 -11.277 1.00 75.19 351 SER A O 1
ATOM 2749 N N . ILE A 1 352 ? 18.232 10.960 -11.087 1.00 75.69 352 ILE A N 1
ATOM 2750 C CA . ILE A 1 352 ? 17.547 9.839 -11.758 1.00 75.69 352 ILE A CA 1
ATOM 2751 C C . ILE A 1 352 ? 17.901 9.764 -13.248 1.00 75.69 352 ILE A C 1
ATOM 2753 O O . ILE A 1 352 ? 18.168 8.670 -13.747 1.00 75.69 352 ILE A O 1
ATOM 2757 N N . GLU A 1 353 ? 17.957 10.902 -13.941 1.00 74.56 353 GLU A N 1
ATOM 2758 C CA . GLU A 1 353 ? 18.371 10.997 -15.350 1.00 74.56 353 GLU A CA 1
ATOM 2759 C C . GLU A 1 353 ? 19.808 10.490 -15.543 1.00 74.56 353 GLU A C 1
ATOM 2761 O O . GLU A 1 353 ? 20.083 9.731 -16.473 1.00 74.56 353 GLU A O 1
ATOM 2766 N N . CYS A 1 354 ? 20.696 10.774 -14.585 1.00 74.44 354 CYS A N 1
ATOM 2767 C CA . CYS A 1 354 ? 22.050 10.218 -14.526 1.00 74.44 354 CYS A CA 1
ATOM 2768 C C . CYS A 1 354 ? 22.120 8.754 -14.016 1.00 74.44 354 CYS A C 1
ATOM 2770 O O . CYS A 1 354 ? 23.216 8.235 -13.797 1.00 74.44 354 CYS A O 1
ATOM 2772 N N . GLN A 1 355 ? 20.987 8.074 -13.787 1.00 73.00 355 GLN A N 1
ATOM 2773 C CA . GLN A 1 355 ? 20.892 6.735 -13.174 1.00 73.00 355 GLN A CA 1
ATOM 2774 C C . GLN A 1 355 ? 21.629 6.602 -11.823 1.00 73.00 355 GLN A C 1
ATOM 2776 O O . GLN A 1 355 ? 22.267 5.584 -11.533 1.00 73.00 355 GLN A O 1
ATOM 2781 N N . CYS A 1 356 ? 21.543 7.633 -10.988 1.00 74.75 356 CYS A N 1
ATOM 2782 C CA . CYS A 1 356 ? 22.312 7.815 -9.763 1.00 74.75 356 CYS A CA 1
ATOM 2783 C C . CYS A 1 356 ? 21.390 8.277 -8.615 1.00 74.75 356 CYS A C 1
ATOM 2785 O O . CYS A 1 356 ? 20.971 9.423 -8.619 1.00 74.75 356 CYS A O 1
ATOM 2787 N N . PRO A 1 357 ? 21.083 7.470 -7.588 1.00 74.69 357 PRO A N 1
ATOM 2788 C CA . PRO A 1 357 ? 21.337 6.042 -7.452 1.00 74.69 357 PRO A CA 1
ATOM 2789 C C . PRO A 1 357 ? 20.291 5.192 -8.191 1.00 74.69 357 PRO A C 1
ATOM 2791 O O . PRO A 1 357 ? 19.151 5.603 -8.402 1.00 74.69 357 PRO A O 1
ATOM 2794 N N . LYS A 1 358 ? 20.667 3.959 -8.556 1.00 81.62 358 LYS A N 1
ATOM 2795 C CA . LYS A 1 358 ? 19.764 2.973 -9.181 1.00 81.62 358 LYS A CA 1
ATOM 2796 C C . LYS A 1 358 ? 18.807 2.375 -8.146 1.00 81.62 358 LYS A C 1
ATOM 2798 O O . LYS A 1 358 ? 18.970 1.229 -7.719 1.00 81.62 358 LYS A O 1
ATOM 2803 N N . ILE A 1 359 ? 17.832 3.172 -7.728 1.00 86.88 359 ILE A N 1
ATOM 2804 C CA . ILE A 1 359 ? 16.787 2.756 -6.797 1.00 86.88 359 ILE A CA 1
ATOM 2805 C C . ILE A 1 359 ? 15.765 1.900 -7.540 1.00 86.88 359 ILE A C 1
ATOM 2807 O O . ILE A 1 359 ? 15.237 2.286 -8.580 1.00 86.88 359 ILE A O 1
ATOM 2811 N N . LYS A 1 360 ? 15.488 0.720 -6.997 1.00 89.12 360 LYS A N 1
ATOM 2812 C CA . LYS A 1 360 ? 14.500 -0.228 -7.501 1.00 89.12 360 LYS A CA 1
ATOM 2813 C C . LYS A 1 360 ? 13.399 -0.381 -6.464 1.00 89.12 360 LYS A C 1
ATOM 2815 O O . LYS A 1 360 ? 13.665 -0.418 -5.264 1.00 89.12 360 LYS A O 1
ATOM 2820 N N . LEU A 1 361 ? 12.166 -0.522 -6.937 1.00 90.06 361 LEU A N 1
ATOM 2821 C CA . LEU A 1 361 ? 11.038 -0.860 -6.075 1.00 90.06 361 LEU A CA 1
ATOM 2822 C C . LEU A 1 361 ? 11.251 -2.233 -5.427 1.00 90.06 361 LEU A C 1
ATOM 2824 O O . LEU A 1 361 ? 11.913 -3.108 -5.986 1.00 90.06 361 LEU A O 1
ATOM 2828 N N . ASN A 1 362 ? 10.672 -2.417 -4.244 1.00 89.88 362 ASN A N 1
ATOM 2829 C CA . ASN A 1 362 ? 10.726 -3.633 -3.433 1.00 89.88 362 ASN A CA 1
ATOM 2830 C C . ASN A 1 362 ? 12.123 -4.101 -3.012 1.00 89.88 362 ASN A C 1
ATOM 2832 O O . ASN A 1 362 ? 12.263 -5.199 -2.469 1.00 89.88 362 ASN A O 1
ATOM 2836 N N . LYS A 1 363 ? 13.146 -3.269 -3.195 1.00 94.25 363 LYS A N 1
ATOM 2837 C CA . LYS A 1 363 ? 14.493 -3.515 -2.690 1.00 94.25 363 LYS A CA 1
ATOM 2838 C C . LYS A 1 363 ? 14.741 -2.694 -1.430 1.00 94.25 363 LYS A C 1
ATOM 2840 O O . LYS A 1 363 ? 14.249 -1.572 -1.294 1.00 94.25 363 LYS A O 1
ATOM 2845 N N . SER A 1 364 ? 15.481 -3.286 -0.498 1.00 94.94 364 SER A N 1
ATOM 2846 C CA . SER A 1 364 ? 15.950 -2.596 0.699 1.00 94.94 364 SER A CA 1
ATOM 2847 C C . SER A 1 364 ? 17.283 -1.927 0.418 1.00 94.94 364 SER A C 1
ATOM 2849 O O . SER A 1 364 ? 18.145 -2.497 -0.249 1.00 94.94 364 SER A O 1
ATOM 2851 N N . TYR A 1 365 ? 17.446 -0.721 0.940 1.00 94.50 365 TYR A N 1
ATOM 2852 C CA . TYR A 1 365 ? 18.644 0.082 0.785 1.00 94.50 365 TYR A CA 1
ATOM 2853 C C . TYR A 1 365 ? 19.117 0.580 2.144 1.00 94.50 365 TYR A C 1
ATOM 2855 O O . TYR A 1 365 ? 18.320 0.964 3.002 1.00 94.50 365 TYR A O 1
ATOM 2863 N N . LEU A 1 366 ? 20.433 0.581 2.320 1.00 93.75 366 LEU A N 1
ATOM 2864 C CA . LEU A 1 366 ? 21.099 1.367 3.342 1.00 93.75 366 LEU A CA 1
ATOM 2865 C C . LEU A 1 366 ? 21.237 2.795 2.813 1.00 93.75 366 LEU A C 1
ATOM 2867 O O . LEU A 1 366 ? 21.902 3.007 1.796 1.00 93.75 366 LEU A O 1
ATOM 2871 N N . ILE A 1 367 ? 20.598 3.737 3.501 1.00 93.38 367 ILE A N 1
ATOM 2872 C CA . ILE A 1 367 ? 20.545 5.151 3.135 1.00 93.38 367 ILE A CA 1
ATOM 2873 C C . ILE A 1 367 ? 21.173 5.962 4.262 1.00 93.38 367 ILE A C 1
ATOM 2875 O O . ILE A 1 367 ? 20.763 5.840 5.417 1.00 93.38 367 ILE A O 1
ATOM 2879 N N . LEU A 1 368 ? 22.177 6.766 3.932 1.00 92.31 368 LEU A N 1
ATOM 2880 C CA . LEU A 1 368 ? 22.742 7.771 4.825 1.00 92.31 368 LEU A CA 1
ATOM 2881 C C . LEU A 1 368 ? 22.600 9.141 4.172 1.00 92.31 368 LEU A C 1
ATOM 2883 O O . LEU A 1 368 ? 22.723 9.233 2.950 1.00 92.31 368 LEU A O 1
ATOM 2887 N N . GLY A 1 369 ? 22.388 10.177 4.972 1.00 89.94 369 GLY A N 1
ATOM 2888 C CA . GLY A 1 369 ? 22.303 11.544 4.476 1.00 89.94 369 GLY A CA 1
ATOM 2889 C C . GLY A 1 369 ? 22.353 12.575 5.595 1.00 89.94 369 GLY A C 1
ATOM 2890 O O . GLY A 1 369 ? 22.481 12.234 6.777 1.00 89.94 369 GLY A O 1
ATOM 2891 N N . ARG A 1 370 ? 22.224 13.843 5.198 1.00 87.81 370 ARG A N 1
ATOM 2892 C CA . ARG A 1 370 ? 22.198 15.003 6.095 1.00 87.81 370 ARG A CA 1
ATOM 2893 C C . ARG A 1 370 ? 20.820 15.645 6.130 1.00 87.81 370 ARG A C 1
ATOM 2895 O O . ARG A 1 370 ? 20.134 15.688 5.110 1.00 87.81 370 ARG A O 1
ATOM 2902 N N . ASP A 1 371 ? 20.423 16.145 7.294 1.00 83.25 371 ASP A N 1
ATOM 2903 C CA . ASP A 1 371 ? 19.125 16.807 7.471 1.00 83.25 371 ASP A CA 1
ATOM 2904 C C . ASP A 1 371 ? 19.049 18.114 6.672 1.00 83.25 371 ASP A C 1
ATOM 2906 O O . ASP A 1 371 ? 17.986 18.471 6.180 1.00 83.25 371 ASP A O 1
ATOM 2910 N N . SER A 1 372 ? 20.186 18.788 6.464 1.00 80.94 372 SER A N 1
ATOM 2911 C CA . SER A 1 372 ? 20.273 20.020 5.667 1.00 80.94 372 SER A CA 1
ATOM 2912 C C . SER A 1 372 ? 20.013 19.829 4.169 1.00 80.94 372 SER A C 1
ATOM 2914 O O . SER A 1 372 ? 19.834 20.811 3.455 1.00 80.94 372 SER A O 1
ATOM 2916 N N . GLU A 1 373 ? 19.992 18.586 3.673 1.00 79.44 373 GLU A N 1
ATOM 2917 C CA . GLU A 1 373 ? 19.726 18.281 2.261 1.00 79.44 373 GLU A CA 1
ATOM 2918 C C . GLU A 1 373 ? 18.219 18.165 1.954 1.00 79.44 373 GLU A C 1
ATOM 2920 O O . GLU A 1 373 ? 17.853 17.998 0.789 1.00 79.44 373 GLU A O 1
ATOM 2925 N N . ALA A 1 374 ? 17.343 18.253 2.964 1.00 72.50 374 ALA A N 1
ATOM 2926 C CA . ALA A 1 374 ? 15.898 18.101 2.818 1.00 72.50 374 ALA A CA 1
ATOM 2927 C C . ALA A 1 374 ? 15.112 19.171 3.590 1.00 72.50 374 ALA A C 1
ATOM 2929 O O . ALA A 1 374 ? 15.544 19.663 4.629 1.00 72.50 374 ALA A O 1
ATOM 2930 N N . ALA A 1 375 ? 13.909 19.491 3.107 1.00 69.06 375 ALA A N 1
ATOM 2931 C CA . ALA A 1 375 ? 12.961 20.278 3.888 1.00 69.06 375 ALA A CA 1
ATOM 2932 C C . ALA A 1 375 ? 12.532 19.509 5.161 1.00 69.06 375 ALA A C 1
ATOM 2934 O O . ALA A 1 375 ? 12.458 18.272 5.126 1.00 69.06 375 ALA A O 1
ATOM 2935 N N . PRO A 1 376 ? 12.196 20.204 6.265 1.00 69.38 376 PRO A N 1
ATOM 2936 C CA . PRO A 1 376 ? 11.728 19.562 7.492 1.00 69.38 376 PRO A CA 1
ATOM 2937 C C . PRO A 1 376 ? 10.561 18.597 7.240 1.00 69.38 376 PRO A C 1
ATOM 2939 O O . PRO A 1 376 ? 9.620 18.917 6.514 1.00 69.38 376 PRO A O 1
ATOM 2942 N N . GLY A 1 377 ? 10.627 17.402 7.831 1.00 70.75 377 GLY A N 1
ATOM 2943 C CA . GLY A 1 377 ? 9.632 16.336 7.657 1.00 70.75 377 GLY A CA 1
ATOM 2944 C C . GLY A 1 377 ? 9.891 15.386 6.480 1.00 70.75 377 GLY A C 1
ATOM 2945 O O . GLY A 1 377 ? 9.188 14.385 6.349 1.00 70.75 377 GLY A O 1
ATOM 2946 N N . TYR A 1 378 ? 10.915 15.642 5.662 1.00 80.75 378 TYR A N 1
ATOM 2947 C CA . TYR A 1 378 ? 11.317 14.779 4.549 1.00 80.75 378 TYR A CA 1
ATOM 2948 C C . TYR A 1 378 ? 12.776 14.339 4.674 1.00 80.75 378 TYR A C 1
ATOM 2950 O O . TYR A 1 378 ? 13.602 15.044 5.251 1.00 80.75 378 TYR A O 1
ATOM 2958 N N . LEU A 1 379 ? 13.112 13.188 4.084 1.00 87.88 379 LEU A N 1
ATOM 2959 C CA . LEU A 1 379 ? 14.504 12.844 3.784 1.00 87.88 379 LEU A CA 1
ATOM 2960 C C . LEU A 1 379 ? 14.804 13.130 2.322 1.00 87.88 379 LEU A C 1
ATOM 2962 O O . LEU A 1 379 ? 13.907 13.040 1.489 1.00 87.88 379 LEU A O 1
ATOM 2966 N N . ALA A 1 380 ? 16.063 13.395 1.992 1.00 86.81 380 ALA A N 1
ATOM 2967 C CA . ALA A 1 380 ? 16.490 13.595 0.616 1.00 86.81 380 ALA A CA 1
ATOM 2968 C C . ALA A 1 380 ? 17.802 12.875 0.313 1.00 86.81 380 ALA A C 1
ATOM 2970 O O . ALA A 1 380 ? 18.628 12.664 1.197 1.00 86.81 380 ALA A O 1
ATOM 2971 N N . ILE A 1 381 ? 17.994 12.527 -0.959 1.00 86.25 381 ILE A N 1
ATOM 2972 C CA . ILE A 1 381 ? 19.283 12.101 -1.499 1.00 86.25 381 ILE A CA 1
ATOM 2973 C C . ILE A 1 381 ? 19.971 13.323 -2.092 1.00 86.25 381 ILE A C 1
ATOM 2975 O O . ILE A 1 381 ? 19.698 13.711 -3.231 1.00 86.25 381 ILE A O 1
ATOM 2979 N N . GLY A 1 382 ? 20.878 13.911 -1.324 1.00 77.88 382 GLY A N 1
ATOM 2980 C CA . GLY A 1 382 ? 21.740 14.983 -1.795 1.00 77.88 382 GLY A CA 1
ATOM 2981 C C . GLY A 1 382 ? 23.124 14.502 -2.250 1.00 77.88 382 GLY A C 1
ATOM 2982 O O . GLY A 1 382 ? 23.402 13.300 -2.335 1.00 77.88 382 GLY A O 1
ATOM 2983 N N . PRO A 1 383 ? 24.032 15.443 -2.562 1.00 76.31 383 PRO A N 1
ATOM 2984 C CA . PRO A 1 383 ? 25.373 15.144 -3.064 1.00 76.31 383 PRO A CA 1
ATOM 2985 C C . PRO A 1 383 ? 26.254 14.354 -2.090 1.00 76.31 383 PRO A C 1
ATOM 2987 O O . PRO A 1 383 ? 27.222 13.724 -2.524 1.00 76.31 383 PRO A O 1
ATOM 2990 N N . SER A 1 384 ? 25.970 14.426 -0.786 1.00 76.56 384 SER A N 1
ATOM 2991 C CA . SER A 1 384 ? 26.736 13.715 0.243 1.00 76.56 384 SER A CA 1
ATOM 2992 C C . SER A 1 384 ? 26.123 12.386 0.665 1.00 76.56 384 SER A C 1
ATOM 2994 O O . SER A 1 384 ? 26.845 11.550 1.215 1.00 76.56 384 SER A O 1
ATOM 2996 N N . SER A 1 385 ? 24.849 12.174 0.341 1.00 86.06 385 SER A N 1
ATOM 2997 C CA . SER A 1 385 ? 24.098 10.984 0.710 1.00 86.06 385 SER A CA 1
ATOM 2998 C C . SER A 1 385 ? 24.751 9.697 0.189 1.00 86.06 385 SER A C 1
ATOM 3000 O O . SER A 1 385 ? 25.514 9.697 -0.774 1.00 86.06 385 SER A O 1
ATOM 3002 N N . VAL A 1 386 ? 24.460 8.565 0.822 1.00 88.81 386 VAL A N 1
ATOM 3003 C CA . VAL A 1 386 ? 24.962 7.242 0.427 1.00 88.81 386 VAL A CA 1
ATOM 3004 C C . VAL A 1 386 ? 23.796 6.287 0.298 1.00 88.81 386 VAL A C 1
ATOM 3006 O O . VAL A 1 386 ? 23.066 6.092 1.262 1.00 88.81 386 VAL A O 1
ATOM 3009 N N . VAL A 1 387 ? 23.661 5.647 -0.862 1.00 90.38 387 VAL A N 1
ATOM 3010 C CA . VAL A 1 387 ? 22.601 4.672 -1.136 1.00 90.38 387 VAL A CA 1
ATOM 3011 C C . VAL A 1 387 ? 23.199 3.372 -1.647 1.00 90.38 387 VAL A C 1
ATOM 3013 O O . VAL A 1 387 ? 23.780 3.313 -2.731 1.00 90.38 387 VAL A O 1
ATOM 3016 N N . LEU A 1 388 ? 23.046 2.314 -0.853 1.00 90.00 388 LEU A N 1
ATOM 3017 C CA . LEU A 1 388 ? 23.565 0.979 -1.143 1.00 90.00 388 LEU A CA 1
ATOM 3018 C C . LEU A 1 388 ? 22.439 -0.045 -1.077 1.00 90.00 388 LEU A C 1
ATOM 3020 O O . LEU A 1 388 ? 21.713 -0.081 -0.088 1.00 90.00 388 LEU A O 1
ATOM 3024 N N . GLU A 1 389 ? 22.303 -0.896 -2.097 1.00 91.06 389 GLU A N 1
ATOM 3025 C CA . GLU A 1 389 ? 21.384 -2.041 -2.021 1.00 91.06 389 GLU A CA 1
ATOM 3026 C C . GLU A 1 389 ? 21.803 -2.938 -0.848 1.00 91.06 389 GLU A C 1
ATOM 3028 O O . GLU A 1 389 ? 22.981 -3.282 -0.692 1.00 91.06 389 GLU A O 1
ATOM 3033 N N . TRP A 1 390 ? 20.840 -3.264 0.011 1.00 92.50 390 TRP A N 1
ATOM 3034 C CA . TRP A 1 390 ? 21.078 -4.016 1.232 1.00 92.50 390 TRP A CA 1
ATOM 3035 C C . TRP A 1 390 ? 21.521 -5.447 0.921 1.00 92.50 390 TRP A C 1
ATOM 3037 O O . TRP A 1 390 ? 20.976 -6.112 0.041 1.00 92.50 390 TRP A O 1
ATOM 3047 N N . LYS A 1 391 ? 22.496 -5.927 1.693 1.00 90.19 391 LYS A N 1
ATOM 3048 C CA . LYS A 1 391 ? 22.927 -7.329 1.750 1.00 90.19 391 LYS A CA 1
ATOM 3049 C C . LYS A 1 391 ? 23.048 -7.713 3.216 1.00 90.19 391 LYS A C 1
ATOM 3051 O O . LYS A 1 391 ? 23.497 -6.885 4.008 1.00 90.19 391 LYS A O 1
ATOM 3056 N N . ASP A 1 392 ? 22.720 -8.945 3.576 1.00 85.31 392 ASP A N 1
ATOM 3057 C CA . ASP A 1 392 ? 22.631 -9.353 4.986 1.00 85.31 392 ASP A CA 1
ATOM 3058 C C . ASP A 1 392 ? 23.955 -9.216 5.754 1.00 85.31 392 ASP A C 1
ATOM 3060 O O . ASP A 1 392 ? 23.959 -8.873 6.939 1.00 85.31 392 ASP A O 1
ATOM 3064 N N . GLU A 1 393 ? 25.092 -9.335 5.064 1.00 83.44 393 GLU A N 1
ATOM 3065 C CA . GLU A 1 393 ? 26.439 -9.091 5.601 1.00 83.44 393 GLU A CA 1
ATOM 3066 C C . GLU A 1 393 ? 26.641 -7.658 6.141 1.00 83.44 393 GLU A C 1
ATOM 3068 O O . GLU A 1 393 ? 27.482 -7.418 7.017 1.00 83.44 393 GLU A O 1
ATOM 3073 N N . TRP A 1 394 ? 25.858 -6.681 5.663 1.00 86.19 394 TRP A N 1
ATOM 3074 C CA . TRP A 1 394 ? 25.916 -5.305 6.159 1.00 86.19 394 TRP A CA 1
ATOM 3075 C C . TRP A 1 394 ? 25.399 -5.175 7.589 1.00 86.19 394 TRP A C 1
ATOM 3077 O O . TRP A 1 394 ? 25.851 -4.280 8.300 1.00 86.19 394 TRP A O 1
ATOM 3087 N N . SER A 1 395 ? 24.531 -6.076 8.056 1.00 84.81 395 SER A N 1
ATOM 3088 C CA . SER A 1 395 ? 23.965 -6.032 9.412 1.00 84.81 395 SER A CA 1
ATOM 3089 C C . SER A 1 395 ? 25.050 -5.993 10.502 1.00 84.81 395 SER A C 1
ATOM 3091 O O . SER A 1 395 ? 25.038 -5.121 11.376 1.00 84.81 395 SER A O 1
ATOM 3093 N N . LEU A 1 396 ? 26.049 -6.878 10.413 1.00 86.44 396 LEU A N 1
ATOM 3094 C CA . LEU A 1 396 ? 27.181 -6.952 11.343 1.00 86.44 396 LEU A CA 1
ATOM 3095 C C . LEU A 1 396 ? 28.096 -5.730 11.225 1.00 86.44 396 LEU A C 1
ATOM 3097 O O . LEU A 1 396 ? 28.620 -5.224 12.222 1.00 86.44 396 LEU A O 1
ATOM 3101 N N . ARG A 1 397 ? 28.291 -5.226 10.004 1.00 88.94 397 ARG A N 1
ATOM 3102 C CA . ARG A 1 397 ? 29.101 -4.029 9.751 1.00 88.94 397 ARG A CA 1
ATOM 3103 C C . ARG A 1 397 ? 28.451 -2.772 10.327 1.00 88.94 397 ARG A C 1
ATOM 3105 O O . ARG A 1 397 ? 29.147 -1.993 10.974 1.00 88.94 397 ARG A O 1
ATOM 3112 N N . MET A 1 398 ? 27.136 -2.622 10.185 1.00 91.12 398 MET A N 1
ATOM 3113 C CA . MET A 1 398 ?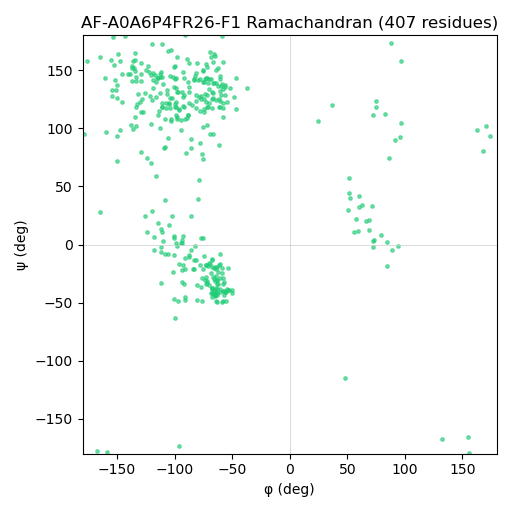 26.386 -1.497 10.746 1.00 91.12 398 MET A CA 1
ATOM 3114 C C . MET A 1 398 ? 26.381 -1.521 12.272 1.00 91.12 398 MET A C 1
ATOM 3116 O O . MET A 1 398 ? 26.677 -0.500 12.886 1.00 91.12 398 MET A O 1
ATOM 3120 N N . LYS A 1 399 ? 26.188 -2.692 12.897 1.00 88.88 399 LYS A N 1
ATOM 3121 C CA . LYS A 1 399 ? 26.326 -2.842 14.358 1.00 88.88 399 LYS A CA 1
ATOM 3122 C C . LYS A 1 399 ? 27.712 -2.403 14.854 1.00 88.88 399 LYS A C 1
ATOM 3124 O O . LYS A 1 399 ? 27.816 -1.724 15.874 1.00 88.88 399 LYS A O 1
ATOM 3129 N N . ARG A 1 400 ? 28.789 -2.742 14.128 1.00 88.75 400 ARG A N 1
ATOM 3130 C CA . ARG A 1 400 ? 30.154 -2.274 14.450 1.00 88.75 400 ARG A CA 1
ATOM 3131 C C . ARG A 1 400 ? 30.294 -0.758 14.320 1.00 88.75 400 ARG A C 1
ATOM 3133 O O . ARG A 1 400 ? 30.927 -0.145 15.177 1.00 88.75 400 ARG A O 1
ATOM 3140 N N . PHE A 1 401 ? 29.719 -0.158 13.280 1.00 91.25 401 PHE A N 1
ATOM 3141 C CA . PHE A 1 401 ? 29.748 1.294 13.100 1.00 91.25 401 PHE A CA 1
ATOM 3142 C C . PHE A 1 401 ? 28.973 2.019 14.196 1.00 91.25 401 PHE A C 1
ATOM 3144 O O . PHE A 1 401 ? 29.540 2.920 14.797 1.00 91.25 401 PHE A O 1
ATOM 3151 N N . GLN A 1 402 ? 27.775 1.561 14.567 1.00 88.94 402 GLN A N 1
ATOM 3152 C CA . GLN A 1 402 ? 27.009 2.130 15.684 1.00 88.94 402 GLN A CA 1
ATOM 3153 C C . GLN A 1 402 ? 27.784 2.114 17.007 1.00 88.94 402 GLN A C 1
ATOM 3155 O O . GLN A 1 402 ? 27.815 3.113 17.718 1.00 88.94 402 GLN A O 1
ATOM 3160 N N . ARG A 1 403 ? 28.465 1.003 17.327 1.00 87.06 403 ARG A N 1
ATOM 3161 C CA . ARG A 1 403 ? 29.291 0.907 18.546 1.00 87.06 403 ARG A CA 1
ATOM 3162 C C . ARG A 1 403 ? 30.457 1.894 18.530 1.00 87.06 403 ARG A C 1
ATOM 3164 O O . ARG A 1 403 ? 30.764 2.507 19.547 1.00 87.06 403 ARG A O 1
ATOM 3171 N N . ARG A 1 404 ? 31.115 2.039 17.376 1.00 85.50 404 ARG A N 1
ATOM 3172 C CA . ARG A 1 404 ? 32.276 2.925 17.200 1.00 85.50 404 ARG A CA 1
ATOM 3173 C C . ARG A 1 404 ? 31.891 4.387 16.978 1.00 85.50 404 ARG A C 1
ATOM 3175 O O . ARG A 1 404 ? 32.755 5.242 17.120 1.00 85.50 404 ARG A O 1
ATOM 3182 N N . ALA A 1 405 ? 30.622 4.670 16.690 1.00 78.88 405 ALA A N 1
ATOM 3183 C CA . ALA A 1 405 ? 30.129 6.011 16.410 1.00 78.88 405 ALA A CA 1
ATOM 3184 C C . ALA A 1 405 ? 30.250 6.971 17.599 1.00 78.88 405 ALA A C 1
ATOM 3186 O O . ALA A 1 405 ? 30.320 8.176 17.410 1.00 78.88 405 ALA A O 1
ATOM 3187 N N . ARG A 1 406 ? 30.364 6.439 18.822 1.00 68.81 406 ARG A N 1
ATOM 3188 C CA . ARG A 1 406 ? 30.679 7.222 20.028 1.00 68.81 406 ARG A CA 1
ATOM 3189 C C . ARG A 1 406 ? 32.034 7.941 19.958 1.00 68.81 406 ARG A C 1
ATOM 3191 O O . ARG A 1 406 ? 32.275 8.830 20.756 1.00 68.81 406 ARG A O 1
ATOM 3198 N N . LYS A 1 407 ? 32.915 7.534 19.036 1.00 69.19 407 LYS A N 1
ATOM 3199 C CA . LYS A 1 407 ? 34.222 8.155 18.765 1.00 69.19 407 LYS A CA 1
ATOM 3200 C C . LYS A 1 407 ? 34.204 9.068 17.532 1.00 69.19 407 LYS A C 1
ATOM 3202 O O . LYS A 1 407 ? 35.266 9.465 17.070 1.00 69.19 407 LYS A O 1
ATOM 3207 N N . CYS A 1 408 ? 33.032 9.320 16.946 1.00 72.62 408 CYS A N 1
ATOM 3208 C CA . CYS A 1 408 ? 32.861 10.344 15.921 1.00 72.62 408 CYS A CA 1
ATOM 3209 C C . CYS A 1 408 ? 32.841 11.701 16.638 1.00 72.62 408 CYS A C 1
ATOM 3211 O O . CYS A 1 408 ? 31.770 12.212 16.948 1.00 72.62 408 CYS A O 1
ATOM 3213 N N . SER A 1 409 ? 34.019 12.182 17.016 1.00 53.38 409 SER A N 1
ATOM 3214 C CA . SER A 1 409 ? 34.248 13.533 17.531 1.00 53.38 409 SER A CA 1
ATOM 3215 C C . SER A 1 409 ? 34.359 14.521 16.386 1.00 53.38 409 SER A C 1
ATOM 3217 O O . SER A 1 409 ? 35.114 14.181 15.440 1.00 53.38 409 SER A O 1
#

Organism: Drosophila rhopaloa (NCBI:txid1041015)

Mean predicted aligned error: 21.93 Å

Nearest PDB structures (foldseek):
  4plm-assembly1_A  TM=9.454E-01  e=1.796E-17  Gallus gallus
  4ove-assembly1_A-2  TM=9.404E-01  e=1.902E-17  Mus musculus
  4pln-assembly1_B  TM=9.115E-01  e=2.529E-17  Gallus gallus
  9d77-assembly1_A-2  TM=8.914E-01  e=1.603E-17  Gallus gallus
  4plo-assembly1_A-2  TM=9.181E-01  e=7.466E-17  Gallus gallus

Radius of gyration: 35.73 Å; Cα contacts (8 Å, |Δi|>4): 701; chains: 1; bounding box: 88×55×113 Å

InterPro domains:
  IPR001134 Netrin domain [PS50189] (265-408)
  IPR002049 Laminin-type EGF domain [PF00053] (177-220)
  IPR002049 Laminin-type EGF domain [PS01248] (196-224)
  IPR002049 Laminin-type EGF domain [PS50027] (177-226)
  IPR002049 Laminin-type EGF domain [SM00180] (114-174)
  IPR002049 Laminin-type EGF domain [SM00180] (177-224)
  IPR002049 Laminin-type EGF domain [cd00055] (114-171)
  IPR002049 Laminin-type EGF domain [cd00055] (176-224)
  IPR008993 Tissue inhibitor of metalloproteinases-like, OB-fold [G3DSA:2.40.50.120] (260-409)
  IPR008993 Tissue inhibitor of metalloproteinases-like, OB-fold [SSF50242] (263-408)
  IPR010512 Protein of unknown function DUF1091 [PF06477] (36-111)
  IPR018933 Netrin module, non-TIMP type [PF01759] (278-403)
  IPR018933 Netrin module, non-TIMP type [SM00643] (277-404)
  IPR050440 Laminin/Netrin Extracellular Matrix [PTHR10574] (114-357)
  IPR056863 Laminin/attractin/netrin-like, EGF domain [PF24973] (114-166)

pLDDT: mean 71.01, std 21.12, range [28.05, 97.12]

Solvent-accessible surface area (backbone atoms only — not comparable to full-atom values): 24174 Å² total; per-residue (Å²): 87,78,46,75,44,64,38,57,30,86,79,62,53,44,34,29,48,38,38,44,33,40,47,96,81,69,75,45,45,52,78,51,68,47,40,36,43,47,92,80,77,74,86,66,74,47,74,65,92,77,82,79,83,67,46,49,69,68,58,45,50,57,66,52,39,68,81,45,54,90,80,59,42,78,81,78,40,21,76,51,70,76,63,100,73,34,76,73,70,67,72,43,82,32,38,53,65,60,36,47,47,77,30,74,86,55,84,87,75,71,84,67,81,70,68,14,44,82,28,35,95,47,66,46,81,35,71,66,51,14,58,74,52,73,70,71,53,29,62,32,44,42,79,43,39,53,57,23,29,64,56,34,24,78,44,36,30,91,38,17,10,45,39,84,92,46,58,82,54,41,74,70,23,34,38,74,42,70,34,29,86,59,28,19,79,44,60,51,26,38,42,68,79,41,40,24,47,47,37,74,45,32,30,66,57,32,7,78,41,56,31,92,66,30,43,77,53,93,41,67,88,57,39,19,45,74,61,84,77,93,79,86,84,88,81,84,87,84,88,83,83,82,85,84,90,80,92,77,95,75,88,87,82,85,90,53,70,73,62,50,52,56,66,66,52,57,88,64,51,29,44,60,96,70,90,53,63,70,62,60,52,75,32,39,26,28,34,35,30,32,28,68,47,62,66,80,78,86,82,78,77,84,85,87,82,83,87,90,77,100,78,65,63,68,42,40,30,34,27,35,34,75,46,78,68,44,55,34,87,56,85,91,41,41,44,52,70,66,67,75,44,78,47,53,36,37,33,42,39,68,34,53,77,62,57,41,59,83,80,54,74,78,38,43,29,39,40,33,24,46,58,88,57,29,62,84,83,40,45,30,58,37,77,82,9,36,52,40,80,62,54,81,78,48,57,65,53,50,56,52,42,51,68,53,45,83,70,59,122